Protein AF-0000000074759289 (afdb_homodimer)

Nearest PDB structures (foldseek):
  1ws2-assembly1_D  TM=9.212E-01  e=1.488E-27  Aspergillus flavus
  4cw0-assembly1_A  TM=8.746E-01  e=2.926E-28  Aspergillus flavus
  6rgt-assembly1_A  TM=8.714E-01  e=8.820E-28  Aspergillus flavus
  4r99-assembly1_C  TM=8.009E-01  e=1.025E-14  Metabacillus fastidiosus
  4r8x-assembly1_A  TM=8.033E-01  e=7.386E-14  Metabacillus fastidiosus

Foldseek 3Di:
DPDKDKDWDFDPDPDDDDDDDPVNLVVLLVVCCVVPPCVVQPQLSQVVSFLCVCVVDVRTFKMKMKDKAFDWDFDQDPNRGDDPDTDRPFDKIKMKIKMWGDDPPQKIDIKMKIKIWFAKDKDAWLEWADDDDDDPPDPDDTAQIGIWIWTKIKMFIFDDDIGHSVCRSVRVVVAPRVVLVVVLVVLLVVLVHPPNDNDPLVSQVSSFVVSCVVGVGTFKMKMKIQIKHKDFDDPCVPVHDDQDHPNNDDIDIDDGRDDIDMDMDGDDDPVVVVVD/DPDKDKDWDFDPDPDDDDDDDPVNLVVLLVVCCVVPPCVVQVQLSQVVSFLCVCVVDVRTFKMKMKDKAFDWDFDQDPNRGDDPDTDRPFDKIKMKIKMWGDDPPQKIDIKIKIKIWFAKDKDAWLEWADDDDDDPPDPDDTAQIGIWIWTKIKMFIFDDDIGHSVCRSVRVVVAPRVVLVVVLVVLLVVLVHPPNDNDPLVSQVSSFVVSCVVGVGTFKMKMKIQIKHKDFDDPCVPVHDDQDHPNNDDIDIDPGRDDIHMDMDGDDDPVPVVVD

Solvent-accessible surface area (backbone atoms only — not comparable to full-atom values): 30077 Å² total; per-residue (Å²): 118,75,52,73,52,77,48,76,40,68,55,88,57,90,59,89,68,86,75,83,48,69,67,58,53,54,50,48,53,52,57,46,56,70,69,46,92,41,61,89,38,65,63,56,34,33,46,53,54,20,48,48,52,39,69,71,33,86,60,32,36,30,19,39,23,37,44,36,31,71,48,70,36,61,37,68,52,95,89,34,72,42,92,50,23,32,31,42,48,28,73,31,29,46,35,33,42,28,38,31,32,66,41,81,90,59,26,30,39,52,46,47,35,40,34,43,39,51,40,44,38,38,27,68,50,59,29,29,46,49,92,66,91,73,56,99,80,58,79,77,73,72,36,81,58,35,57,47,30,34,36,38,32,37,37,37,30,51,65,55,77,71,35,50,50,90,44,46,68,63,61,55,69,71,54,63,61,69,58,50,52,53,47,45,53,47,46,45,52,43,46,64,60,68,46,69,37,58,33,71,66,58,48,53,48,50,37,30,51,52,46,44,70,76,31,89,50,44,37,32,26,34,42,37,36,43,24,40,48,59,40,59,45,82,38,50,87,57,89,59,38,76,18,54,79,95,49,46,84,48,66,44,73,49,88,61,62,60,59,77,49,70,50,73,45,63,63,76,72,78,62,75,66,71,73,101,118,76,52,74,50,78,49,76,41,68,54,88,56,91,58,89,67,86,76,82,48,69,66,58,52,53,50,49,53,53,57,46,56,70,69,46,92,42,59,89,38,64,65,57,33,33,45,52,54,20,47,48,51,37,69,73,33,86,60,32,35,30,20,37,23,36,44,36,31,70,48,71,35,62,36,67,52,94,87,35,73,42,92,51,23,31,31,44,48,30,75,31,28,46,36,33,43,28,39,30,32,66,41,80,92,59,27,30,40,51,47,46,35,40,31,42,39,50,40,44,37,37,26,67,50,60,30,29,46,50,93,66,92,73,56,98,80,59,78,78,71,72,35,80,58,35,57,48,30,34,36,39,33,36,36,36,30,51,66,56,76,71,34,51,50,90,43,47,67,62,59,54,69,71,55,62,62,69,60,50,54,54,47,44,52,48,46,43,54,45,45,65,60,66,45,70,36,59,34,71,66,58,48,51,48,52,37,30,50,52,47,45,69,76,32,89,50,42,37,34,25,36,41,37,36,42,25,40,48,59,41,59,45,81,38,50,88,56,89,58,39,74,19,55,80,95,49,45,84,49,64,45,72,48,89,60,62,61,57,75,49,69,51,73,45,64,62,76,74,78,60,74,69,71,75,101

Structure (mmCIF, N/CA/C/O backbone):
data_AF-0000000074759289-model_v1
#
loop_
_entity.id
_entity.type
_entity.pdbx_description
1 polymer Uricase
#
loop_
_atom_site.group_PDB
_atom_site.id
_atom_site.type_symbol
_atom_site.label_atom_id
_atom_site.label_alt_id
_atom_site.label_comp_id
_atom_site.label_asym_id
_atom_site.label_entity_id
_atom_site.label_seq_id
_atom_site.pdbx_PDB_ins_code
_atom_site.Cartn_x
_atom_site.Cartn_y
_atom_site.Cartn_z
_atom_site.occupancy
_atom_site.B_iso_or_equiv
_atom_site.auth_seq_id
_atom_site.auth_comp_id
_atom_site.auth_asym_id
_atom_site.auth_atom_id
_atom_site.pdbx_PDB_model_num
ATOM 1 N N . MET A 1 1 ? -9.024 11.996 5.293 1 42.15 1 MET A N 1
ATOM 2 C CA . MET A 1 1 ? -8.318 12.204 6.554 1 42.15 1 MET A CA 1
ATOM 3 C C . MET A 1 1 ? -8.58 11.054 7.52 1 42.15 1 MET A C 1
ATOM 5 O O . MET A 1 1 ? -9.73 10.666 7.734 1 42.15 1 MET A O 1
ATOM 9 N N . ALA A 1 2 ? -7.645 10.01 7.696 1 52.21 2 ALA A N 1
ATOM 10 C CA . ALA A 1 2 ? -7.992 8.783 8.407 1 52.21 2 ALA A CA 1
ATOM 11 C C . ALA A 1 2 ? -7.941 8.991 9.918 1 52.21 2 ALA A C 1
ATOM 13 O O . ALA A 1 2 ? -8.916 8.717 10.622 1 52.21 2 ALA A O 1
ATOM 14 N N . ASN A 1 3 ? -6.639 9.449 10.361 1 60.31 3 ASN A N 1
ATOM 15 C CA . ASN A 1 3 ? -6.474 9.475 11.81 1 60.31 3 ASN A CA 1
ATOM 16 C C . ASN A 1 3 ? -6 10.842 12.296 1 60.31 3 ASN A C 1
ATOM 18 O O . ASN A 1 3 ? -5.112 11.446 11.692 1 60.31 3 ASN A O 1
ATOM 22 N N . SER A 1 4 ? -6.817 11.516 13.093 1 64.58 4 SER A N 1
ATOM 23 C CA . SER A 1 4 ? -6.412 12.762 13.736 1 64.58 4 SER A CA 1
ATOM 24 C C . SER A 1 4 ? -6.328 12.6 15.25 1 64.58 4 SER A C 1
ATOM 26 O O . SER A 1 4 ? -7.058 11.797 15.836 1 64.58 4 SER A O 1
ATOM 28 N N . SER A 1 5 ? -5.194 13.121 15.819 1 63.81 5 SER A N 1
ATOM 29 C CA . SER A 1 5 ? -5.104 13.221 17.272 1 63.81 5 SER A CA 1
ATOM 30 C C . SER A 1 5 ? -4.885 14.663 17.715 1 63.81 5 SER A C 1
ATOM 32 O O . SER A 1 5 ? -4.216 15.435 17.025 1 63.81 5 SER A O 1
ATOM 34 N N . VAL A 1 6 ? -5.565 15.149 18.743 1 63.42 6 VAL A N 1
ATOM 35 C CA . VAL A 1 6 ? -5.407 16.46 19.364 1 63.42 6 VAL A CA 1
ATOM 36 C C . VAL A 1 6 ? -5.04 16.292 20.837 1 63.42 6 VAL A C 1
ATOM 38 O O . VAL A 1 6 ? -5.691 15.538 21.563 1 63.42 6 VAL A O 1
ATOM 41 N N . LYS A 1 7 ? -3.913 16.875 21.314 1 69.04 7 LYS A N 1
ATOM 42 C CA . LYS A 1 7 ? -3.531 16.983 22.719 1 69.04 7 LYS A CA 1
ATOM 43 C C . LYS A 1 7 ? -3.512 18.44 23.172 1 69.04 7 LYS A C 1
ATOM 45 O O . LYS A 1 7 ? -2.98 19.306 22.474 1 69.04 7 LYS A O 1
ATOM 50 N N . VAL A 1 8 ? -4.082 18.698 24.257 1 67.33 8 VAL A N 1
ATOM 51 C CA . VAL A 1 8 ? -4.148 20.04 24.826 1 67.33 8 VAL A CA 1
ATOM 52 C C . VAL A 1 8 ? -3.301 20.106 26.095 1 67.33 8 VAL A C 1
ATOM 54 O O . VAL A 1 8 ? -3.328 19.185 26.915 1 67.33 8 VAL A O 1
ATOM 57 N N . TYR A 1 9 ? -2.453 21.04 26.176 1 69.92 9 TYR A N 1
ATOM 58 C CA . TYR A 1 9 ? -1.58 21.232 27.329 1 69.92 9 TYR A CA 1
ATOM 59 C C . TYR A 1 9 ? -2.022 22.434 28.154 1 69.92 9 TYR A C 1
ATOM 61 O O . TYR A 1 9 ? -2.44 23.455 27.601 1 69.92 9 TYR A O 1
ATOM 69 N N . LEU A 1 10 ? -2.054 22.109 29.533 1 66.87 10 LEU A N 1
ATOM 70 C CA . LEU A 1 10 ? -2.535 23.099 30.492 1 66.87 10 LEU A CA 1
ATOM 71 C C . LEU A 1 10 ? -1.385 23.954 31.012 1 66.87 10 LEU A C 1
ATOM 73 O O . LEU A 1 10 ? -0.235 23.51 31.032 1 66.87 10 LEU A O 1
ATOM 77 N N . ASP A 1 11 ? -1.709 25.193 31.258 1 60.76 11 ASP A N 1
ATOM 78 C CA . ASP A 1 11 ? -0.779 26.057 31.979 1 60.76 11 ASP A CA 1
ATOM 79 C C . ASP A 1 11 ? -0.435 25.473 33.347 1 60.76 11 ASP A C 1
ATOM 81 O O . ASP A 1 11 ? -1.242 24.757 33.944 1 60.76 11 ASP A O 1
ATOM 85 N N . ASN A 1 12 ? 0.87 25.266 33.633 1 49.57 12 ASN A N 1
ATOM 86 C CA . ASN A 1 12 ? 1.397 24.792 34.908 1 49.57 12 ASN A CA 1
ATOM 87 C C . ASN A 1 12 ? 0.679 25.442 36.087 1 49.57 12 ASN A C 1
ATOM 89 O O . ASN A 1 12 ? 1.284 25.676 37.136 1 49.57 12 ASN A O 1
ATOM 93 N N . GLN A 1 13 ? -0.448 25.915 35.797 1 52.35 13 GLN A N 1
ATOM 94 C CA . GLN A 1 13 ? -0.917 26.587 37.004 1 52.35 13 GLN A CA 1
ATOM 95 C C . GLN A 1 13 ? -1.461 25.583 38.016 1 52.35 13 GLN A C 1
ATOM 97 O O . GLN A 1 13 ? -1.902 24.493 37.643 1 52.35 13 GLN A O 1
ATOM 102 N N . GLU A 1 14 ? -1.111 25.782 39.338 1 52.41 14 GLU A N 1
ATOM 103 C CA . GLU A 1 14 ? -1.437 25.13 40.603 1 52.41 14 GLU A CA 1
ATOM 104 C C . GLU A 1 14 ? -2.919 24.772 40.674 1 52.41 14 GLU A C 1
ATOM 106 O O . GLU A 1 14 ? -3.342 24.031 41.564 1 52.41 14 GLU A O 1
ATOM 111 N N . THR A 1 15 ? -3.742 25.458 39.926 1 54.18 15 THR A N 1
ATOM 112 C CA . THR A 1 15 ? -5.161 25.182 40.12 1 54.18 15 THR A CA 1
ATOM 113 C C . THR A 1 15 ? -5.62 24.045 39.211 1 54.18 15 THR A C 1
ATOM 115 O O . THR A 1 15 ? -5.247 23.993 38.037 1 54.18 15 THR A O 1
ATOM 118 N N . PRO A 1 16 ? -6.14 23.064 39.827 1 58.38 16 PRO A N 1
ATOM 119 C CA . PRO A 1 16 ? -6.725 21.982 39.03 1 58.38 16 PRO A CA 1
ATOM 120 C C . PRO A 1 16 ? -7.571 22.497 37.868 1 58.38 16 PRO A C 1
ATOM 122 O O . PRO A 1 16 ? -8.413 23.378 38.056 1 58.38 16 PRO A O 1
ATOM 125 N N . ARG A 1 17 ? -7.022 22.479 36.656 1 63.03 17 ARG A N 1
ATOM 126 C CA . ARG A 1 17 ? -7.851 22.89 35.528 1 63.03 17 ARG A CA 1
ATOM 127 C C . ARG A 1 17 ? -8.606 21.701 34.941 1 63.03 17 ARG A C 1
ATOM 129 O O . ARG A 1 17 ? -8.161 20.557 35.06 1 63.03 17 ARG A O 1
ATOM 136 N N . PRO A 1 18 ? -9.868 22.036 34.438 1 67.47 18 PRO A N 1
ATOM 137 C CA . PRO A 1 18 ? -10.655 20.97 33.813 1 67.47 18 PRO A CA 1
ATOM 138 C C . PRO A 1 18 ? -10.002 20.42 32.547 1 67.47 18 PRO A C 1
ATOM 140 O O . PRO A 1 18 ? -9.286 21.145 31.852 1 67.47 18 PRO A O 1
ATOM 143 N N . THR A 1 19 ? -10.005 19.098 32.423 1 74.46 19 THR A N 1
ATOM 144 C CA . THR A 1 19 ? -9.564 18.419 31.209 1 74.46 19 THR A CA 1
ATOM 145 C C . THR A 1 19 ? -10.646 18.478 30.134 1 74.46 19 THR A C 1
ATOM 147 O O . THR A 1 19 ? -11.835 18.353 30.435 1 74.46 19 THR A O 1
ATOM 150 N N . VAL A 1 20 ? -10.255 18.995 28.972 1 79.03 20 VAL A N 1
ATOM 151 C CA . VAL A 1 20 ? -11.174 18.842 27.848 1 79.03 20 VAL A CA 1
ATOM 152 C C . VAL A 1 20 ? -11.417 17.359 27.579 1 79.03 20 VAL A C 1
ATOM 154 O O . VAL A 1 20 ? -10.47 16.591 27.393 1 79.03 20 VAL A O 1
ATOM 157 N N . SER A 1 21 ? -12.59 16.893 27.616 1 81.31 21 SER A N 1
ATOM 158 C CA . SER A 1 21 ? -12.877 15.474 27.435 1 81.31 21 SER A CA 1
ATOM 159 C C . SER A 1 21 ? -12.547 15.019 26.018 1 81.31 21 SER A C 1
ATOM 161 O O . SER A 1 21 ? -12.657 15.797 25.068 1 81.31 21 SER A O 1
ATOM 163 N N . THR A 1 22 ? -12.193 13.768 25.881 1 82.49 22 THR A N 1
ATOM 164 C CA . THR A 1 22 ? -11.906 13.187 24.574 1 82.49 22 THR A CA 1
ATOM 165 C C . THR A 1 22 ? -13.139 13.237 23.677 1 82.49 22 THR A C 1
ATOM 167 O O . THR A 1 22 ? -13.022 13.38 22.458 1 82.49 22 THR A O 1
ATOM 170 N N . ASP A 1 23 ? -14.273 13.225 24.331 1 87.59 23 ASP A N 1
ATOM 171 C CA . ASP A 1 23 ? -15.52 13.317 23.578 1 87.59 23 ASP A CA 1
ATOM 172 C C . ASP A 1 23 ? -15.678 14.697 22.943 1 87.59 23 ASP A C 1
ATOM 174 O O . ASP A 1 23 ? -16.046 14.808 21.772 1 87.59 23 ASP A O 1
ATOM 178 N N . SER A 1 24 ? -15.361 15.718 23.705 1 87.92 24 SER A N 1
ATOM 179 C CA . SER A 1 24 ? -15.412 17.08 23.183 1 87.92 24 SER A CA 1
ATOM 180 C C . SER A 1 24 ? -14.381 17.287 22.078 1 87.92 24 SER A C 1
ATOM 182 O O . SER A 1 24 ? -14.656 17.964 21.085 1 87.92 24 SER A O 1
ATOM 184 N N . ILE A 1 25 ? -13.238 16.68 22.265 1 89.96 25 ILE A N 1
ATOM 185 C CA . ILE A 1 25 ? -12.18 16.801 21.268 1 89.96 25 ILE A CA 1
ATOM 186 C C . ILE A 1 25 ? -12.626 16.148 19.961 1 89.96 25 ILE A C 1
ATOM 188 O O . ILE A 1 25 ? -12.543 16.761 18.894 1 89.96 25 ILE A O 1
ATOM 192 N N . LYS A 1 26 ? -13.125 14.984 20.085 1 90.81 26 LYS A N 1
ATOM 193 C CA . LYS A 1 26 ? -13.615 14.243 18.927 1 90.81 26 LYS A CA 1
ATOM 194 C C . LYS A 1 26 ? -14.706 15.021 18.197 1 90.81 26 LYS A C 1
ATOM 196 O O . LYS A 1 26 ? -14.638 15.202 16.979 1 90.81 26 LYS A O 1
ATOM 201 N N . ASN A 1 27 ? -15.675 15.527 18.903 1 92.25 27 ASN A N 1
ATOM 202 C CA . ASN A 1 27 ? -16.793 16.242 18.295 1 92.25 27 ASN A CA 1
ATOM 203 C C . ASN A 1 27 ? -16.341 17.555 17.663 1 92.25 27 ASN A C 1
ATOM 205 O O . ASN A 1 27 ? -16.856 17.955 16.617 1 92.25 27 ASN A O 1
ATOM 209 N N . THR A 1 28 ? -15.406 18.185 18.278 1 93.6 28 THR A N 1
ATOM 210 C CA . THR A 1 28 ? -14.838 19.402 17.71 1 93.6 28 THR A CA 1
ATOM 211 C C . THR A 1 28 ? -14.224 19.124 16.341 1 93.6 28 THR A C 1
ATOM 213 O O . THR A 1 28 ? -14.468 19.863 15.384 1 93.6 28 THR A O 1
ATOM 216 N N . CYS A 1 29 ? -13.511 18.04 16.248 1 95.14 29 CYS A N 1
ATOM 217 C CA . CYS A 1 29 ? -12.891 17.674 14.979 1 95.14 29 CYS A CA 1
ATOM 218 C C . CYS A 1 29 ? -13.944 17.468 13.897 1 95.14 29 CYS A C 1
ATOM 220 O O . CYS A 1 29 ? -13.799 17.969 12.78 1 95.14 29 CYS A O 1
ATOM 222 N N . TYR A 1 30 ? -15.05 16.847 14.242 1 95.67 30 TYR A N 1
ATOM 223 C CA . TYR A 1 30 ? -16.104 16.574 13.27 1 95.67 30 TYR A CA 1
ATOM 224 C C . TYR A 1 30 ? -16.812 17.859 12.859 1 95.67 30 TYR A C 1
ATOM 226 O O . TYR A 1 30 ? -17.046 18.093 11.671 1 95.67 30 TYR A O 1
ATOM 234 N N . VAL A 1 31 ? -17.171 18.688 13.795 1 96.17 31 VAL A N 1
ATOM 235 C CA . VAL A 1 31 ? -17.932 19.905 13.529 1 96.17 31 VAL A CA 1
ATOM 236 C C . VAL A 1 31 ? -17.102 20.855 12.668 1 96.17 31 VAL A C 1
ATOM 238 O O . VAL A 1 31 ? -17.6 21.404 11.682 1 96.17 31 VAL A O 1
ATOM 241 N N . ILE A 1 32 ? -15.821 20.969 12.983 1 96.17 32 ILE A N 1
ATOM 242 C CA . ILE A 1 32 ? -14.974 21.886 12.228 1 96.17 32 ILE A CA 1
ATOM 243 C C . ILE A 1 32 ? -14.691 21.306 10.844 1 96.17 32 ILE A C 1
ATOM 245 O O . ILE A 1 32 ? -14.645 22.039 9.854 1 96.17 32 ILE A O 1
ATOM 249 N N . ALA A 1 33 ? -14.53 19.981 10.76 1 96.74 33 ALA A N 1
ATOM 250 C CA . ALA A 1 33 ? -14.343 19.364 9.45 1 96.74 33 ALA A CA 1
ATOM 251 C C . ALA A 1 33 ? -15.522 19.664 8.528 1 96.74 33 ALA A C 1
ATOM 253 O O . ALA A 1 33 ? -15.336 19.926 7.337 1 96.74 33 ALA A O 1
ATOM 254 N N . LYS A 1 34 ? -16.702 19.661 9.029 1 96.85 34 LYS A N 1
ATOM 255 C CA . LYS A 1 34 ? -17.929 19.887 8.271 1 96.85 34 LYS A CA 1
ATOM 256 C C . LYS A 1 34 ? -17.985 21.311 7.726 1 96.85 34 LYS A C 1
ATOM 258 O O . LYS A 1 34 ? -18.432 21.533 6.599 1 96.85 34 LYS A O 1
ATOM 263 N N . SER A 1 35 ? -17.448 22.262 8.435 1 96.05 35 SER A N 1
ATOM 264 C CA . SER A 1 35 ? -17.664 23.663 8.091 1 96.05 35 SER A CA 1
ATOM 265 C C . SER A 1 35 ? -16.387 24.304 7.557 1 96.05 35 SER A C 1
ATOM 267 O O . SER A 1 35 ? -16.423 25.408 7.009 1 96.05 35 SER A O 1
ATOM 269 N N . SER A 1 36 ? -15.315 23.593 7.622 1 96.3 36 SER A N 1
ATOM 270 C CA . SER A 1 36 ? -14.022 24.181 7.288 1 96.3 36 SER A CA 1
ATOM 271 C C . SER A 1 36 ? -13.91 24.457 5.792 1 96.3 36 SER A C 1
ATOM 273 O O . SER A 1 36 ? -14.303 23.625 4.971 1 96.3 36 SER A O 1
ATOM 275 N N . LYS A 1 37 ? -13.273 25.6 5.421 1 96.61 37 LYS A N 1
ATOM 276 C CA . LYS A 1 37 ? -13.013 25.944 4.026 1 96.61 37 LYS A CA 1
ATOM 277 C C . LYS A 1 37 ? -11.614 25.505 3.603 1 96.61 37 LYS A C 1
ATOM 279 O O . LYS A 1 37 ? -11.232 25.667 2.442 1 96.61 37 LYS A O 1
ATOM 284 N N . VAL A 1 38 ? -10.87 24.897 4.553 1 96.35 38 VAL A N 1
ATOM 285 C CA . VAL A 1 38 ? -9.473 24.597 4.255 1 96.35 38 VAL A CA 1
ATOM 286 C C . VAL A 1 38 ? -9.176 23.137 4.59 1 96.35 38 VAL A C 1
ATOM 288 O O . VAL A 1 38 ? -8.013 22.752 4.74 1 96.35 38 VAL A O 1
ATOM 291 N N . VAL A 1 39 ? -10.261 22.314 4.694 1 96.11 39 VAL A N 1
ATOM 292 C CA . VAL A 1 39 ? -10.144 20.934 5.154 1 96.11 39 VAL A CA 1
ATOM 293 C C . VAL A 1 39 ? -9.25 20.146 4.2 1 96.11 39 VAL A C 1
ATOM 295 O O . VAL A 1 39 ? -8.607 19.174 4.603 1 96.11 39 VAL A O 1
ATOM 298 N N . ASP A 1 40 ? -9.077 20.623 2.972 1 95.3 40 ASP A N 1
ATOM 299 C CA . ASP A 1 40 ? -8.321 19.881 1.967 1 95.3 40 ASP A CA 1
ATOM 300 C C . ASP A 1 40 ? -6.829 20.191 2.064 1 95.3 40 ASP A C 1
ATOM 302 O O . ASP A 1 40 ? -6.014 19.566 1.382 1 95.3 40 ASP A O 1
ATOM 306 N N . THR A 1 41 ? -6.442 21.134 2.886 1 97.96 41 THR A N 1
ATOM 307 C CA . THR A 1 41 ? -5.05 21.425 3.211 1 97.96 41 THR A CA 1
ATOM 308 C C . THR A 1 41 ? -4.73 21.008 4.643 1 97.96 41 THR A C 1
ATOM 310 O O . THR A 1 41 ? -5.074 21.715 5.593 1 97.96 41 THR A O 1
ATOM 313 N N . LEU A 1 42 ? -4.003 19.918 4.797 1 97.94 42 LEU A N 1
ATOM 314 C CA . LEU A 1 42 ? -3.818 19.269 6.09 1 97.94 42 LEU A CA 1
ATOM 315 C C . LEU A 1 42 ? -3.3 20.261 7.127 1 97.94 42 LEU A C 1
ATOM 317 O O . LEU A 1 42 ? -3.839 20.348 8.232 1 97.94 42 LEU A O 1
ATOM 321 N N . GLU A 1 43 ? -2.314 21.014 6.761 1 98.59 43 GLU A N 1
ATOM 322 C CA . GLU A 1 43 ? -1.643 21.933 7.675 1 98.59 43 GLU A CA 1
ATOM 323 C C . GLU A 1 43 ? -2.588 23.038 8.14 1 98.59 43 GLU A C 1
ATOM 325 O O . GLU A 1 43 ? -2.632 23.365 9.328 1 98.59 43 GLU A O 1
ATOM 330 N N . LEU A 1 44 ? -3.341 23.598 7.183 1 98.37 44 LEU A N 1
ATOM 331 C CA . LEU A 1 44 ? -4.279 24.663 7.521 1 98.37 44 LEU A CA 1
ATOM 332 C C . LEU A 1 44 ? -5.414 24.132 8.391 1 98.37 44 LEU A C 1
ATOM 334 O O . LEU A 1 44 ? -5.828 24.79 9.348 1 98.37 44 LEU A O 1
ATOM 338 N N . PHE A 1 45 ? -5.891 23.002 8.048 1 98.25 45 PHE A N 1
ATOM 339 C CA . PHE A 1 45 ? -6.961 22.409 8.842 1 98.25 45 PHE A CA 1
ATOM 340 C C . PHE A 1 45 ? -6.483 22.111 10.258 1 98.25 45 PHE A C 1
ATOM 342 O O . PHE A 1 45 ? -7.185 22.399 11.23 1 98.25 45 PHE A O 1
ATOM 349 N N . ALA A 1 46 ? -5.284 21.54 10.392 1 98.08 46 ALA A N 1
ATOM 350 C CA . ALA A 1 46 ? -4.713 21.269 11.709 1 98.08 46 ALA A CA 1
ATOM 351 C C . ALA A 1 46 ? -4.564 22.554 12.518 1 98.08 46 ALA A C 1
ATOM 353 O O . ALA A 1 46 ? -4.87 22.583 13.712 1 98.08 46 ALA A O 1
ATOM 354 N N . ALA A 1 47 ? -4.064 23.606 11.896 1 97.95 47 ALA A N 1
ATOM 355 C CA . ALA A 1 47 ? -3.918 24.892 12.572 1 97.95 47 ALA A CA 1
ATOM 356 C C . ALA A 1 47 ? -5.274 25.44 13.007 1 97.95 47 ALA A C 1
ATOM 358 O O . ALA A 1 47 ? -5.4 26.014 14.091 1 97.95 47 ALA A O 1
ATOM 359 N N . GLU A 1 48 ? -6.264 25.289 12.12 1 97.51 48 GLU A N 1
ATOM 360 C CA . GLU A 1 48 ? -7.616 25.716 12.47 1 97.51 48 GLU A CA 1
ATOM 361 C C . GLU A 1 48 ? -8.113 25.003 13.724 1 97.51 48 GLU A C 1
ATOM 363 O O . GLU A 1 48 ? -8.658 25.637 14.63 1 97.51 48 GLU A O 1
ATOM 368 N N . LEU A 1 49 ? -7.888 23.713 13.795 1 96.83 49 LEU A N 1
ATOM 369 C CA . LEU A 1 49 ? -8.263 22.928 14.966 1 96.83 49 LEU A CA 1
ATOM 370 C C . LEU A 1 49 ? -7.505 23.399 16.202 1 96.83 49 LEU A C 1
ATOM 372 O O . LEU A 1 49 ? -8.109 23.649 17.248 1 96.83 49 LEU A O 1
ATOM 376 N N . GLY A 1 50 ? -6.196 23.544 16.107 1 95.79 50 GLY A N 1
ATOM 377 C CA . GLY A 1 50 ? -5.395 24.004 17.23 1 95.79 50 GLY A CA 1
ATOM 378 C C . GLY A 1 50 ? -5.826 25.361 17.754 1 95.79 50 GLY A C 1
ATOM 379 O O . GLY A 1 50 ? -5.971 25.547 18.964 1 95.79 50 GLY A O 1
ATOM 380 N N . ASN A 1 51 ? -6.025 26.28 16.858 1 96.36 51 ASN A N 1
ATOM 381 C CA . ASN A 1 51 ? -6.483 27.613 17.237 1 96.36 51 ASN A CA 1
ATOM 382 C C . ASN A 1 51 ? -7.828 27.56 17.955 1 96.36 51 ASN A C 1
ATOM 384 O O . ASN A 1 51 ? -8.059 28.31 18.906 1 96.36 51 ASN A O 1
ATOM 388 N N . HIS A 1 52 ? -8.717 26.734 17.515 1 95.25 52 HIS A N 1
ATOM 389 C CA . HIS A 1 52 ? -10.015 26.605 18.168 1 95.25 52 HIS A CA 1
ATOM 390 C C . HIS A 1 52 ? -9.856 26.292 19.652 1 95.25 52 HIS A C 1
ATOM 392 O O . HIS A 1 52 ? -10.479 26.937 20.498 1 95.25 52 HIS A O 1
ATOM 398 N N . PHE A 1 53 ? -9.008 25.338 19.99 1 92.48 53 PHE A N 1
ATOM 399 C CA . PHE A 1 53 ? -8.872 24.901 21.375 1 92.48 53 PHE A CA 1
ATOM 400 C C . PHE A 1 53 ? -8.221 25.987 22.223 1 92.48 53 PHE A C 1
ATOM 402 O O . PHE A 1 53 ? -8.661 26.255 23.343 1 92.48 53 PHE A O 1
ATOM 409 N N . VAL A 1 54 ? -7.232 26.644 21.704 1 92.57 54 VAL A N 1
ATOM 410 C CA . VAL A 1 54 ? -6.529 27.694 22.434 1 92.57 54 VAL A CA 1
ATOM 411 C C . VAL A 1 54 ? -7.452 28.895 22.629 1 92.57 54 VAL A C 1
ATOM 413 O O . VAL A 1 54 ? -7.423 29.545 23.677 1 92.57 54 VAL A O 1
ATOM 416 N N . ASN A 1 55 ? -8.318 29.148 21.662 1 94.1 55 ASN A N 1
ATOM 417 C CA . ASN A 1 55 ? -9.217 30.295 21.739 1 94.1 55 ASN A CA 1
ATOM 418 C C . ASN A 1 55 ? -10.424 30.002 22.626 1 94.1 55 ASN A C 1
ATOM 420 O O . ASN A 1 55 ? -10.958 30.905 23.271 1 94.1 55 ASN A O 1
ATOM 424 N N . THR A 1 56 ? -10.853 28.775 22.655 1 92.6 56 THR A N 1
ATOM 425 C CA . THR A 1 56 ? -12.08 28.399 23.348 1 92.6 56 THR A CA 1
ATOM 426 C C . THR A 1 56 ? -11.845 28.312 24.854 1 92.6 56 THR A C 1
ATOM 428 O O . THR A 1 56 ? -12.68 28.757 25.644 1 92.6 56 THR A O 1
ATOM 431 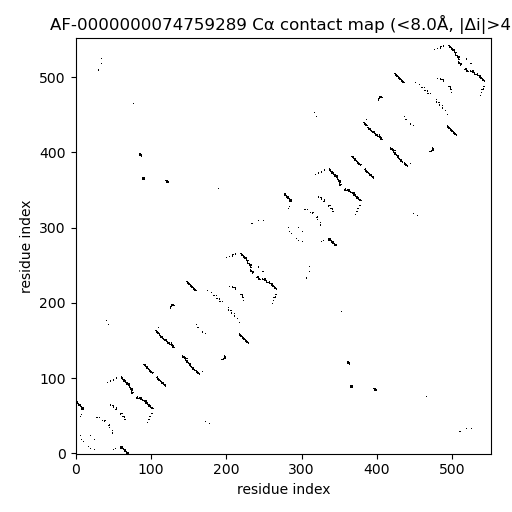N N . TYR A 1 57 ? -10.672 27.753 25.229 1 88.15 57 TYR A N 1
ATOM 432 C CA . TYR A 1 57 ? -10.373 27.537 26.64 1 88.15 57 TYR A CA 1
ATOM 433 C C . TYR A 1 57 ? -9.233 28.438 27.1 1 88.15 57 TYR A C 1
ATOM 435 O O . TYR A 1 57 ? -8.084 28.254 26.691 1 88.15 57 TYR A O 1
ATOM 443 N N . ASP A 1 58 ? -9.48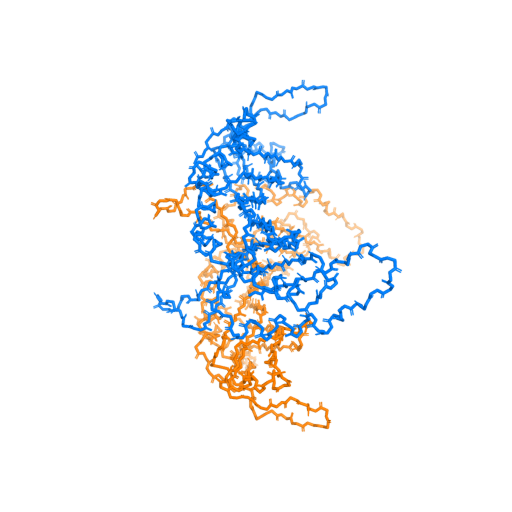5 29.28 28.001 1 87.29 58 ASP A N 1
ATOM 444 C CA . ASP A 1 58 ? -8.531 30.306 28.412 1 87.29 58 ASP A CA 1
ATOM 445 C C . ASP A 1 58 ? -7.329 29.686 29.121 1 87.29 58 ASP A C 1
ATOM 447 O O . ASP A 1 58 ? -6.231 30.245 29.096 1 87.29 58 ASP A O 1
ATOM 451 N N . TRP A 1 59 ? -7.55 28.482 29.62 1 84.32 59 TRP A N 1
ATOM 452 C CA . TRP A 1 59 ? -6.476 27.868 30.394 1 84.32 59 TRP A CA 1
ATOM 453 C C . TRP A 1 59 ? -5.594 26.997 29.506 1 84.32 59 TRP A C 1
ATOM 455 O O . TRP A 1 59 ? -4.563 26.489 29.952 1 84.32 59 TRP A O 1
ATOM 465 N N . VAL A 1 60 ? -6.042 26.84 28.267 1 85.5 60 VAL A N 1
ATOM 466 C CA . VAL A 1 60 ? -5.224 26.077 27.331 1 85.5 60 VAL A CA 1
ATOM 467 C C . VAL A 1 60 ? -4.122 26.968 26.761 1 85.5 60 VAL A C 1
ATOM 469 O O . VAL A 1 60 ? -4.404 28.002 26.152 1 85.5 60 VAL A O 1
ATOM 472 N N . GLU A 1 61 ? -2.946 26.561 26.934 1 88.91 61 GLU A N 1
ATOM 473 C CA . GLU A 1 61 ? -1.798 27.326 26.455 1 88.91 61 GLU A CA 1
ATOM 474 C C . GLU A 1 61 ? -1.349 26.843 25.079 1 88.91 61 GLU A C 1
ATOM 476 O O . GLU A 1 61 ? -0.87 27.634 24.264 1 88.91 61 GLU A O 1
ATOM 481 N N . LYS A 1 62 ? -1.441 25.561 24.934 1 92.01 62 LYS A N 1
ATOM 482 C CA . LYS A 1 62 ? -0.951 24.985 23.685 1 92.01 62 LYS A CA 1
ATOM 483 C C . LYS A 1 62 ? -1.834 23.826 23.23 1 92.01 62 LYS A C 1
ATOM 485 O O . LYS A 1 62 ? -2.447 23.145 24.055 1 92.01 62 LYS A O 1
ATOM 490 N N . ALA A 1 63 ? -1.909 23.638 21.935 1 93.32 63 ALA A N 1
ATOM 491 C CA . ALA A 1 63 ? -2.587 22.51 21.303 1 93.32 63 ALA A CA 1
ATOM 492 C C . ALA A 1 63 ? -1.694 21.85 20.256 1 93.32 63 ALA A C 1
ATOM 494 O O . ALA A 1 63 ? -1 22.536 19.502 1 93.32 63 ALA A O 1
ATOM 495 N N . HIS A 1 64 ? -1.648 20.549 20.299 1 95.35 64 HIS A N 1
ATOM 496 C CA . HIS A 1 64 ? -0.932 19.743 19.316 1 95.35 64 HIS A CA 1
ATOM 497 C C . HIS A 1 64 ? -1.896 18.903 18.485 1 95.35 64 HIS A C 1
ATOM 499 O O . HIS A 1 64 ? -2.652 18.097 19.031 1 95.35 64 HIS A O 1
ATOM 505 N N . VAL A 1 65 ? -1.876 19.083 17.154 1 96.4 65 VAL A N 1
ATOM 506 C CA . VAL A 1 65 ? -2.772 18.376 16.245 1 96.4 65 VAL A CA 1
ATOM 507 C C . VAL A 1 65 ? -1.957 17.553 15.251 1 96.4 65 VAL A C 1
ATOM 509 O O . VAL A 1 65 ? -1.046 18.075 14.603 1 96.4 65 VAL A O 1
ATOM 512 N N . THR A 1 66 ? -2.252 16.241 15.119 1 97.27 66 THR A N 1
ATOM 513 C CA . THR A 1 66 ? -1.669 15.353 14.119 1 97.27 66 THR A CA 1
ATOM 514 C C . THR A 1 66 ? -2.742 14.838 13.163 1 97.27 66 THR A C 1
ATOM 516 O O . THR A 1 66 ? -3.803 14.386 13.598 1 97.27 66 THR A O 1
ATOM 519 N N . ILE A 1 67 ? -2.473 14.995 11.863 1 97.2 67 ILE A N 1
ATOM 520 C CA . ILE A 1 67 ? -3.386 14.475 10.851 1 97.2 67 ILE A CA 1
ATOM 521 C C . ILE A 1 67 ? -2.63 13.551 9.9 1 97.2 67 ILE A C 1
ATOM 523 O O . ILE A 1 67 ? -1.522 13.871 9.463 1 97.2 67 ILE A O 1
ATOM 527 N N . ILE A 1 68 ? -3.162 12.386 9.628 1 97.01 68 ILE A N 1
ATOM 528 C CA . ILE A 1 68 ? -2.644 11.416 8.67 1 97.01 68 ILE A CA 1
ATOM 529 C C . ILE A 1 68 ? -3.639 11.241 7.524 1 97.01 68 ILE A C 1
ATOM 531 O O . ILE A 1 68 ? -4.815 10.953 7.755 1 97.01 68 ILE A O 1
ATOM 535 N N . ARG A 1 69 ? -3.171 11.501 6.333 1 96.5 69 ARG A N 1
ATOM 536 C CA . ARG A 1 69 ? -3.974 11.292 5.132 1 96.5 69 ARG A CA 1
ATOM 537 C C . ARG A 1 69 ? -3.46 10.1 4.331 1 96.5 69 ARG A C 1
ATOM 539 O O . ARG A 1 69 ? -2.279 10.042 3.983 1 96.5 69 ARG A O 1
ATOM 546 N N . HIS A 1 70 ? -4.373 9.166 4.055 1 94.39 70 HIS A N 1
ATOM 547 C CA . HIS A 1 70 ? -4.05 8.022 3.209 1 94.39 70 HIS A CA 1
ATOM 548 C C . HIS A 1 70 ? -4.203 8.368 1.732 1 94.39 70 HIS A C 1
ATOM 550 O O . HIS A 1 70 ? -4.976 9.261 1.376 1 94.39 70 HIS A O 1
ATOM 556 N N . ARG A 1 71 ? -3.526 7.588 0.914 1 92.72 71 ARG A N 1
ATOM 557 C CA . ARG A 1 71 ? -3.574 7.806 -0.528 1 92.72 71 ARG A CA 1
ATOM 558 C C . ARG A 1 71 ? -4.677 6.972 -1.171 1 92.72 71 ARG A C 1
ATOM 560 O O . ARG A 1 71 ? -4.764 5.764 -0.942 1 92.72 71 ARG A O 1
ATOM 567 N N . TRP A 1 72 ? -5.531 7.638 -1.901 1 94.65 72 TRP A N 1
ATOM 568 C CA . TRP A 1 72 ? -6.552 7.021 -2.741 1 94.65 72 TRP A CA 1
ATOM 569 C C . TRP A 1 72 ? -6.479 7.554 -4.168 1 94.65 72 TRP A C 1
ATOM 571 O O . TRP A 1 72 ? -6.293 8.754 -4.38 1 94.65 72 TRP A O 1
ATOM 581 N N . ALA A 1 73 ? -6.56 6.647 -5.077 1 94.92 73 ALA A N 1
ATOM 582 C CA . ALA A 1 73 ? -6.594 7.036 -6.484 1 94.92 73 ALA A CA 1
ATOM 583 C C . ALA A 1 73 ? -7.947 6.712 -7.111 1 94.92 73 ALA A C 1
ATOM 585 O O . ALA A 1 73 ? -8.558 5.69 -6.789 1 94.92 73 ALA A O 1
ATOM 586 N N . ARG A 1 74 ? -8.418 7.568 -7.989 1 96.8 74 ARG A N 1
ATOM 587 C CA . ARG A 1 74 ? -9.618 7.256 -8.76 1 96.8 74 ARG A CA 1
ATOM 588 C C . ARG A 1 74 ? -9.396 6.036 -9.648 1 96.8 74 ARG A C 1
ATOM 590 O O . ARG A 1 74 ? -8.335 5.892 -10.259 1 96.8 74 ARG A O 1
ATOM 597 N N . MET A 1 75 ? -10.342 5.165 -9.626 1 96.85 75 MET A N 1
ATOM 598 C CA . MET A 1 75 ? -10.287 4.063 -10.582 1 96.85 75 MET A CA 1
ATOM 599 C C . MET A 1 75 ? -10.433 4.575 -12.011 1 96.85 75 MET A C 1
ATOM 601 O O . MET A 1 75 ? -11.217 5.489 -12.27 1 96.85 75 MET A O 1
ATOM 605 N N . VAL A 1 76 ? -9.617 4.022 -12.886 1 96.38 76 VAL A N 1
ATOM 606 C CA . VAL A 1 76 ? -9.802 4.278 -14.311 1 96.38 76 VAL A CA 1
ATOM 607 C C . VAL A 1 76 ? -10.625 3.153 -14.935 1 96.38 76 VAL A C 1
ATOM 609 O O . VAL A 1 76 ? -10.169 2.01 -15.012 1 96.38 76 VAL A O 1
ATOM 612 N N . ILE A 1 77 ? -11.844 3.449 -15.292 1 96.74 77 ILE A N 1
ATOM 613 C CA . ILE A 1 77 ? -12.769 2.507 -15.911 1 96.74 77 ILE A CA 1
ATOM 614 C C . ILE A 1 77 ? -13.015 2.905 -17.365 1 96.74 77 ILE A C 1
ATOM 616 O O . ILE A 1 77 ? -13.433 4.031 -17.645 1 96.74 77 ILE A O 1
ATOM 620 N N . ASN A 1 78 ? -12.677 1.998 -18.296 1 94.67 78 ASN A N 1
ATOM 621 C CA . ASN A 1 78 ? -12.802 2.272 -19.723 1 94.67 78 ASN A CA 1
ATOM 622 C C . ASN A 1 78 ? -12.04 3.533 -20.121 1 94.67 78 ASN A C 1
ATOM 624 O O . ASN A 1 78 ? -12.575 4.39 -20.827 1 94.67 78 ASN A O 1
ATOM 628 N N . GLY A 1 79 ? -10.937 3.74 -19.52 1 94.29 79 GLY A N 1
ATOM 629 C CA . GLY A 1 79 ? -10.02 4.798 -19.913 1 94.29 79 GLY A CA 1
ATOM 630 C C . GLY A 1 79 ? -10.328 6.13 -19.254 1 94.29 79 GLY A C 1
ATOM 631 O O . GLY A 1 79 ? -9.656 7.129 -19.517 1 94.29 79 GLY A O 1
ATOM 632 N N . LYS A 1 80 ? -11.33 6.152 -18.364 1 96.93 80 LYS A N 1
ATOM 633 C CA . LYS A 1 80 ? -11.73 7.412 -17.742 1 96.93 80 LYS A CA 1
ATOM 634 C C . LYS A 1 80 ? -11.721 7.3 -16.22 1 96.93 80 LYS A C 1
ATOM 636 O O . LYS A 1 80 ? -12.156 6.289 -15.664 1 96.93 80 LYS A O 1
ATOM 641 N N . PRO A 1 81 ? -11.19 8.322 -15.61 1 96.5 81 PRO A N 1
ATOM 642 C CA . PRO A 1 81 ? -11.286 8.323 -14.149 1 96.5 81 PRO A CA 1
ATOM 643 C C . PRO A 1 81 ? -12.729 8.263 -13.652 1 96.5 81 PRO A C 1
ATOM 645 O O . PRO A 1 81 ? -13.571 9.05 -14.094 1 96.5 81 PRO A O 1
ATOM 648 N N . HIS A 1 82 ? -13.04 7.408 -12.802 1 96.92 82 HIS A N 1
ATOM 649 C CA . HIS A 1 82 ? -14.387 7.262 -12.261 1 96.92 82 HIS A CA 1
ATOM 650 C C . HIS A 1 82 ? -14.701 8.368 -11.259 1 96.92 82 HIS A C 1
ATOM 652 O O . HIS A 1 82 ? -13.819 8.811 -10.52 1 96.92 82 HIS A O 1
ATOM 658 N N . THR A 1 83 ? -15.881 8.742 -11.116 1 95.44 83 THR A N 1
ATOM 659 C CA . THR A 1 83 ? -16.242 9.95 -10.382 1 95.44 83 THR A CA 1
ATOM 660 C C . THR A 1 83 ? -16.271 9.681 -8.88 1 95.44 83 THR A C 1
ATOM 662 O O . THR A 1 83 ? -16.022 10.583 -8.077 1 95.44 83 THR A O 1
ATOM 665 N N . HIS A 1 84 ? -16.553 8.42 -8.476 1 95.88 84 HIS A N 1
ATOM 666 C CA . HIS A 1 84 ? -16.762 8.257 -7.042 1 95.88 84 HIS A CA 1
ATOM 667 C C . HIS A 1 84 ? -16.196 6.929 -6.55 1 95.88 84 HIS A C 1
ATOM 669 O O . HIS A 1 84 ? -16.571 6.448 -5.479 1 95.88 84 HIS A O 1
ATOM 675 N N . SER A 1 85 ? -15.386 6.244 -7.387 1 97.09 85 SER A N 1
ATOM 676 C CA . SER A 1 85 ? -14.763 4.992 -6.97 1 97.09 85 SER A CA 1
ATOM 677 C C . SER A 1 85 ? -13.243 5.11 -6.952 1 97.09 85 SER A C 1
ATOM 679 O O . SER A 1 85 ? -12.653 5.732 -7.838 1 97.09 85 SER A O 1
ATOM 681 N N . PHE A 1 86 ? -12.67 4.532 -5.931 1 97.39 86 PHE A N 1
ATOM 682 C CA . PHE A 1 86 ? -11.249 4.711 -5.655 1 97.39 86 PHE A CA 1
ATOM 683 C C . PHE A 1 86 ? -10.609 3.392 -5.239 1 97.39 86 PHE A C 1
ATOM 685 O O . PHE A 1 86 ? -11.301 2.472 -4.797 1 97.39 86 PHE A O 1
ATOM 692 N N . TRP A 1 87 ? -9.326 3.303 -5.425 1 96.49 87 TRP A N 1
ATOM 693 C CA . TRP A 1 87 ? -8.517 2.235 -4.845 1 96.49 87 TRP A CA 1
ATOM 694 C C . TRP A 1 87 ? -7.253 2.797 -4.205 1 96.49 87 TRP A C 1
ATOM 696 O O . TRP A 1 87 ? -6.819 3.903 -4.538 1 96.49 87 TRP A O 1
ATOM 706 N N . ARG A 1 88 ? -6.69 2.085 -3.184 1 95.2 88 ARG A N 1
ATOM 707 C CA . ARG A 1 88 ? -5.452 2.493 -2.527 1 95.2 88 ARG A CA 1
ATOM 708 C C . ARG A 1 88 ? -4.245 2.227 -3.42 1 95.2 88 ARG A C 1
ATOM 710 O O . ARG A 1 88 ? -3.957 1.077 -3.758 1 95.2 88 ARG A O 1
ATOM 717 N N . ASP A 1 89 ? -3.531 3.281 -3.792 1 93.35 89 ASP A N 1
ATOM 718 C CA . ASP A 1 89 ? -2.458 3.101 -4.764 1 93.35 89 ASP A CA 1
ATOM 719 C C . ASP A 1 89 ? -1.089 3.172 -4.091 1 93.35 89 ASP A C 1
ATOM 721 O O . ASP A 1 89 ? -0.106 3.582 -4.713 1 93.35 89 ASP A O 1
ATOM 725 N N . GLY A 1 90 ? -1 2.894 -2.843 1 92.9 90 GLY A N 1
ATOM 726 C CA . GLY A 1 90 ? 0.251 2.861 -2.103 1 92.9 90 GLY A CA 1
ATOM 727 C C . GLY A 1 90 ? 0.055 2.841 -0.599 1 92.9 90 GLY A C 1
ATOM 728 O O . GLY A 1 90 ? -1.057 3.053 -0.11 1 92.9 90 GLY A O 1
ATOM 729 N N . GLU A 1 91 ? 1.178 2.693 0.061 1 92.34 91 GLU A N 1
ATOM 730 C CA . GLU A 1 91 ? 1.12 2.631 1.518 1 92.34 91 GLU A CA 1
ATOM 731 C C . GLU A 1 91 ? 1.546 3.957 2.143 1 92.34 91 GLU A C 1
ATOM 733 O O . GLU A 1 91 ? 1.321 4.188 3.333 1 92.34 91 GLU A O 1
ATOM 738 N N . GLU A 1 92 ? 2.174 4.744 1.338 1 95.67 92 GLU A N 1
ATOM 739 C CA . GLU A 1 92 ? 2.667 5.986 1.926 1 95.67 92 GLU A CA 1
ATOM 740 C C . GLU A 1 92 ? 1.515 6.88 2.375 1 95.67 92 GLU A C 1
ATOM 742 O O . GLU A 1 92 ? 0.425 6.833 1.8 1 95.67 92 GLU A O 1
ATOM 747 N N . THR A 1 93 ? 1.792 7.664 3.423 1 97.36 93 THR A N 1
ATOM 748 C CA . THR A 1 93 ? 0.823 8.621 3.945 1 97.36 93 THR A CA 1
ATOM 749 C C . THR A 1 93 ? 1.403 10.033 3.945 1 97.36 93 THR A C 1
ATOM 751 O O . THR A 1 93 ? 2.619 10.21 4.04 1 97.36 93 THR A O 1
ATOM 754 N N . ARG A 1 94 ? 0.505 10.972 3.724 1 98.06 94 ARG A N 1
ATOM 755 C CA . ARG A 1 94 ? 0.813 12.37 4.01 1 98.06 94 ARG A CA 1
ATOM 756 C C . ARG A 1 94 ? 0.441 12.73 5.444 1 98.06 94 ARG A C 1
ATOM 758 O O . ARG A 1 94 ? -0.685 12.481 5.881 1 98.06 94 ARG A O 1
ATOM 765 N N . GLN A 1 95 ? 1.444 13.282 6.235 1 98.43 95 GLN A N 1
ATOM 766 C CA . GLN A 1 95 ? 1.2 13.577 7.643 1 98.43 95 GLN A CA 1
ATOM 767 C C . GLN A 1 95 ? 1.556 15.024 7.972 1 98.43 95 GLN A C 1
ATOM 769 O O . GLN A 1 95 ? 2.389 15.632 7.297 1 98.43 95 GLN A O 1
ATOM 774 N N . THR A 1 96 ? 0.903 15.55 8.987 1 98.5 96 THR A N 1
ATOM 775 C CA . THR A 1 96 ? 1.303 16.838 9.543 1 98.5 96 THR A CA 1
ATOM 776 C C . THR A 1 96 ? 1.173 16.834 11.063 1 98.5 96 THR A C 1
ATOM 778 O O . THR A 1 96 ? 0.282 16.184 11.614 1 98.5 96 THR A O 1
ATOM 781 N N . ASP A 1 97 ? 2.077 17.517 11.73 1 97.88 97 ASP A N 1
ATOM 782 C CA . ASP A 1 97 ? 2.069 17.849 13.151 1 97.88 97 ASP A CA 1
ATOM 783 C C . ASP A 1 97 ? 2.095 19.361 13.363 1 97.88 97 ASP A C 1
ATOM 785 O O . ASP A 1 97 ? 3.028 20.038 12.926 1 97.88 97 ASP A O 1
ATOM 789 N N . VAL A 1 98 ? 1.083 19.851 14.006 1 97.86 98 VAL A N 1
ATOM 790 C CA . VAL A 1 98 ? 0.966 21.294 14.193 1 97.86 98 VAL A CA 1
ATOM 791 C C . VAL A 1 98 ? 0.851 21.614 15.681 1 97.86 98 VAL A C 1
ATOM 793 O O . VAL A 1 98 ? 0.032 21.022 16.389 1 97.86 98 VAL A O 1
ATOM 796 N N . PHE A 1 99 ? 1.695 22.523 16.167 1 96.76 99 PHE A N 1
ATOM 797 C CA . PHE A 1 99 ? 1.62 23.097 17.505 1 96.76 99 PHE A CA 1
ATOM 798 C C . PHE A 1 99 ? 1.184 24.556 17.445 1 96.76 99 PHE A C 1
ATOM 800 O O . PHE A 1 99 ? 1.774 25.356 16.716 1 96.76 99 PHE A O 1
ATOM 807 N N . VAL A 1 100 ? 0.174 24.848 18.144 1 96.21 100 VAL A N 1
ATOM 808 C CA . VAL A 1 100 ? -0.291 26.219 18.327 1 96.21 100 VAL A CA 1
ATOM 809 C C . VAL A 1 100 ? -0.145 26.624 19.792 1 96.21 100 VAL A C 1
ATOM 811 O O . VAL A 1 100 ? -0.619 25.92 20.687 1 96.21 100 VAL A O 1
ATOM 814 N N . LYS A 1 101 ? 0.492 27.744 20.012 1 95.22 101 LYS A N 1
ATOM 815 C CA . LYS A 1 101 ? 0.771 28.174 21.379 1 95.22 101 LYS A CA 1
ATOM 816 C C . LYS A 1 101 ? 0.367 29.63 21.59 1 95.22 101 LYS A C 1
ATOM 818 O O . LYS A 1 101 ? 0.676 30.492 20.764 1 95.22 101 LYS A O 1
ATOM 823 N N . ARG A 1 102 ? -0.318 29.814 22.651 1 93.35 102 ARG A N 1
ATOM 824 C CA . ARG A 1 102 ? -0.613 31.168 23.109 1 93.35 102 ARG A CA 1
ATOM 825 C C . ARG A 1 102 ? 0.637 31.842 23.666 1 93.35 102 ARG A C 1
ATOM 827 O O . ARG A 1 102 ? 1.375 31.242 24.45 1 93.35 102 ARG A O 1
ATOM 834 N N . GLN A 1 103 ? 0.85 32.979 23.06 1 90.42 103 GLN A N 1
ATOM 835 C CA . GLN A 1 103 ? 1.921 33.786 23.637 1 90.42 103 GLN A CA 1
ATOM 836 C C . GLN A 1 103 ? 1.358 34.96 24.433 1 90.42 103 GLN A C 1
ATOM 838 O O . GLN A 1 103 ? 0.176 35.287 24.313 1 90.42 103 GLN A O 1
ATOM 843 N N . THR A 1 104 ? 2.321 35.461 25.143 1 84.01 104 THR A N 1
ATOM 844 C CA . THR A 1 104 ? 1.942 36.668 25.869 1 84.01 104 THR A CA 1
ATOM 845 C C . THR A 1 104 ? 1.692 37.824 24.905 1 84.01 104 THR A C 1
ATOM 847 O O . THR A 1 104 ? 2.16 37.801 23.765 1 84.01 104 THR A O 1
ATOM 850 N N . ASN A 1 105 ? 0.737 38.716 25.2 1 87.04 105 ASN A N 1
ATOM 851 C CA . ASN A 1 105 ? 0.539 39.968 24.477 1 87.04 105 ASN A CA 1
ATOM 852 C C . ASN A 1 105 ? -0.344 39.771 23.248 1 87.04 105 ASN A C 1
ATOM 854 O O . ASN A 1 105 ? -0.187 40.474 22.247 1 87.04 105 ASN A O 1
ATOM 858 N N . GLY A 1 106 ? -1.017 38.69 23.216 1 90.86 106 GLY A N 1
ATOM 859 C CA . GLY A 1 106 ? -1.988 38.517 22.147 1 90.86 106 GLY A CA 1
ATOM 860 C C . GLY A 1 106 ? -1.387 37.933 20.883 1 90.86 106 GLY A C 1
ATOM 861 O O . GLY A 1 106 ? -1.907 38.146 19.786 1 90.86 106 GLY A O 1
ATOM 862 N N . ARG A 1 107 ? -0.28 37.196 21.054 1 94.49 107 ARG A N 1
ATOM 863 C CA . ARG A 1 107 ? 0.398 36.624 19.895 1 94.49 107 ARG A CA 1
ATOM 864 C C . ARG A 1 107 ? 0.226 35.11 19.852 1 94.49 107 ARG A C 1
ATOM 866 O O . ARG A 1 107 ? -0.147 34.493 20.852 1 94.49 107 ARG A O 1
ATOM 873 N N . ARG A 1 108 ? 0.38 34.622 18.585 1 96.28 108 ARG A N 1
ATOM 874 C CA . ARG A 1 108 ? 0.237 33.196 18.314 1 96.28 108 ARG A CA 1
ATOM 875 C C . ARG A 1 108 ? 1.505 32.628 17.685 1 96.28 108 ARG A C 1
ATOM 877 O O . ARG A 1 108 ? 2.012 33.17 16.701 1 96.28 108 ARG A O 1
ATOM 884 N N . MET A 1 109 ? 2.073 31.651 18.341 1 97.19 109 MET A N 1
ATOM 885 C CA . MET A 1 109 ? 3.156 30.875 17.744 1 97.19 109 MET A CA 1
ATOM 886 C C . MET A 1 109 ? 2.626 29.579 17.137 1 97.19 109 MET A C 1
ATOM 888 O O . MET A 1 109 ? 1.852 28.862 17.773 1 97.19 109 MET A O 1
ATOM 892 N N . THR A 1 110 ? 3.003 29.329 15.9 1 97.93 110 THR A N 1
ATOM 893 C CA . THR A 1 110 ? 2.616 28.096 15.224 1 97.93 110 THR A CA 1
ATOM 894 C C . THR A 1 110 ? 3.842 27.374 14.672 1 97.93 110 THR A C 1
ATOM 896 O O . THR A 1 110 ? 4.7 27.992 14.037 1 97.93 110 THR A O 1
ATOM 899 N N . GLU A 1 111 ? 3.99 26.088 15.024 1 98.18 111 GLU A N 1
ATOM 900 C CA . GLU A 1 111 ? 4.999 25.205 14.448 1 98.18 111 GLU A CA 1
ATOM 901 C C . GLU A 1 111 ? 4.356 24.118 13.59 1 98.18 111 GLU A C 1
ATOM 903 O O . GLU A 1 111 ? 3.395 23.473 14.013 1 98.18 111 GLU A O 1
ATOM 908 N N . ILE A 1 112 ? 4.868 23.986 12.384 1 98.69 112 ILE A N 1
ATOM 909 C CA . ILE A 1 112 ? 4.292 23.01 11.465 1 98.69 112 ILE A CA 1
ATOM 910 C C . ILE A 1 112 ? 5.387 22.082 10.944 1 98.69 112 ILE A C 1
ATOM 912 O O . ILE A 1 112 ? 6.419 22.545 10.451 1 98.69 112 ILE A O 1
ATOM 916 N N . LYS A 1 113 ? 5.179 20.785 11.088 1 98.76 113 LYS A N 1
ATOM 917 C CA . LYS A 1 113 ? 5.965 19.725 10.464 1 98.76 113 LYS A CA 1
ATOM 918 C C . LYS A 1 113 ? 5.099 18.864 9.55 1 98.76 113 LYS A C 1
ATOM 920 O O . LYS A 1 113 ? 4.037 18.39 9.957 1 98.76 113 LYS A O 1
ATOM 925 N N . SER A 1 114 ? 5.446 18.743 8.308 1 98.81 114 SER A N 1
ATOM 926 C CA . SER A 1 114 ? 4.786 17.844 7.366 1 98.81 114 SER A CA 1
ATOM 927 C C . SER A 1 114 ? 5.699 16.687 6.973 1 98.81 114 SER A C 1
ATOM 929 O O . SER A 1 114 ? 6.907 16.734 7.213 1 98.81 114 SER A O 1
ATOM 931 N N . ALA A 1 115 ? 5.047 15.624 6.403 1 98.77 115 ALA A N 1
ATOM 932 C CA . ALA A 1 115 ? 5.882 14.452 6.154 1 98.77 115 ALA A CA 1
ATOM 933 C C . ALA A 1 115 ? 5.252 13.543 5.102 1 98.77 115 ALA A C 1
ATOM 935 O O . ALA A 1 115 ? 4.031 13.537 4.93 1 98.77 115 ALA A O 1
ATOM 936 N N . ILE A 1 116 ? 6.088 12.867 4.394 1 98.38 116 ILE A N 1
ATOM 937 C CA . ILE A 1 116 ? 5.79 11.621 3.696 1 98.38 116 ILE A CA 1
ATOM 938 C C . ILE A 1 116 ? 6.27 10.435 4.53 1 98.38 116 ILE A C 1
ATOM 940 O O . ILE A 1 116 ? 7.426 10.397 4.959 1 98.38 116 ILE A O 1
ATOM 944 N N . ALA A 1 117 ? 5.372 9.522 4.772 1 97.88 117 ALA A N 1
ATOM 945 C CA . ALA A 1 117 ? 5.764 8.343 5.539 1 97.88 117 ALA A CA 1
ATOM 946 C C . ALA A 1 117 ? 5.446 7.061 4.776 1 97.88 117 ALA A C 1
ATOM 948 O O . ALA A 1 117 ? 4.331 6.889 4.276 1 97.88 117 ALA A O 1
ATOM 949 N N . GLY A 1 118 ? 6.476 6.2 4.655 1 96.56 118 GLY A N 1
ATOM 950 C CA . GLY A 1 118 ? 6.227 4.852 4.17 1 96.56 118 GLY A CA 1
ATOM 951 C C . GLY A 1 118 ? 6.263 4.746 2.657 1 96.56 118 GLY A C 1
ATOM 952 O O . GLY A 1 118 ? 5.57 3.912 2.071 1 96.56 118 GLY A O 1
ATOM 953 N N . LEU A 1 119 ? 6.964 5.588 1.959 1 97.27 119 LEU A N 1
ATOM 954 C CA . LEU A 1 119 ? 7.124 5.487 0.512 1 97.27 119 LEU A CA 1
ATOM 955 C C . LEU A 1 119 ? 8.131 4.4 0.151 1 97.27 119 LEU A C 1
ATOM 957 O O . LEU A 1 119 ? 9.336 4.573 0.348 1 97.27 119 LEU A O 1
ATOM 961 N N . ASN A 1 120 ? 7.635 3.275 -0.377 1 96.24 120 ASN A N 1
ATOM 962 C CA . ASN A 1 120 ? 8.478 2.153 -0.777 1 96.24 120 ASN A CA 1
ATOM 963 C C . ASN A 1 120 ? 9.045 2.349 -2.18 1 96.24 120 ASN A C 1
ATOM 965 O O . ASN A 1 120 ? 8.291 2.485 -3.145 1 96.24 120 ASN A O 1
ATOM 969 N N . VAL A 1 121 ? 10.387 2.327 -2.279 1 96.11 121 VAL A N 1
ATOM 970 C CA . VAL A 1 121 ? 11.02 2.543 -3.576 1 96.11 121 VAL A CA 1
ATOM 971 C C . VAL A 1 121 ? 12.13 1.516 -3.787 1 96.11 121 VAL A C 1
ATOM 973 O O . VAL A 1 121 ? 12.66 0.958 -2.823 1 96.11 121 VAL A O 1
ATOM 976 N N . LEU A 1 122 ? 12.419 1.299 -5.088 1 95.08 122 LEU A N 1
ATOM 977 C CA . LEU A 1 122 ? 13.417 0.313 -5.489 1 95.08 122 LEU A CA 1
ATOM 978 C C . LEU A 1 122 ? 14.082 0.715 -6.801 1 95.08 122 LEU A C 1
ATOM 980 O O . LEU A 1 122 ? 13.413 1.194 -7.72 1 95.08 122 LEU A O 1
ATOM 984 N N . LYS A 1 123 ? 15.332 0.659 -6.856 1 93.75 123 LYS A N 1
ATOM 985 C CA . LYS A 1 123 ? 16.039 0.706 -8.133 1 93.75 123 LYS A CA 1
ATOM 986 C C . LYS A 1 123 ? 16.902 -0.537 -8.33 1 93.75 123 LYS A C 1
ATOM 988 O O . LYS A 1 123 ? 17.626 -0.947 -7.421 1 93.75 123 LYS A O 1
ATOM 993 N N . THR A 1 124 ? 16.854 -1.144 -9.465 1 93.04 124 THR A N 1
ATOM 994 C CA . THR A 1 124 ? 17.489 -2.431 -9.725 1 93.04 124 THR A CA 1
ATOM 995 C C . THR A 1 124 ? 18.916 -2.238 -10.23 1 93.04 124 THR A C 1
ATOM 997 O O . THR A 1 124 ? 19.684 -3.198 -10.317 1 93.04 124 THR A O 1
ATOM 1000 N N . THR A 1 125 ? 19.295 -1.06 -10.625 1 90.56 125 THR A N 1
ATOM 1001 C CA . THR A 1 125 ? 20.645 -0.707 -11.049 1 90.56 125 THR A CA 1
ATOM 1002 C C . THR A 1 125 ? 20.901 0.785 -10.852 1 90.56 125 THR A C 1
ATOM 1004 O O . THR A 1 125 ? 20.013 1.52 -10.415 1 90.56 125 THR A O 1
ATOM 1007 N N . GLY A 1 126 ? 22.162 1.225 -11.066 1 87.05 126 GLY A N 1
ATOM 1008 C CA . GLY A 1 126 ? 22.501 2.633 -10.945 1 87.05 126 GLY A CA 1
ATOM 1009 C C . GLY A 1 126 ? 22.809 3.052 -9.52 1 87.05 126 GLY A C 1
ATOM 1010 O O . GLY A 1 126 ? 22.591 4.206 -9.145 1 87.05 126 GLY A O 1
ATOM 1011 N N . SER A 1 127 ? 23.153 2.121 -8.731 1 86.07 127 SER A N 1
ATOM 1012 C CA . SER A 1 127 ? 23.543 2.397 -7.352 1 86.07 127 SER A CA 1
ATOM 1013 C C . SER A 1 127 ? 24.827 1.663 -6.984 1 86.07 127 SER A C 1
ATOM 1015 O O . SER A 1 127 ? 24.947 0.457 -7.213 1 86.07 127 SER A O 1
ATOM 1017 N N . SER A 1 128 ? 25.754 2.404 -6.534 1 81.5 128 SER A N 1
ATOM 1018 C CA . SER A 1 128 ? 27.036 1.84 -6.126 1 81.5 128 SER A CA 1
ATOM 1019 C C . SER A 1 128 ? 27.241 1.962 -4.62 1 81.5 128 SER A C 1
ATOM 1021 O O . SER A 1 128 ? 26.507 2.688 -3.946 1 81.5 128 SER A O 1
ATOM 1023 N N . PHE A 1 129 ? 27.985 1.139 -4.122 1 77.79 129 PHE A N 1
ATOM 1024 C CA . PHE A 1 129 ? 28.491 1.248 -2.758 1 77.79 129 PHE A CA 1
ATOM 1025 C C . PHE A 1 129 ? 29.99 0.975 -2.714 1 77.79 129 PHE A C 1
ATOM 1027 O O . PHE A 1 129 ? 30.413 -0.177 -2.593 1 77.79 129 PHE A O 1
ATOM 1034 N N . GLU A 1 130 ? 30.618 2.06 -2.853 1 77.95 130 GLU A N 1
ATOM 1035 C CA . GLU A 1 130 ? 32.072 1.991 -2.966 1 77.95 130 GLU A CA 1
ATOM 1036 C C . GLU A 1 130 ? 32.745 3.015 -2.056 1 77.95 130 GLU A C 1
ATOM 1038 O O . GLU A 1 130 ? 32.089 3.924 -1.544 1 77.95 130 GLU A O 1
ATOM 1043 N N . ASP A 1 131 ? 33.938 2.725 -1.76 1 77.84 131 ASP A N 1
ATOM 1044 C CA . ASP A 1 131 ? 34.804 3.666 -1.056 1 77.84 131 ASP A CA 1
ATOM 1045 C C . ASP A 1 131 ? 34.285 3.94 0.354 1 77.84 131 ASP A C 1
ATOM 1047 O O . ASP A 1 131 ? 34.204 5.095 0.778 1 77.84 131 ASP A O 1
ATOM 1051 N N . PHE A 1 132 ? 33.78 2.92 0.989 1 77.46 132 PHE A N 1
ATOM 1052 C CA . PHE A 1 132 ? 33.351 3.037 2.377 1 77.46 132 PHE A CA 1
ATOM 1053 C C . PHE A 1 132 ? 34.455 2.586 3.326 1 77.46 132 PHE A C 1
ATOM 1055 O O . PHE A 1 132 ? 35.396 1.905 2.912 1 77.46 132 PHE A O 1
ATOM 1062 N N . VAL A 1 133 ? 34.36 3.061 4.551 1 78.16 133 VAL A N 1
ATOM 1063 C CA . VAL A 1 133 ? 35.355 2.717 5.562 1 78.16 133 VAL A CA 1
ATOM 1064 C C . VAL A 1 133 ? 35.276 1.225 5.878 1 78.16 133 VAL A C 1
ATOM 1066 O O . VAL A 1 133 ? 34.189 0.69 6.108 1 78.16 133 VAL A O 1
ATOM 1069 N N . ARG A 1 134 ? 36.382 0.575 5.772 1 83.75 134 ARG A N 1
ATOM 1070 C CA . ARG A 1 134 ? 36.465 -0.836 6.135 1 83.75 134 ARG A CA 1
ATOM 1071 C C . ARG A 1 134 ? 37.186 -1.017 7.466 1 83.75 134 ARG A C 1
ATOM 1073 O O . ARG A 1 134 ? 38.191 -0.355 7.729 1 83.75 134 ARG A O 1
ATOM 1080 N N . ASP A 1 135 ? 36.535 -1.614 8.319 1 88.43 135 ASP A N 1
ATOM 1081 C CA . ASP A 1 135 ? 37.172 -2.025 9.566 1 88.43 135 ASP A CA 1
ATOM 1082 C C . ASP A 1 135 ? 37.234 -3.547 9.675 1 88.43 135 ASP A C 1
ATOM 1084 O O . ASP A 1 135 ? 37.019 -4.255 8.689 1 88.43 135 ASP A O 1
ATOM 1088 N N . GLU A 1 136 ? 37.585 -4.035 10.855 1 88.21 136 GLU A N 1
ATOM 1089 C CA . GLU A 1 136 ? 37.807 -5.468 11.025 1 88.21 136 GLU A CA 1
ATOM 1090 C C . GLU A 1 136 ? 36.494 -6.242 10.951 1 88.21 136 GLU A C 1
ATOM 1092 O O . GLU A 1 136 ? 36.497 -7.467 10.816 1 88.21 136 GLU A O 1
ATOM 1097 N N . TYR A 1 137 ? 35.438 -5.491 10.943 1 86.89 137 TYR A N 1
ATOM 1098 C CA . TYR A 1 137 ? 34.141 -6.156 10.958 1 86.89 137 TYR A CA 1
ATOM 1099 C C . TYR A 1 137 ? 33.443 -6.02 9.61 1 86.89 137 TYR A C 1
ATOM 1101 O O . TYR A 1 137 ? 32.334 -6.528 9.424 1 86.89 137 TYR A O 1
ATOM 1109 N N . THR A 1 138 ? 34.082 -5.303 8.655 1 80.36 138 THR A N 1
ATOM 1110 C CA . THR A 1 138 ? 33.462 -5.091 7.352 1 80.36 138 THR A CA 1
ATOM 1111 C C . THR A 1 138 ? 33.633 -6.322 6.466 1 80.36 138 THR A C 1
ATOM 1113 O O . THR A 1 138 ? 34.758 -6.707 6.14 1 80.36 138 THR A O 1
ATOM 1116 N N . THR A 1 139 ? 32.541 -6.963 6.151 1 78.15 139 THR A N 1
ATOM 1117 C CA . THR A 1 139 ? 32.579 -8.108 5.248 1 78.15 139 THR A CA 1
ATOM 1118 C C . THR A 1 139 ? 31.965 -7.753 3.897 1 78.15 139 THR A C 1
ATOM 1120 O O . THR A 1 139 ? 32.064 -8.525 2.941 1 78.15 139 THR A O 1
ATOM 1123 N N . LEU A 1 140 ? 31.431 -6.59 3.874 1 75.06 140 LEU A N 1
ATOM 1124 C CA . LEU A 1 140 ? 30.722 -6.168 2.671 1 75.06 140 LEU A CA 1
ATOM 1125 C C . LEU A 1 140 ? 31.703 -5.821 1.556 1 75.06 140 LEU A C 1
ATOM 1127 O O . LEU A 1 140 ? 32.688 -5.117 1.787 1 75.06 140 LEU A O 1
ATOM 1131 N N . ALA A 1 141 ? 31.499 -6.46 0.421 1 77.46 141 ALA A N 1
ATOM 1132 C CA . ALA A 1 141 ? 32.316 -6.13 -0.744 1 77.46 141 ALA A CA 1
ATOM 1133 C C . ALA A 1 141 ? 31.809 -4.863 -1.428 1 77.46 141 ALA A C 1
ATOM 1135 O O . ALA A 1 141 ? 30.63 -4.519 -1.316 1 77.46 141 ALA A O 1
ATOM 1136 N N . GLU A 1 142 ? 32.706 -4.147 -2.062 1 80.76 142 GLU A N 1
ATOM 1137 C CA . GLU A 1 142 ? 32.296 -3.027 -2.904 1 80.76 142 GLU A CA 1
ATOM 1138 C C . GLU A 1 142 ? 31.53 -3.512 -4.132 1 80.76 142 GLU A C 1
ATOM 1140 O O . GLU A 1 142 ? 31.76 -4.6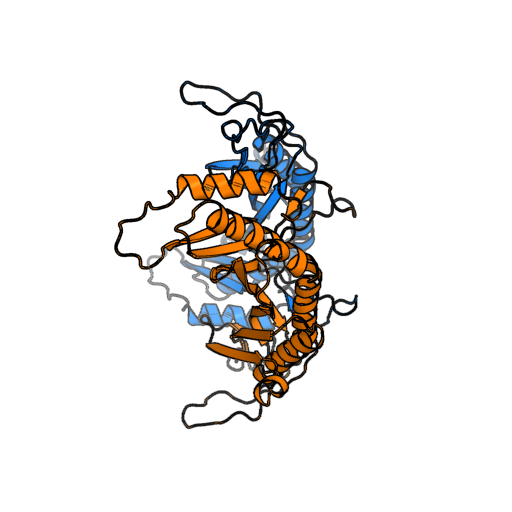23 -4.615 1 80.76 142 GLU A O 1
ATOM 1145 N N . THR A 1 143 ? 30.613 -2.736 -4.452 1 82.01 143 THR A N 1
ATOM 1146 C CA . THR A 1 143 ? 29.878 -3.036 -5.676 1 82.01 143 THR A CA 1
ATOM 1147 C C . THR A 1 143 ? 29.632 -1.766 -6.485 1 82.01 143 THR A C 1
ATOM 1149 O O . THR A 1 143 ? 29.363 -0.705 -5.918 1 82.01 143 THR A O 1
ATOM 1152 N N . LYS A 1 144 ? 29.809 -1.945 -7.791 1 81.4 144 LYS A N 1
ATOM 1153 C CA . LYS A 1 144 ? 29.554 -0.84 -8.711 1 81.4 144 LYS A CA 1
ATOM 1154 C C . LYS A 1 144 ? 28.075 -0.76 -9.078 1 81.4 144 LYS A C 1
ATOM 1156 O O . LYS A 1 144 ? 27.625 0.234 -9.652 1 81.4 144 LYS A O 1
ATOM 1161 N N . ASP A 1 145 ? 27.387 -1.806 -8.773 1 86.11 145 ASP A N 1
ATOM 1162 C CA . ASP A 1 145 ? 25.976 -1.87 -9.14 1 86.11 145 ASP A CA 1
ATOM 1163 C C . ASP A 1 145 ? 25.207 -2.799 -8.203 1 86.11 145 ASP A C 1
ATOM 1165 O O . ASP A 1 145 ? 25.616 -3.94 -7.979 1 86.11 145 ASP A O 1
ATOM 1169 N N . ARG A 1 146 ? 24.241 -2.229 -7.606 1 86.1 146 ARG A N 1
ATOM 1170 C CA . ARG A 1 146 ? 23.442 -3.011 -6.668 1 86.1 146 ARG A CA 1
ATOM 1171 C C . ARG A 1 146 ? 21.973 -2.606 -6.729 1 86.1 146 ARG A C 1
ATOM 1173 O O . ARG A 1 146 ? 21.634 -1.566 -7.298 1 86.1 146 ARG A O 1
ATOM 1180 N N . ILE A 1 147 ? 21.175 -3.524 -6.145 1 90.03 147 ILE A N 1
ATOM 1181 C CA . ILE A 1 147 ? 19.782 -3.17 -5.893 1 90.03 147 ILE A CA 1
ATOM 1182 C C . ILE A 1 147 ? 19.695 -2.256 -4.672 1 90.03 147 ILE A C 1
ATOM 1184 O O . ILE A 1 147 ? 20.307 -2.533 -3.638 1 90.03 147 ILE A O 1
ATOM 1188 N N . LEU A 1 148 ? 19.086 -1.176 -4.823 1 90.65 148 LEU A N 1
ATOM 1189 C CA . LEU A 1 148 ? 18.795 -0.289 -3.702 1 90.65 148 LEU A CA 1
ATOM 1190 C C . LEU A 1 148 ? 17.297 -0.243 -3.42 1 90.65 148 LEU A C 1
ATOM 1192 O O . LEU A 1 148 ? 16.507 0.108 -4.299 1 90.65 148 LEU A O 1
ATOM 1196 N N . SER A 1 149 ? 16.917 -0.695 -2.252 1 92.41 149 SER A N 1
ATOM 1197 C CA . SER A 1 149 ? 15.527 -0.681 -1.808 1 92.41 149 SER A CA 1
ATOM 1198 C C . SER A 1 149 ? 15.396 -0.062 -0.421 1 92.41 149 SER A C 1
ATOM 1200 O O . SER A 1 149 ? 16.175 -0.377 0.481 1 92.41 149 SER A O 1
ATOM 1202 N N . THR A 1 150 ? 14.421 0.829 -0.318 1 93 150 THR A N 1
ATOM 1203 C CA . THR A 1 150 ? 14.23 1.491 0.967 1 93 150 THR A CA 1
ATOM 1204 C C . THR A 1 150 ? 12.778 1.932 1.137 1 93 150 THR A C 1
ATOM 1206 O O . THR A 1 150 ? 11.99 1.868 0.192 1 93 150 THR A O 1
ATOM 1209 N N . ILE A 1 151 ? 12.409 2.253 2.361 1 94.59 151 ILE A N 1
ATOM 1210 C CA . ILE A 1 151 ? 11.181 2.95 2.724 1 94.59 151 ILE A CA 1
ATOM 1211 C C . ILE A 1 151 ? 11.501 4.392 3.114 1 94.59 151 ILE A C 1
ATOM 1213 O O . ILE A 1 151 ? 12.182 4.634 4.113 1 94.59 151 ILE A O 1
ATOM 1217 N N . VAL A 1 152 ? 10.992 5.305 2.333 1 96.24 152 VAL A N 1
ATOM 1218 C CA . VAL A 1 152 ? 11.349 6.706 2.537 1 96.24 152 VAL A CA 1
ATOM 1219 C C . VAL A 1 152 ? 10.426 7.327 3.584 1 96.24 152 VAL A C 1
ATOM 1221 O O . VAL A 1 152 ? 9.202 7.295 3.438 1 96.24 152 VAL A O 1
ATOM 1224 N N . ASP A 1 153 ? 11.014 7.886 4.591 1 97.2 153 ASP A N 1
ATOM 1225 C CA . ASP A 1 153 ? 10.38 8.845 5.492 1 97.2 153 ASP A CA 1
ATOM 1226 C C . ASP A 1 153 ? 11.02 10.225 5.363 1 97.2 153 ASP A C 1
ATOM 1228 O O . ASP A 1 153 ? 12.211 10.391 5.633 1 97.2 153 ASP A O 1
ATOM 1232 N N . ALA A 1 154 ? 10.305 11.114 4.882 1 98.46 154 ALA A N 1
ATOM 1233 C CA . ALA A 1 154 ? 10.756 12.496 4.743 1 98.46 154 ALA A CA 1
ATOM 1234 C C . ALA A 1 154 ? 9.878 13.444 5.554 1 98.46 154 ALA A C 1
ATOM 1236 O O . ALA A 1 154 ? 8.654 13.293 5.585 1 98.46 154 ALA A O 1
ATOM 1237 N N . SER A 1 155 ? 10.501 14.379 6.225 1 98.71 155 SER A N 1
ATOM 1238 C CA . SER A 1 155 ? 9.758 15.408 6.946 1 98.71 155 SER A CA 1
ATOM 1239 C C . SER A 1 155 ? 10.391 16.782 6.757 1 98.71 155 SER A C 1
ATOM 1241 O O . SER A 1 155 ? 11.583 16.887 6.459 1 98.71 155 SER A O 1
ATOM 1243 N N . TRP A 1 156 ? 9.589 17.765 6.868 1 98.8 156 TRP A N 1
ATOM 1244 C CA . TRP A 1 156 ? 10.1 19.128 6.771 1 98.8 156 TRP A CA 1
ATOM 1245 C C . TRP A 1 156 ? 9.341 20.061 7.709 1 98.8 156 TRP A C 1
ATOM 1247 O O . TRP A 1 156 ? 8.162 19.841 7.994 1 98.8 156 TRP A O 1
ATOM 1257 N N . GLU A 1 157 ? 10.078 21.04 8.194 1 98.64 157 GLU A N 1
ATOM 1258 C CA . GLU A 1 157 ? 9.545 22.067 9.084 1 98.64 157 GLU A CA 1
ATOM 1259 C C . GLU A 1 157 ? 9.474 23.422 8.384 1 98.64 157 GLU A C 1
ATOM 1261 O O . GLU A 1 157 ? 10.356 23.764 7.593 1 98.64 157 GLU A O 1
ATOM 1266 N N . PHE A 1 158 ? 8.484 24.149 8.747 1 98.43 158 PHE A N 1
ATOM 1267 C CA . PHE A 1 158 ? 8.264 25.441 8.106 1 98.43 158 PHE A CA 1
ATOM 1268 C C . PHE A 1 158 ? 8.775 26.575 8.986 1 98.43 158 PHE A C 1
ATOM 1270 O O . PHE A 1 158 ? 8.705 26.495 10.214 1 98.43 158 PHE A O 1
ATOM 1277 N N . LYS A 1 159 ? 9.234 27.578 8.297 1 95.52 159 LYS A N 1
ATOM 1278 C CA . LYS A 1 159 ? 9.533 28.846 8.955 1 95.52 159 LYS A CA 1
ATOM 1279 C C . LYS A 1 159 ? 8.281 29.708 9.084 1 95.52 159 LYS A C 1
ATOM 1281 O O . LYS A 1 159 ? 7.845 30.328 8.112 1 95.52 159 LYS A O 1
ATOM 1286 N N . ILE A 1 160 ? 7.747 29.733 10.271 1 96.27 160 ILE A N 1
ATOM 1287 C CA . ILE A 1 160 ? 6.512 30.474 10.506 1 96.27 160 ILE A CA 1
ATOM 1288 C C . ILE A 1 160 ? 6.745 31.54 11.573 1 96.27 160 ILE A C 1
ATOM 1290 O O . ILE A 1 160 ? 7.129 31.225 12.702 1 96.27 160 ILE A O 1
ATOM 1294 N N . PRO A 1 161 ? 6.55 32.814 11.272 1 94.64 161 PRO A N 1
ATOM 1295 C CA . PRO A 1 161 ? 6.729 33.854 12.288 1 94.64 161 PRO A CA 1
ATOM 1296 C C . PRO A 1 161 ? 5.614 33.857 13.331 1 94.64 161 PRO A C 1
ATOM 1298 O O . PRO A 1 161 ? 4.488 33.448 13.038 1 94.64 161 PRO A O 1
ATOM 1301 N N . THR A 1 162 ? 5.993 34.255 14.52 1 95.64 162 THR A N 1
ATOM 1302 C CA . THR A 1 162 ? 4.976 34.565 15.519 1 95.64 162 THR A CA 1
ATOM 1303 C C . THR A 1 162 ? 4.224 35.84 15.148 1 95.64 162 THR A C 1
ATOM 1305 O O . THR A 1 162 ? 4.84 36.86 14.832 1 95.64 162 THR A O 1
ATOM 1308 N N . VAL A 1 163 ? 2.938 35.825 15.182 1 96.15 163 VAL A N 1
ATOM 1309 C CA . VAL A 1 163 ? 2.144 36.957 14.719 1 96.15 163 VAL A CA 1
ATOM 1310 C C . VAL A 1 163 ? 0.988 37.209 15.685 1 96.15 163 VAL A C 1
ATOM 1312 O O . VAL A 1 163 ? 0.779 36.439 16.625 1 96.15 163 VAL A O 1
ATOM 1315 N N . ALA A 1 164 ? 0.328 38.372 15.372 1 96.35 164 ALA A N 1
ATOM 1316 C CA . ALA A 1 164 ? -0.902 38.618 16.12 1 96.35 164 ALA A CA 1
ATOM 1317 C C . ALA A 1 164 ? -1.896 37.475 15.934 1 96.35 164 ALA A C 1
ATOM 1319 O O . ALA A 1 164 ? -2.043 36.946 14.83 1 96.35 164 ALA A O 1
ATOM 1320 N N . THR A 1 165 ? -2.554 37.107 17.01 1 95.31 165 THR A N 1
ATOM 1321 C CA . THR A 1 165 ? -3.472 35.974 17.025 1 95.31 165 THR A CA 1
ATOM 1322 C C . THR A 1 165 ? -4.44 36.046 15.848 1 95.31 165 THR A C 1
ATOM 1324 O O . THR A 1 165 ? -4.683 35.042 15.175 1 95.31 165 THR A O 1
ATOM 1327 N N . GLU A 1 166 ? -4.93 37.214 15.516 1 94.62 166 GLU A N 1
ATOM 1328 C CA . GLU A 1 166 ? -5.948 37.403 14.488 1 94.62 166 GLU A CA 1
ATOM 1329 C C . GLU A 1 166 ? -5.367 37.201 13.091 1 94.62 166 GLU A C 1
ATOM 1331 O O . GLU A 1 166 ? -6.11 37.026 12.123 1 94.62 166 GLU A O 1
ATOM 1336 N N . GLN A 1 167 ? -4.038 37.171 12.989 1 95.28 167 GLN A N 1
ATOM 1337 C CA . GLN A 1 167 ? -3.38 37.085 11.689 1 95.28 167 GLN A CA 1
ATOM 1338 C C . GLN A 1 167 ? -2.851 35.677 11.432 1 95.28 167 GLN A C 1
ATOM 1340 O O . GLN A 1 167 ? -2.396 35.371 10.328 1 95.28 167 GLN A O 1
ATOM 1345 N N . SER A 1 168 ? -2.933 34.817 12.356 1 95.12 168 SER A N 1
ATOM 1346 C CA . SER A 1 168 ? -2.263 33.521 12.327 1 95.12 168 SER A CA 1
ATOM 1347 C C . SER A 1 168 ? -2.677 32.712 11.101 1 95.12 168 SER A C 1
ATOM 1349 O O . SER A 1 168 ? -1.832 32.331 10.289 1 95.12 168 SER A O 1
ATOM 1351 N N . LEU A 1 169 ? -3.992 32.497 10.839 1 95.01 169 LEU A N 1
ATOM 1352 C CA . LEU A 1 169 ? -4.466 31.675 9.732 1 95.01 169 LEU A CA 1
ATOM 1353 C C . LEU A 1 169 ? -4.236 32.376 8.397 1 95.01 169 LEU A C 1
ATOM 1355 O O . LEU A 1 169 ? -3.972 31.722 7.385 1 95.01 169 LEU A O 1
ATOM 1359 N N . THR A 1 170 ? -4.316 33.705 8.452 1 95.69 170 THR A N 1
ATOM 1360 C CA . THR A 1 170 ? -4.095 34.48 7.235 1 95.69 170 THR A CA 1
ATOM 1361 C C . THR A 1 170 ? -2.658 34.319 6.745 1 95.69 170 THR A C 1
ATOM 1363 O O . THR A 1 170 ? -2.423 34.115 5.553 1 95.69 170 THR A O 1
ATOM 1366 N N . ILE A 1 171 ? -1.711 34.39 7.616 1 95.89 171 ILE A N 1
ATOM 1367 C CA . ILE A 1 171 ? -0.301 34.255 7.266 1 95.89 171 ILE A CA 1
ATOM 1368 C C . ILE A 1 171 ? -0.026 32.835 6.775 1 95.89 171 ILE A C 1
ATOM 1370 O O . ILE A 1 171 ? 0.658 32.641 5.767 1 95.89 171 ILE A O 1
ATOM 1374 N N . LEU A 1 172 ? -0.581 31.862 7.406 1 98.12 172 LEU A N 1
ATOM 1375 C CA . LEU A 1 172 ? -0.398 30.474 6.997 1 98.12 172 LEU A CA 1
ATOM 1376 C C . LEU A 1 172 ? -0.993 30.231 5.614 1 98.12 172 LEU A C 1
ATOM 1378 O O . LEU A 1 172 ? -0.468 29.428 4.84 1 98.12 172 LEU A O 1
ATOM 1382 N N . GLY A 1 173 ? -2.114 30.888 5.311 1 97.74 173 GLY A N 1
ATOM 1383 C CA . GLY A 1 173 ? -2.8 30.736 4.038 1 97.74 173 GLY A CA 1
ATOM 1384 C C . GLY A 1 173 ? -1.947 31.137 2.849 1 97.74 173 GLY A C 1
ATOM 1385 O O . GLY A 1 173 ? -2.268 30.801 1.707 1 97.74 173 GLY A O 1
ATOM 1386 N N . GLN A 1 174 ? -0.811 31.823 3.1 1 97.5 174 GLN A N 1
ATOM 1387 C CA . GLN A 1 174 ? 0.081 32.263 2.032 1 97.5 174 GLN A CA 1
ATOM 1388 C C . GLN A 1 174 ? 1.057 31.158 1.639 1 97.5 174 GLN A C 1
ATOM 1390 O O . GLN A 1 174 ? 1.713 31.243 0.599 1 97.5 174 GLN A O 1
ATOM 1395 N N . ILE A 1 175 ? 1.239 30.199 2.435 1 98.33 175 ILE A N 1
ATOM 1396 C CA . ILE A 1 175 ? 2.162 29.099 2.178 1 98.33 175 ILE A CA 1
ATOM 1397 C C . ILE A 1 175 ? 1.483 28.049 1.302 1 98.33 175 ILE A C 1
ATOM 1399 O O . ILE A 1 175 ? 0.407 27.55 1.641 1 98.33 175 ILE A O 1
ATOM 1403 N N . PRO A 1 176 ? 1.995 27.675 0.138 1 98.49 176 PRO A N 1
ATOM 1404 C CA . PRO A 1 176 ? 1.393 26.673 -0.744 1 98.49 176 PRO A CA 1
ATOM 1405 C C . PRO A 1 176 ? 1.69 25.242 -0.3 1 98.49 176 PRO A C 1
ATOM 1407 O O . PRO A 1 176 ? 2.367 24.498 -1.013 1 98.49 176 PRO A O 1
ATOM 1410 N N . PHE A 1 177 ? 1.102 24.783 0.768 1 98.84 177 PHE A N 1
ATOM 1411 C CA . PHE A 1 177 ? 1.397 23.521 1.435 1 98.84 177 PHE A CA 1
ATOM 1412 C C . PHE A 1 177 ? 1.241 22.35 0.471 1 98.84 177 PHE A C 1
ATOM 1414 O O . PHE A 1 177 ? 2.096 21.463 0.422 1 98.84 177 PHE A O 1
ATOM 1421 N N . ASN A 1 178 ? 0.157 22.31 -0.325 1 98.62 178 ASN A N 1
ATOM 1422 C CA . ASN A 1 178 ? -0.083 21.201 -1.242 1 98.62 178 ASN A CA 1
ATOM 1423 C C . ASN A 1 178 ? 0.97 21.147 -2.345 1 98.62 178 ASN A C 1
ATOM 1425 O O . ASN A 1 178 ? 1.455 20.07 -2.694 1 98.62 178 ASN A O 1
ATOM 1429 N N . GLN A 1 179 ? 1.332 22.262 -2.861 1 98.72 179 GLN A N 1
ATOM 1430 C CA . GLN A 1 179 ? 2.363 22.304 -3.893 1 98.72 179 GLN A CA 1
ATOM 1431 C C . GLN A 1 179 ? 3.713 21.858 -3.339 1 98.72 179 GLN A C 1
ATOM 1433 O O . GLN A 1 179 ? 4.482 21.184 -4.029 1 98.72 179 GLN A O 1
ATOM 1438 N N . ILE A 1 180 ? 3.991 22.295 -2.14 1 98.85 180 ILE A N 1
ATOM 1439 C CA . ILE A 1 180 ? 5.253 21.917 -1.513 1 98.85 180 ILE A CA 1
ATOM 1440 C C . ILE A 1 180 ? 5.301 20.403 -1.322 1 98.85 180 ILE A C 1
ATOM 1442 O O . ILE A 1 180 ? 6.307 19.763 -1.638 1 98.85 180 ILE A O 1
ATOM 1446 N N . TYR A 1 181 ? 4.211 19.818 -0.82 1 98.6 181 TYR A N 1
ATOM 1447 C CA . TYR A 1 181 ? 4.144 18.368 -0.675 1 98.6 181 TYR A CA 1
ATOM 1448 C C . TYR A 1 181 ? 4.421 17.674 -2.003 1 98.6 181 TYR A C 1
ATOM 1450 O O . TYR A 1 181 ? 5.258 16.772 -2.077 1 98.6 181 TYR A O 1
ATOM 1458 N N . ASP A 1 182 ? 3.693 18.081 -3.01 1 98.15 182 ASP A N 1
ATOM 1459 C CA . ASP A 1 182 ? 3.858 17.477 -4.329 1 98.15 182 ASP A CA 1
ATOM 1460 C C . ASP A 1 182 ? 5.298 17.614 -4.819 1 98.15 182 ASP A C 1
ATOM 1462 O O . ASP A 1 182 ? 5.857 16.675 -5.39 1 98.15 182 ASP A O 1
ATOM 1466 N N . SER A 1 183 ? 5.85 18.757 -4.607 1 98.5 183 SER A N 1
ATOM 1467 C CA . SER A 1 183 ? 7.218 19.033 -5.034 1 98.5 183 SER A CA 1
ATOM 1468 C C . SER A 1 183 ? 8.217 18.152 -4.291 1 98.5 183 SER A C 1
ATOM 1470 O O . SER A 1 183 ? 9.138 17.602 -4.898 1 98.5 183 SER A O 1
ATOM 1472 N N . VAL A 1 184 ? 8.075 18.006 -2.998 1 98.67 184 VAL A N 1
ATOM 1473 C CA . VAL A 1 184 ? 8.975 17.178 -2.202 1 98.67 184 VAL A CA 1
ATOM 1474 C C . VAL A 1 184 ? 8.905 15.73 -2.681 1 98.67 184 VAL A C 1
ATOM 1476 O O . VAL A 1 184 ? 9.936 15.073 -2.844 1 98.67 184 VAL A O 1
ATOM 1479 N N . ARG A 1 185 ? 7.752 15.229 -2.898 1 98.12 185 ARG A N 1
ATOM 1480 C CA . ARG A 1 185 ? 7.603 13.861 -3.383 1 98.12 185 ARG A CA 1
ATOM 1481 C C . ARG A 1 185 ? 8.261 13.69 -4.748 1 98.12 185 ARG A C 1
ATOM 1483 O O . ARG A 1 185 ? 8.935 12.688 -4.997 1 98.12 185 ARG A O 1
ATOM 1490 N N . GLU A 1 186 ? 8.028 14.658 -5.588 1 98.01 186 GLU A N 1
ATOM 1491 C CA . GLU A 1 186 ? 8.62 14.606 -6.921 1 98.01 186 GLU A CA 1
ATOM 1492 C C . GLU A 1 186 ? 10.144 14.611 -6.848 1 98.01 186 GLU A C 1
ATOM 1494 O O . GLU A 1 186 ? 10.805 13.804 -7.507 1 98.01 186 GLU A O 1
ATOM 1499 N N . VAL A 1 187 ? 10.707 15.526 -6.124 1 98.34 187 VAL A N 1
ATOM 1500 C CA . VAL A 1 187 ? 12.154 15.612 -5.956 1 98.34 187 VAL A CA 1
ATOM 1501 C C . VAL A 1 187 ? 12.69 14.291 -5.41 1 98.34 187 VAL A C 1
ATOM 1503 O O . VAL A 1 187 ? 13.705 13.779 -5.89 1 98.34 187 VAL A O 1
ATOM 1506 N N . THR A 1 188 ? 12.016 13.752 -4.429 1 98.13 188 THR A N 1
ATOM 1507 C CA . THR A 1 188 ? 12.424 12.505 -3.792 1 98.13 188 THR A CA 1
ATOM 1508 C C . THR A 1 188 ? 12.482 11.371 -4.811 1 98.13 188 THR A C 1
ATOM 1510 O O . THR A 1 188 ? 13.515 10.715 -4.959 1 98.13 188 THR A O 1
ATOM 1513 N N . CYS A 1 189 ? 11.437 11.21 -5.584 1 97.67 189 CYS A N 1
ATOM 1514 C CA . CYS A 1 189 ? 11.356 10.125 -6.556 1 97.67 189 CYS A CA 1
ATOM 1515 C C . CYS A 1 189 ? 12.353 10.333 -7.69 1 97.67 189 CYS A C 1
ATOM 1517 O O . CYS A 1 189 ? 13.046 9.397 -8.092 1 97.67 189 CYS A O 1
ATOM 1519 N N . LYS A 1 190 ? 12.418 11.539 -8.136 1 97.87 190 LYS A N 1
ATOM 1520 C CA . LYS A 1 190 ? 13.308 11.84 -9.253 1 97.87 190 LYS A CA 1
ATOM 1521 C C . LYS A 1 190 ? 14.769 11.63 -8.865 1 97.87 190 LYS A C 1
ATOM 1523 O O . LYS A 1 190 ? 15.521 10.976 -9.589 1 97.87 190 LYS A O 1
ATOM 1528 N N . THR A 1 191 ? 15.181 12.194 -7.743 1 97 191 THR A N 1
ATOM 1529 C CA . THR A 1 191 ? 16.567 12.07 -7.305 1 97 191 THR A CA 1
ATOM 1530 C C . THR A 1 191 ? 16.913 10.614 -7.011 1 97 191 THR A C 1
ATOM 1532 O O . THR A 1 191 ? 17.989 10.139 -7.38 1 97 191 THR A O 1
ATOM 1535 N N . PHE A 1 192 ? 16.028 9.891 -6.369 1 95.86 192 PHE A N 1
ATOM 1536 C CA . PHE A 1 192 ? 16.236 8.468 -6.128 1 95.86 192 PHE A CA 1
ATOM 1537 C C . PHE A 1 192 ? 16.472 7.726 -7.439 1 95.86 192 PHE A C 1
ATOM 1539 O O . PHE A 1 192 ? 17.399 6.92 -7.543 1 95.86 192 PHE A O 1
ATOM 1546 N N . ALA A 1 193 ? 15.681 8.038 -8.403 1 96.15 193 ALA A N 1
ATOM 1547 C CA . ALA A 1 193 ? 15.699 7.316 -9.673 1 96.15 193 ALA A CA 1
ATOM 1548 C C . ALA A 1 193 ? 16.946 7.66 -10.482 1 96.15 193 ALA A C 1
ATOM 1550 O O . ALA A 1 193 ? 17.552 6.784 -11.104 1 96.15 193 ALA A O 1
ATOM 1551 N N . GLU A 1 194 ? 17.38 8.885 -10.432 1 95.25 194 GLU A N 1
ATOM 1552 C CA . GLU A 1 194 ? 18.349 9.354 -11.418 1 95.25 194 GLU A CA 1
ATOM 1553 C C . GLU A 1 194 ? 19.742 9.476 -10.808 1 95.25 194 GLU A C 1
ATOM 1555 O O . GLU A 1 194 ? 20.742 9.492 -11.528 1 95.25 194 GLU A O 1
ATOM 1560 N N . ASP A 1 195 ? 19.759 9.636 -9.569 1 92.1 195 ASP A N 1
ATOM 1561 C CA . ASP A 1 195 ? 21.062 9.857 -8.948 1 92.1 195 ASP A CA 1
ATOM 1562 C C . ASP A 1 195 ? 21.897 8.579 -8.955 1 92.1 195 ASP A C 1
ATOM 1564 O O . ASP A 1 195 ? 21.43 7.523 -8.524 1 92.1 195 ASP A O 1
ATOM 1568 N N . GLU A 1 196 ? 23.044 8.637 -9.531 1 85.06 196 GLU A N 1
ATOM 1569 C CA . GLU A 1 196 ? 24.026 7.558 -9.494 1 85.06 196 GLU A CA 1
ATOM 1570 C C . GLU A 1 196 ? 25.105 7.829 -8.45 1 85.06 196 GLU A C 1
ATOM 1572 O O . GLU A 1 196 ? 26.212 8.252 -8.789 1 85.06 196 GLU A O 1
ATOM 1577 N N . SER A 1 197 ? 24.727 7.865 -7.262 1 70.66 197 SER A N 1
ATOM 1578 C CA . SER A 1 197 ? 25.632 8.327 -6.215 1 70.66 197 SER A CA 1
ATOM 1579 C C . SER A 1 197 ? 26.431 7.17 -5.625 1 70.66 197 SER A C 1
ATOM 1581 O O . SER A 1 197 ? 26.056 6.006 -5.781 1 70.66 197 SER A O 1
ATOM 1583 N N . ALA A 1 198 ? 27.556 7.615 -5.059 1 70.07 198 ALA A N 1
ATOM 1584 C CA . ALA A 1 198 ? 28.506 6.707 -4.421 1 70.07 198 ALA A CA 1
ATOM 1585 C C . ALA A 1 198 ? 27.926 6.117 -3.139 1 70.07 198 ALA A C 1
ATOM 1587 O O . ALA A 1 198 ? 28.395 5.084 -2.656 1 70.07 198 ALA A O 1
ATOM 1588 N N . SER A 1 199 ? 26.886 6.845 -2.659 1 74.85 199 SER A N 1
ATOM 1589 C CA . SER A 1 199 ? 26.284 6.342 -1.428 1 74.85 199 SER A CA 1
ATOM 1590 C C . SER A 1 199 ? 24.841 6.813 -1.287 1 74.85 199 SER A C 1
ATOM 1592 O O . SER A 1 199 ? 24.455 7.832 -1.863 1 74.85 199 SER A O 1
ATOM 1594 N N . VAL A 1 200 ? 24.073 6.075 -0.578 1 81.25 200 VAL A N 1
ATOM 1595 C CA . VAL A 1 200 ? 22.69 6.435 -0.287 1 81.25 200 VAL A CA 1
ATOM 1596 C C . VAL A 1 200 ? 22.652 7.727 0.526 1 81.25 200 VAL A C 1
ATOM 1598 O O . VAL A 1 200 ? 21.75 8.55 0.356 1 81.25 200 VAL A O 1
ATOM 1601 N N . GLN A 1 201 ? 23.643 7.979 1.308 1 83.38 201 GLN A N 1
ATOM 1602 C CA . GLN A 1 201 ? 23.732 9.192 2.114 1 83.38 201 GLN A CA 1
ATOM 1603 C C . GLN A 1 201 ? 23.826 10.433 1.231 1 83.38 201 GLN A C 1
ATOM 1605 O O . GLN A 1 201 ? 23.187 11.45 1.51 1 83.38 201 GLN A O 1
ATOM 1610 N N . ALA A 1 202 ? 24.627 10.317 0.221 1 85.33 202 ALA A N 1
ATOM 1611 C CA . ALA A 1 202 ? 24.753 11.439 -0.705 1 85.33 202 ALA A CA 1
ATOM 1612 C C . ALA A 1 202 ? 23.426 11.726 -1.403 1 85.33 202 ALA A C 1
ATOM 1614 O O . ALA A 1 202 ? 23.06 12.887 -1.599 1 85.33 202 ALA A O 1
ATOM 1615 N N . THR A 1 203 ? 22.752 10.708 -1.742 1 89.85 203 THR A N 1
ATOM 1616 C CA . THR A 1 203 ? 21.464 10.857 -2.409 1 89.85 203 THR A CA 1
ATOM 1617 C C . THR A 1 203 ? 20.454 11.538 -1.489 1 89.85 203 THR A C 1
ATOM 1619 O O . THR A 1 203 ? 19.737 12.448 -1.911 1 89.85 203 THR A O 1
ATOM 1622 N N . LEU A 1 204 ? 20.418 11.112 -0.218 1 92.73 204 LEU A N 1
ATOM 1623 C CA . LEU A 1 204 ? 19.484 11.706 0.733 1 92.73 204 LEU A CA 1
ATOM 1624 C C . LEU A 1 204 ? 19.795 13.183 0.949 1 92.73 204 LEU A C 1
ATOM 1626 O O . LEU A 1 204 ? 18.881 14.003 1.064 1 92.73 204 LEU A O 1
ATOM 1630 N N . TYR A 1 205 ? 21.041 13.496 0.995 1 93.13 205 TYR A N 1
ATOM 1631 C CA . TYR A 1 205 ? 21.441 14.889 1.155 1 93.13 205 TYR A CA 1
ATOM 1632 C C . TYR A 1 205 ? 20.997 15.724 -0.04 1 93.13 205 TYR A C 1
ATOM 1634 O O . TYR A 1 205 ? 20.482 16.833 0.127 1 93.13 205 TYR A O 1
ATOM 1642 N N . LYS A 1 206 ? 21.209 15.196 -1.21 1 94.73 206 LYS A N 1
ATOM 1643 C CA . LYS A 1 206 ? 20.794 15.888 -2.428 1 94.73 206 LYS A CA 1
ATOM 1644 C C . LYS A 1 206 ? 19.29 16.147 -2.427 1 94.73 206 LYS A C 1
ATOM 1646 O O . LYS A 1 206 ? 18.842 17.234 -2.797 1 94.73 206 LYS A O 1
ATOM 1651 N N . MET A 1 207 ? 18.501 15.18 -2.007 1 97.15 207 MET A N 1
ATOM 1652 C CA . MET A 1 207 ? 17.052 15.339 -1.919 1 97.15 207 MET A CA 1
ATOM 1653 C C . MET A 1 207 ? 16.686 16.47 -0.964 1 97.15 207 MET A C 1
ATOM 1655 O O . MET A 1 207 ? 15.915 17.363 -1.32 1 97.15 207 MET A O 1
ATOM 1659 N N . ALA A 1 208 ? 17.305 16.437 0.19 1 97.26 208 ALA A N 1
ATOM 1660 C CA . ALA A 1 208 ? 17 17.434 1.213 1 97.26 208 ALA A CA 1
ATOM 1661 C C . ALA A 1 208 ? 17.386 18.835 0.746 1 97.26 208 ALA A C 1
ATOM 1663 O O . ALA A 1 208 ? 16.615 19.784 0.909 1 97.26 208 ALA A O 1
ATOM 1664 N N . GLU A 1 209 ? 18.523 18.938 0.125 1 97.03 209 GLU A N 1
ATOM 1665 C CA . GLU A 1 209 ? 19.018 20.225 -0.352 1 97.03 209 GLU A CA 1
ATOM 1666 C C . GLU A 1 209 ? 18.108 20.802 -1.432 1 97.03 209 GLU A C 1
ATOM 1668 O O . GLU A 1 209 ? 17.79 21.992 -1.413 1 97.03 209 GLU A O 1
ATOM 1673 N N . GLU A 1 210 ? 17.778 19.954 -2.346 1 97.8 210 GLU A N 1
ATOM 1674 C CA . GLU A 1 210 ? 16.914 20.425 -3.424 1 97.8 210 GLU A CA 1
ATOM 1675 C C . GLU A 1 210 ? 15.563 20.889 -2.886 1 97.8 210 GLU A C 1
ATOM 1677 O O . GLU A 1 210 ? 15.03 21.909 -3.327 1 97.8 210 GLU A O 1
ATOM 1682 N N . CYS A 1 211 ? 14.992 20.215 -1.944 1 98.07 211 CYS A N 1
ATOM 1683 C CA . CYS A 1 211 ? 13.703 20.584 -1.369 1 98.07 211 CYS A CA 1
ATOM 1684 C C . CYS A 1 211 ? 13.779 21.945 -0.688 1 98.07 211 CYS A C 1
ATOM 1686 O O . CYS A 1 211 ? 12.93 22.807 -0.92 1 98.07 211 CYS A O 1
ATOM 1688 N N . ILE A 1 212 ? 14.78 22.124 0.152 1 97.19 212 ILE A N 1
ATOM 1689 C CA . ILE A 1 212 ? 14.876 23.365 0.913 1 97.19 212 ILE A CA 1
ATOM 1690 C C . ILE A 1 212 ? 15.19 24.525 -0.028 1 97.19 212 ILE A C 1
ATOM 1692 O O . ILE A 1 212 ? 14.732 25.649 0.187 1 97.19 212 ILE A O 1
ATOM 1696 N N . HIS A 1 213 ? 15.888 24.301 -1.145 1 97.17 213 HIS A N 1
ATOM 1697 C CA . HIS A 1 213 ? 16.205 25.329 -2.131 1 97.17 213 HIS A CA 1
ATOM 1698 C C . HIS A 1 213 ? 14.964 25.737 -2.918 1 97.17 213 HIS A C 1
ATOM 1700 O O . HIS A 1 213 ? 14.811 26.906 -3.28 1 97.17 213 HIS A O 1
ATOM 1706 N N . ASN A 1 214 ? 14.107 24.83 -3.193 1 97.91 214 ASN A N 1
ATOM 1707 C CA . ASN A 1 214 ? 12.939 25.065 -4.034 1 97.91 214 ASN A CA 1
ATOM 1708 C C . ASN A 1 214 ? 11.906 25.938 -3.327 1 97.91 214 ASN A C 1
ATOM 1710 O O . ASN A 1 214 ? 11.062 26.558 -3.977 1 97.91 214 ASN A O 1
ATOM 1714 N N . TRP A 1 215 ? 11.993 25.969 -1.956 1 97.98 215 TRP A N 1
ATOM 1715 C CA . TRP A 1 215 ? 10.905 26.627 -1.24 1 97.98 215 TRP A CA 1
ATOM 1716 C C . TRP A 1 215 ? 11.441 27.455 -0.077 1 97.98 215 TRP A C 1
ATOM 1718 O O . TRP A 1 215 ? 11.965 26.905 0.895 1 97.98 215 TRP A O 1
ATOM 1728 N N . ARG A 1 216 ? 11.22 28.723 -0.03 1 96.38 216 ARG A N 1
ATOM 1729 C CA . ARG A 1 216 ? 11.715 29.657 0.975 1 96.38 216 ARG A CA 1
ATOM 1730 C C . ARG A 1 216 ? 11.078 29.387 2.334 1 96.38 216 ARG A C 1
ATOM 1732 O O . ARG A 1 216 ? 11.634 29.757 3.371 1 96.38 216 ARG A O 1
ATOM 1739 N N . TRP A 1 217 ? 9.993 28.684 2.324 1 97.5 217 TRP A N 1
ATOM 1740 C CA . TRP A 1 217 ? 9.232 28.47 3.55 1 97.5 217 TRP A CA 1
ATOM 1741 C C . TRP A 1 217 ? 9.825 27.327 4.368 1 97.5 217 TRP A C 1
ATOM 1743 O O . TRP A 1 217 ? 9.479 27.148 5.538 1 97.5 217 TRP A O 1
ATOM 1753 N N . LEU A 1 218 ? 10.634 26.497 3.758 1 98.13 218 LEU A N 1
ATOM 1754 C CA . LEU A 1 218 ? 11.177 25.348 4.475 1 98.13 218 LEU A CA 1
ATOM 1755 C C . LEU A 1 218 ? 12.398 25.748 5.297 1 98.13 218 LEU A C 1
ATOM 1757 O O . LEU A 1 218 ? 13.335 26.352 4.77 1 98.13 218 LEU A O 1
ATOM 1761 N N . GLU A 1 219 ? 12.385 25.424 6.591 1 97.45 219 GLU A N 1
ATOM 1762 C CA . GLU A 1 219 ? 13.483 25.708 7.51 1 97.45 219 GLU A CA 1
ATOM 1763 C C . GLU A 1 219 ? 14.424 24.513 7.631 1 97.45 219 GLU A C 1
ATOM 1765 O O . GLU A 1 219 ? 15.64 24.682 7.736 1 97.45 219 GLU A O 1
ATOM 1770 N N . ARG A 1 220 ? 13.823 23.343 7.706 1 97.76 220 ARG A N 1
ATOM 1771 C CA . ARG A 1 220 ? 14.547 22.087 7.876 1 97.76 220 ARG A CA 1
ATOM 1772 C C . ARG A 1 220 ? 13.89 20.964 7.082 1 97.76 220 ARG A C 1
ATOM 1774 O O . ARG A 1 220 ? 12.662 20.86 7.043 1 97.76 220 ARG A O 1
ATOM 1781 N N . VAL A 1 221 ? 14.703 20.13 6.445 1 98.17 221 VAL A N 1
ATOM 1782 C CA . VAL A 1 221 ? 14.242 18.939 5.739 1 98.17 221 VAL A CA 1
ATOM 1783 C C . VAL A 1 221 ? 15.029 17.719 6.214 1 98.17 221 VAL A C 1
ATOM 1785 O O . VAL A 1 221 ? 16.26 17.753 6.276 1 98.17 221 VAL A O 1
ATOM 1788 N N . SER A 1 222 ? 14.309 16.688 6.611 1 97.91 222 SER A N 1
ATOM 1789 C CA . SER A 1 222 ? 14.922 15.473 7.137 1 97.91 222 SER A CA 1
ATOM 1790 C C . SER A 1 222 ? 14.481 14.245 6.347 1 97.91 222 SER A C 1
ATOM 1792 O O . SER A 1 222 ? 13.315 14.133 5.963 1 97.91 222 SER A O 1
ATOM 1794 N N . TYR A 1 223 ? 15.415 13.353 6.15 1 97.19 223 TYR A N 1
ATOM 1795 C CA . TYR A 1 223 ? 15.148 12.063 5.525 1 97.19 223 TYR A CA 1
ATOM 1796 C C . TYR A 1 223 ? 15.619 10.918 6.414 1 97.19 223 TYR A C 1
ATOM 1798 O O . TYR A 1 223 ? 16.663 11.017 7.062 1 97.19 223 TYR A O 1
ATOM 1806 N N . ALA A 1 224 ? 14.865 9.903 6.502 1 94.98 224 ALA A N 1
ATOM 1807 C CA . ALA A 1 224 ? 15.233 8.602 7.055 1 94.98 224 ALA A CA 1
ATOM 1808 C C . ALA A 1 224 ? 14.949 7.483 6.057 1 94.98 224 ALA A C 1
ATOM 1810 O O . ALA A 1 224 ? 13.831 7.364 5.549 1 94.98 224 ALA A O 1
ATOM 1811 N N . LEU A 1 225 ? 15.943 6.673 5.785 1 92.46 225 LEU A N 1
ATOM 1812 C CA . LEU A 1 225 ? 15.847 5.611 4.788 1 92.46 225 LEU A CA 1
ATOM 1813 C C . LEU A 1 225 ? 16.262 4.269 5.382 1 92.46 225 LEU A C 1
ATOM 1815 O O . LEU A 1 225 ? 17.439 3.904 5.34 1 92.46 225 LEU A O 1
ATOM 1819 N N . PRO A 1 226 ? 15.338 3.524 5.916 1 89.41 226 PRO A N 1
ATOM 1820 C CA . PRO A 1 226 ? 15.675 2.137 6.244 1 89.41 226 PRO A CA 1
ATOM 1821 C C . PRO A 1 226 ? 15.893 1.274 5.004 1 89.41 226 PRO A C 1
ATOM 1823 O O . PRO A 1 226 ? 14.966 1.074 4.215 1 89.41 226 PRO A O 1
ATOM 1826 N N . ASN A 1 227 ? 17.09 0.788 4.899 1 84.01 227 ASN A N 1
ATOM 1827 C CA . ASN A 1 227 ? 17.44 0.074 3.676 1 84.01 227 ASN A CA 1
ATOM 1828 C C . ASN A 1 227 ? 17.092 -1.409 3.774 1 84.01 227 ASN A C 1
ATOM 1830 O O . ASN A 1 227 ? 17.205 -2.008 4.845 1 84.01 227 ASN A O 1
ATOM 1834 N N . ARG A 1 228 ? 16.624 -1.869 2.733 1 84.56 228 ARG A N 1
ATOM 1835 C CA . ARG A 1 228 ? 16.473 -3.308 2.543 1 84.56 228 ARG A CA 1
ATOM 1836 C C . ARG A 1 228 ? 17.559 -3.855 1.622 1 84.56 228 ARG A C 1
ATOM 1838 O O . ARG A 1 228 ? 17.702 -3.401 0.485 1 84.56 228 ARG A O 1
ATOM 1845 N N . HIS A 1 229 ? 18.264 -4.815 2.141 1 83.38 229 HIS A N 1
ATOM 1846 C CA . HIS A 1 229 ? 19.378 -5.347 1.365 1 83.38 229 HIS A CA 1
ATOM 1847 C C . HIS A 1 229 ? 18.968 -6.604 0.605 1 83.38 229 HIS A C 1
ATOM 1849 O O . HIS A 1 229 ? 18.167 -7.401 1.099 1 83.38 229 HIS A O 1
ATOM 1855 N N . PHE A 1 230 ? 19.549 -6.646 -0.573 1 87.94 230 PHE A N 1
ATOM 1856 C CA . PHE A 1 230 ? 19.417 -7.812 -1.438 1 87.94 230 PHE A CA 1
ATOM 1857 C C . PHE A 1 230 ? 20.786 -8.368 -1.81 1 87.94 230 PHE A C 1
ATOM 1859 O O . PHE A 1 230 ? 21.654 -7.63 -2.283 1 87.94 230 PHE A O 1
ATOM 1866 N N . PHE A 1 231 ? 20.981 -9.647 -1.633 1 86.94 231 PHE A N 1
ATOM 1867 C CA . PHE A 1 231 ? 22.241 -10.275 -2.013 1 86.94 231 PHE A CA 1
ATOM 1868 C C . PHE A 1 231 ? 22.033 -11.257 -3.159 1 86.94 231 PHE A C 1
ATOM 1870 O O . PHE A 1 231 ? 21.106 -12.07 -3.127 1 86.94 231 PHE A O 1
ATOM 1877 N N . ALA A 1 232 ? 22.913 -11.038 -4.131 1 91.5 232 ALA A N 1
ATOM 1878 C CA . ALA A 1 232 ? 22.886 -12.05 -5.185 1 91.5 232 ALA A CA 1
ATOM 1879 C C . ALA A 1 232 ? 23.208 -13.433 -4.626 1 91.5 232 ALA A C 1
ATOM 1881 O O . ALA A 1 232 ? 24.157 -13.592 -3.854 1 91.5 232 ALA A O 1
ATOM 1882 N N . VAL A 1 233 ? 22.399 -14.397 -4.938 1 93.5 233 VAL A N 1
ATOM 1883 C CA . VAL A 1 233 ? 22.618 -15.751 -4.439 1 93.5 233 VAL A CA 1
ATOM 1884 C C . VAL A 1 233 ? 23.746 -16.416 -5.225 1 93.5 233 VAL A C 1
ATOM 1886 O O . VAL A 1 233 ? 23.74 -16.406 -6.458 1 93.5 233 VAL A O 1
ATOM 1889 N N . ASP A 1 234 ? 24.792 -16.919 -4.565 1 94.83 234 ASP A N 1
ATOM 1890 C CA . ASP A 1 234 ? 25.831 -17.698 -5.232 1 94.83 234 ASP A CA 1
ATOM 1891 C C . ASP A 1 234 ? 25.307 -19.069 -5.651 1 94.83 234 ASP A C 1
ATOM 1893 O O . ASP A 1 234 ? 25.077 -19.937 -4.805 1 94.83 234 ASP A O 1
ATOM 1897 N N . LEU A 1 235 ? 25.201 -19.238 -6.932 1 96.75 235 LEU A N 1
ATOM 1898 C CA . LEU A 1 235 ? 24.65 -20.488 -7.446 1 96.75 235 LEU A CA 1
ATOM 1899 C C . LEU A 1 235 ? 25.741 -21.339 -8.088 1 96.75 235 LEU A C 1
ATOM 1901 O O . LEU A 1 235 ? 25.445 -22.313 -8.784 1 96.75 235 LEU A O 1
ATOM 1905 N N . SER A 1 236 ? 26.98 -21.025 -7.841 1 95.73 236 SER A N 1
ATOM 1906 C CA . SER A 1 236 ? 28.094 -21.697 -8.502 1 95.73 236 SER A CA 1
ATOM 1907 C C . SER A 1 236 ? 28.196 -23.155 -8.067 1 95.73 236 SER A C 1
ATOM 1909 O O . SER A 1 236 ? 28.739 -23.989 -8.795 1 95.73 236 SER A O 1
ATOM 1911 N N . TYR A 1 237 ? 27.668 -23.447 -6.965 1 95.18 237 TYR A N 1
ATOM 1912 C CA . TYR A 1 237 ? 27.715 -24.803 -6.43 1 95.18 237 TYR A CA 1
ATOM 1913 C C . TYR A 1 237 ? 26.825 -25.74 -7.239 1 95.18 237 TYR A C 1
ATOM 1915 O O . TYR A 1 237 ? 26.925 -26.962 -7.115 1 95.18 237 TYR A O 1
ATOM 1923 N N . PHE A 1 238 ? 26.059 -25.145 -8.036 1 96.23 238 PHE A N 1
ATOM 1924 C CA . PHE A 1 238 ? 25.083 -25.935 -8.778 1 96.23 238 PHE A CA 1
ATOM 1925 C C . PHE A 1 238 ? 25.396 -25.92 -10.269 1 96.23 238 PHE A C 1
ATOM 1927 O O . PHE A 1 238 ? 24.801 -25.149 -11.026 1 96.23 238 PHE A O 1
ATOM 1934 N N . ARG A 1 239 ? 26.306 -26.802 -10.694 1 94.68 239 ARG A N 1
ATOM 1935 C CA . ARG A 1 239 ? 26.716 -27.027 -12.077 1 94.68 239 ARG A CA 1
ATOM 1936 C C . ARG A 1 239 ? 27.325 -25.766 -12.68 1 94.68 239 ARG A C 1
ATOM 1938 O O . ARG A 1 239 ? 27.076 -25.446 -13.844 1 94.68 239 ARG A O 1
ATOM 1945 N N . GLY A 1 240 ? 27.816 -24.916 -11.886 1 93.79 240 GLY A N 1
ATOM 1946 C CA . GLY A 1 240 ? 28.525 -23.743 -12.372 1 93.79 240 GLY A CA 1
ATOM 1947 C C . GLY A 1 240 ? 27.599 -22.622 -12.805 1 93.79 240 GLY A C 1
ATOM 1948 O O . GLY A 1 240 ? 28.007 -21.721 -13.541 1 93.79 240 GLY A O 1
ATOM 1949 N N . THR A 1 241 ? 26.382 -22.649 -12.301 1 95.56 241 THR A N 1
ATOM 1950 C CA . THR A 1 241 ? 25.43 -21.6 -12.65 1 95.56 241 THR A CA 1
ATOM 1951 C C . THR A 1 241 ? 25.949 -20.232 -12.215 1 95.56 241 THR A C 1
ATOM 1953 O O . THR A 1 241 ? 26.337 -20.048 -11.06 1 95.56 241 THR A O 1
ATOM 1956 N N . LYS A 1 242 ? 25.983 -19.26 -13.202 1 95.84 242 LYS A N 1
ATOM 1957 C CA . LYS A 1 242 ? 26.48 -17.916 -12.92 1 95.84 242 LYS A CA 1
ATOM 1958 C C . LYS A 1 242 ? 25.349 -16.995 -12.472 1 95.84 242 LYS A C 1
ATOM 1960 O O . LYS A 1 242 ? 24.399 -16.759 -13.221 1 95.84 242 LYS A O 1
ATOM 1965 N N . ASN A 1 243 ? 25.516 -16.418 -11.181 1 96.2 243 ASN A N 1
ATOM 1966 C CA . ASN A 1 243 ? 24.521 -15.471 -10.69 1 96.2 243 ASN A CA 1
ATOM 1967 C C . ASN A 1 243 ? 25.155 -14.398 -9.809 1 96.2 243 ASN A C 1
ATOM 1969 O O . ASN A 1 243 ? 24.538 -13.934 -8.848 1 96.2 243 ASN A O 1
ATOM 1973 N N . LEU A 1 244 ? 26.382 -14.105 -10.062 1 91.82 244 LEU A N 1
ATOM 1974 C CA . LEU A 1 244 ? 27.055 -13.027 -9.344 1 91.82 244 LEU A CA 1
ATOM 1975 C C . LEU A 1 244 ? 27.494 -11.926 -10.304 1 91.82 244 LEU A C 1
ATOM 1977 O O . LEU A 1 244 ? 27.545 -12.138 -11.517 1 91.82 244 LEU A O 1
ATOM 1981 N N . GLN A 1 245 ? 27.682 -10.685 -9.786 1 86.23 245 GLN A N 1
ATOM 1982 C CA . GLN A 1 245 ? 28.184 -9.529 -10.521 1 86.23 245 GLN A CA 1
ATOM 1983 C C . GLN A 1 245 ? 27.338 -9.257 -11.762 1 86.23 245 GLN A C 1
ATOM 1985 O O . GLN A 1 245 ? 26.119 -9.102 -11.667 1 86.23 245 GLN A O 1
ATOM 1990 N N . GLU A 1 246 ? 27.865 -9.373 -12.962 1 87.35 246 GLU A N 1
ATOM 1991 C CA . GLU A 1 246 ? 27.161 -8.989 -14.181 1 87.35 246 GLU A CA 1
ATOM 1992 C C . GLU A 1 246 ? 26.078 -10.004 -14.537 1 87.35 246 GLU A C 1
ATOM 1994 O O . GLU A 1 246 ? 25.212 -9.729 -15.369 1 87.35 246 GLU A O 1
ATOM 1999 N N . HIS A 1 247 ? 26.113 -11.12 -13.86 1 92.73 247 HIS A N 1
ATOM 2000 C CA . HIS A 1 247 ? 25.15 -12.167 -14.183 1 92.73 247 HIS A CA 1
ATOM 2001 C C . HIS A 1 247 ? 24.027 -12.218 -13.152 1 92.73 247 HIS A C 1
ATOM 2003 O O . HIS A 1 247 ? 23.137 -13.068 -13.239 1 92.73 247 HIS A O 1
ATOM 2009 N N . ALA A 1 248 ? 24.029 -11.348 -12.221 1 92.52 248 ALA A N 1
ATOM 2010 C CA . ALA A 1 248 ? 23.122 -11.441 -11.079 1 92.52 248 ALA A CA 1
ATOM 2011 C C . ALA A 1 248 ? 21.702 -11.044 -11.473 1 92.52 248 ALA A C 1
ATOM 2013 O O . ALA A 1 248 ? 21.48 -9.949 -11.995 1 92.52 248 ALA A O 1
ATOM 2014 N N . ASP A 1 249 ? 20.697 -12.005 -11.187 1 92.6 249 ASP A N 1
ATOM 2015 C CA . ASP A 1 249 ? 19.295 -11.635 -11.353 1 92.6 249 ASP A CA 1
ATOM 2016 C C . ASP A 1 249 ? 18.411 -12.365 -10.345 1 92.6 249 ASP A C 1
ATOM 2018 O O . ASP A 1 249 ? 17.195 -12.167 -10.32 1 92.6 249 ASP A O 1
ATOM 2022 N N . VAL A 1 250 ? 19.055 -13.204 -9.529 1 95.05 250 VAL A N 1
ATOM 2023 C CA . VAL A 1 250 ? 18.367 -13.851 -8.417 1 95.05 250 VAL A CA 1
ATOM 2024 C C . VAL A 1 250 ? 18.949 -13.36 -7.093 1 95.05 250 VAL A C 1
ATOM 2026 O O . VAL A 1 250 ? 20.142 -13.532 -6.831 1 95.05 250 VAL A O 1
ATOM 2029 N N . TYR A 1 251 ? 18.088 -12.78 -6.321 1 93.51 251 TYR A N 1
ATOM 2030 C CA . TYR A 1 251 ? 18.536 -12.144 -5.088 1 93.51 251 TYR A CA 1
ATOM 2031 C C . TYR A 1 251 ? 17.742 -12.654 -3.891 1 93.51 251 TYR A C 1
ATOM 2033 O O . TYR A 1 251 ? 16.577 -13.036 -4.029 1 93.51 251 TYR A O 1
ATOM 2041 N N . GLN A 1 252 ? 18.382 -12.632 -2.75 1 90.63 252 GLN A N 1
ATOM 2042 C CA . GLN A 1 252 ? 17.75 -12.911 -1.465 1 90.63 252 GLN A CA 1
ATOM 2043 C C . GLN A 1 252 ? 17.654 -11.648 -0.613 1 90.63 252 GLN A C 1
ATOM 2045 O O . GLN A 1 252 ? 18.661 -10.981 -0.368 1 90.63 252 GLN A O 1
ATOM 2050 N N . PRO A 1 253 ? 16.359 -11.355 -0.3 1 86.56 253 PRO A N 1
ATOM 2051 C CA . PRO A 1 253 ? 16.244 -10.216 0.613 1 86.56 253 PRO A CA 1
ATOM 2052 C C . PRO A 1 253 ? 16.67 -10.557 2.039 1 86.56 253 PRO A C 1
ATOM 2054 O O . PRO A 1 253 ? 16.437 -11.675 2.506 1 86.56 253 PRO A O 1
ATOM 2057 N N . LEU A 1 254 ? 17.281 -9.647 2.635 1 77.83 254 LEU A N 1
ATOM 2058 C CA . LEU A 1 254 ? 17.512 -9.77 4.07 1 77.83 254 LEU A CA 1
ATOM 2059 C C . LEU A 1 254 ? 16.318 -9.245 4.86 1 77.83 254 LEU A C 1
ATOM 2061 O O . LEU A 1 254 ? 15.718 -8.234 4.488 1 77.83 254 LEU A O 1
ATOM 2065 N N . SER A 1 255 ? 15.761 -10.02 5.788 1 67.46 255 SER A N 1
ATOM 2066 C CA . SER A 1 255 ? 14.503 -9.775 6.486 1 67.46 255 SER A CA 1
ATOM 2067 C C . SER A 1 255 ? 14.513 -8.42 7.185 1 67.46 255 SER A C 1
ATOM 2069 O O . SER A 1 255 ? 13.515 -7.696 7.163 1 67.46 255 SER A O 1
ATOM 2071 N N . ASP A 1 256 ? 15.475 -8.14 7.93 1 66.35 256 ASP A N 1
ATOM 2072 C CA . ASP A 1 256 ? 15.442 -6.911 8.718 1 66.35 256 ASP A CA 1
ATOM 2073 C C . ASP A 1 256 ? 16.235 -5.799 8.035 1 66.35 256 ASP A C 1
ATOM 2075 O O . ASP A 1 256 ? 17.318 -6.041 7.499 1 66.35 256 ASP A O 1
ATOM 2079 N N . PRO A 1 257 ? 15.416 -4.676 7.844 1 64.09 257 PRO A N 1
ATOM 2080 C CA . PRO A 1 257 ? 16.229 -3.556 7.363 1 64.09 257 PRO A CA 1
ATOM 2081 C C . PRO A 1 257 ? 17.554 -3.425 8.11 1 64.09 257 PRO A C 1
ATOM 2083 O O . PRO A 1 257 ? 17.624 -3.719 9.306 1 64.09 257 PRO A O 1
ATOM 2086 N N . SER A 1 258 ? 18.47 -3.425 7.235 1 67.58 258 SER A N 1
ATOM 2087 C CA . SER A 1 258 ? 19.788 -3.234 7.833 1 67.58 258 SER A CA 1
ATOM 2088 C C . SER A 1 258 ? 20.312 -1.825 7.575 1 67.58 258 SER A C 1
ATOM 2090 O O . SER A 1 258 ? 20.525 -1.437 6.424 1 67.58 258 SER A O 1
ATOM 2092 N N . GLY A 1 259 ? 20.313 -1.03 8.608 1 71.64 259 GLY A N 1
ATOM 2093 C CA . GLY A 1 259 ? 20.931 0.286 8.59 1 71.64 259 GLY A CA 1
ATOM 2094 C C . GLY A 1 259 ? 19.934 1.411 8.387 1 71.64 259 GLY A C 1
ATOM 2095 O O . GLY A 1 259 ? 18.984 1.273 7.613 1 71.64 259 GLY A O 1
ATOM 2096 N N . LEU A 1 260 ? 19.873 2.246 9.173 1 80.92 260 LEU A N 1
ATOM 2097 C CA . LEU A 1 260 ? 19.124 3.495 9.084 1 80.92 260 LEU A CA 1
ATOM 2098 C C . LEU A 1 260 ? 20.046 4.659 8.741 1 80.92 260 LEU A C 1
ATOM 2100 O O . LEU A 1 260 ? 21.044 4.89 9.428 1 80.92 260 LEU A O 1
ATOM 2104 N N . ILE A 1 261 ? 19.772 5.177 7.497 1 83.29 261 ILE A N 1
ATOM 2105 C CA . ILE A 1 261 ? 20.514 6.373 7.111 1 83.29 261 ILE A CA 1
ATOM 2106 C C . ILE A 1 261 ? 19.619 7.602 7.249 1 83.29 261 ILE A C 1
ATOM 2108 O O . ILE A 1 261 ? 18.473 7.597 6.794 1 83.29 261 ILE A O 1
ATOM 2112 N N . CYS A 1 262 ? 20.102 8.54 7.949 1 91.11 262 CYS A N 1
ATOM 2113 C CA . CYS A 1 262 ? 19.338 9.764 8.164 1 91.11 262 CYS A CA 1
ATOM 2114 C C . CYS A 1 262 ? 20.177 10.995 7.84 1 91.11 262 CYS A C 1
ATOM 2116 O O . CYS A 1 262 ? 21.403 10.964 7.959 1 91.11 262 CYS A O 1
ATOM 2118 N N . ALA A 1 263 ? 19.542 11.989 7.413 1 91.11 263 ALA A N 1
ATOM 2119 C CA . ALA A 1 263 ? 20.161 13.302 7.252 1 91.11 263 ALA A CA 1
ATOM 2120 C C . ALA A 1 263 ? 19.135 14.418 7.428 1 91.11 263 ALA A C 1
ATOM 2122 O O . ALA A 1 263 ? 17.947 14.226 7.156 1 91.11 263 ALA A O 1
ATOM 2123 N N . THR A 1 264 ? 19.582 15.5 7.933 1 93.52 264 THR A N 1
ATOM 2124 C CA . THR A 1 264 ? 18.797 16.724 8.049 1 93.52 264 THR A CA 1
ATOM 2125 C C . THR A 1 264 ? 19.566 17.916 7.486 1 93.52 264 THR A C 1
ATOM 2127 O O . THR A 1 264 ? 20.764 18.064 7.74 1 93.52 264 THR A O 1
ATOM 2130 N N . VAL A 1 265 ? 18.94 18.634 6.622 1 93.68 265 VAL A N 1
ATOM 2131 C CA . VAL A 1 265 ? 19.478 19.894 6.122 1 93.68 265 VAL A CA 1
ATOM 2132 C C . VAL A 1 265 ? 18.641 21.059 6.648 1 93.68 265 VAL A C 1
ATOM 2134 O O . VAL A 1 265 ? 17.41 21.019 6.596 1 93.68 265 VAL A O 1
ATOM 2137 N N . ALA A 1 266 ? 19.304 22.069 7.177 1 94.88 266 ALA A N 1
ATOM 2138 C CA . ALA A 1 266 ? 18.617 23.23 7.737 1 94.88 266 ALA A CA 1
ATOM 2139 C C . ALA A 1 266 ? 19.167 24.527 7.152 1 94.88 266 ALA A C 1
ATOM 2141 O O . ALA A 1 266 ? 20.339 24.598 6.775 1 94.88 266 ALA A O 1
ATOM 2142 N N . ARG A 1 267 ? 18.275 25.497 6.989 1 91.69 267 ARG A N 1
ATOM 2143 C CA . ARG A 1 267 ? 18.727 26.837 6.628 1 91.69 267 ARG A CA 1
ATOM 2144 C C . ARG A 1 267 ? 19.551 27.458 7.751 1 91.69 267 ARG A C 1
ATOM 2146 O O . ARG A 1 267 ? 19.266 27.24 8.93 1 91.69 267 ARG A O 1
ATOM 2153 N N . ALA A 1 268 ? 20.667 28.115 7.301 1 79.59 268 ALA A N 1
ATOM 2154 C CA . ALA A 1 268 ? 21.471 28.844 8.279 1 79.59 268 ALA A CA 1
ATOM 2155 C C . ALA A 1 268 ? 20.642 29.915 8.982 1 79.59 268 ALA A C 1
ATOM 2157 O O . ALA A 1 268 ? 19.779 30.545 8.365 1 79.59 268 ALA A O 1
ATOM 2158 N N . PRO A 1 269 ? 20.803 29.917 10.283 1 69.89 269 PRO A N 1
ATOM 2159 C CA . PRO A 1 269 ? 20.077 30.981 10.979 1 69.89 269 PRO A CA 1
ATOM 2160 C C . PRO A 1 269 ? 20.351 32.364 10.392 1 69.89 269 PRO A C 1
ATOM 2162 O O . PRO A 1 269 ? 21.436 32.608 9.858 1 69.89 269 PRO A O 1
ATOM 2165 N N . ASP A 1 270 ? 19.347 33.132 10.007 1 53.73 270 ASP A N 1
ATOM 2166 C CA . ASP A 1 270 ? 19.559 34.52 9.609 1 53.73 270 ASP A CA 1
ATOM 2167 C C . ASP A 1 270 ? 20.462 35.245 10.605 1 53.73 270 ASP A C 1
ATOM 2169 O O . ASP A 1 270 ? 20.123 35.365 11.784 1 53.73 270 ASP A O 1
ATOM 2173 N N . THR A 1 271 ? 21.756 34.999 10.618 1 47.01 271 THR A N 1
ATOM 2174 C CA . THR A 1 271 ? 22.649 35.731 11.509 1 47.01 271 THR A CA 1
ATOM 2175 C C . THR A 1 271 ? 22.439 37.236 11.368 1 47.01 271 THR A C 1
ATOM 2177 O O . THR A 1 271 ? 23.007 38.021 12.13 1 47.01 271 THR A O 1
ATOM 2180 N N . ALA A 1 272 ? 22.101 37.95 10.458 1 46.08 272 ALA A N 1
ATOM 2181 C CA . ALA A 1 272 ? 22.024 39.409 10.48 1 46.08 272 ALA A CA 1
ATOM 2182 C C . ALA A 1 272 ? 21.128 39.894 11.617 1 46.08 272 ALA A C 1
ATOM 2184 O O . ALA A 1 272 ? 21.253 41.033 12.071 1 46.08 272 ALA A O 1
ATOM 2185 N N . ALA A 1 273 ? 20.168 39.299 12.077 1 41.67 273 ALA A N 1
ATOM 2186 C CA . ALA A 1 273 ? 19.339 39.859 13.141 1 41.67 273 ALA A CA 1
ATOM 2187 C C . ALA A 1 273 ? 20.051 39.782 14.489 1 41.67 273 ALA A C 1
ATOM 2189 O O . ALA A 1 273 ? 19.637 40.428 15.454 1 41.67 273 ALA A O 1
ATOM 2190 N N . ALA A 1 274 ? 20.999 38.935 14.786 1 34.64 274 ALA A N 1
ATOM 2191 C CA . ALA A 1 274 ? 21.656 38.968 16.091 1 34.64 274 ALA A CA 1
ATOM 2192 C C . ALA A 1 274 ? 22.57 40.184 16.214 1 34.64 274 ALA A C 1
ATOM 2194 O O . ALA A 1 274 ? 23.163 40.418 17.269 1 34.64 274 ALA A O 1
ATOM 2195 N N . ARG A 1 275 ? 22.953 40.604 15.101 1 35.72 275 ARG A N 1
ATOM 2196 C CA . ARG A 1 275 ? 23.828 41.747 15.34 1 35.72 275 ARG A CA 1
ATOM 2197 C C . ARG A 1 275 ? 23.019 42.994 15.683 1 35.72 275 ARG A C 1
ATOM 2199 O O . ARG A 1 275 ? 23.565 44.097 15.745 1 35.72 275 ARG A O 1
ATOM 2206 N N . LEU A 1 276 ? 21.69 42.814 15.568 1 22.89 276 LEU A N 1
ATOM 2207 C CA . LEU A 1 276 ? 21.198 44.067 16.132 1 22.89 276 LEU A CA 1
ATOM 2208 C C . LEU A 1 276 ? 21.239 44.03 17.656 1 22.89 276 LEU A C 1
ATOM 2210 O O . LEU A 1 276 ? 20.941 43 18.264 1 22.89 276 LEU A O 1
ATOM 2214 N N . MET B 1 1 ? 8.985 -11.682 -7.26 1 42.46 1 MET B N 1
ATOM 2215 C CA . MET B 1 1 ? 8.456 -12.818 -6.511 1 42.46 1 MET B CA 1
ATOM 2216 C C . MET B 1 1 ? 8.939 -12.789 -5.064 1 42.46 1 MET B C 1
ATOM 2218 O O . MET B 1 1 ? 10.136 -12.65 -4.808 1 42.46 1 MET B O 1
ATOM 2222 N N . ALA B 1 2 ? 8.156 -12.284 -4.015 1 52.77 2 ALA B N 1
ATOM 2223 C CA . ALA B 1 2 ? 8.709 -12.005 -2.692 1 52.77 2 ALA B CA 1
ATOM 2224 C C . ALA B 1 2 ? 8.847 -13.286 -1.875 1 52.77 2 ALA B C 1
ATOM 2226 O O . ALA B 1 2 ? 9.927 -13.591 -1.365 1 52.77 2 ALA B O 1
ATOM 2227 N N . ASN B 1 3 ? 7.591 -14.013 -1.765 1 59.58 3 ASN B N 1
ATOM 2228 C CA . ASN B 1 3 ? 7.637 -15.133 -0.832 1 59.58 3 ASN B CA 1
ATOM 2229 C C . ASN B 1 3 ? 7.154 -16.426 -1.484 1 59.58 3 ASN B C 1
ATOM 2231 O O . ASN B 1 3 ? 6.139 -16.432 -2.182 1 59.58 3 ASN B O 1
ATOM 2235 N N . SER B 1 4 ? 8.055 -17.387 -1.609 1 66.75 4 SER B N 1
ATOM 2236 C CA . SER B 1 4 ? 7.674 -18.716 -2.077 1 66.75 4 SER B CA 1
ATOM 2237 C C . SER B 1 4 ? 7.849 -19.76 -0.979 1 66.75 4 SER B C 1
ATOM 2239 O O . SER B 1 4 ? 8.713 -19.617 -0.111 1 66.75 4 SER B O 1
ATOM 2241 N N . SER B 1 5 ? 6.778 -20.609 -0.814 1 64.15 5 SER B N 1
ATOM 2242 C CA . SER B 1 5 ? 6.914 -21.773 0.055 1 64.15 5 SER B CA 1
ATOM 2243 C C . SER B 1 5 ? 6.663 -23.067 -0.711 1 64.15 5 SER B C 1
ATOM 2245 O O . SER B 1 5 ? 5.834 -23.104 -1.623 1 64.15 5 SER B O 1
ATOM 2247 N N . VAL B 1 6 ? 7.456 -24.101 -0.522 1 64.12 6 VAL B N 1
ATOM 2248 C CA . VAL B 1 6 ? 7.299 -25.438 -1.085 1 64.12 6 VAL B CA 1
ATOM 2249 C C . VAL B 1 6 ? 7.179 -26.462 0.042 1 64.12 6 VAL B C 1
ATOM 2251 O O . VAL B 1 6 ? 7.987 -26.467 0.973 1 64.12 6 VAL B O 1
ATOM 2254 N N . LYS B 1 7 ? 6.105 -27.282 0.078 1 69.48 7 LYS B N 1
ATOM 2255 C CA . LYS B 1 7 ? 5.94 -28.437 0.956 1 69.48 7 LYS B CA 1
ATOM 2256 C C . LYS B 1 7 ? 5.889 -29.734 0.155 1 69.48 7 LYS B C 1
ATOM 2258 O O . LYS B 1 7 ? 5.196 -29.816 -0.862 1 69.48 7 LYS B O 1
ATOM 2263 N N . VAL B 1 8 ? 6.589 -30.674 0.577 1 67.81 8 VAL B N 1
ATOM 2264 C CA . VAL B 1 8 ? 6.649 -31.977 -0.078 1 67.81 8 VAL B CA 1
ATOM 2265 C C . VAL B 1 8 ? 6.009 -33.035 0.817 1 67.81 8 VAL B C 1
ATOM 2267 O O . VAL B 1 8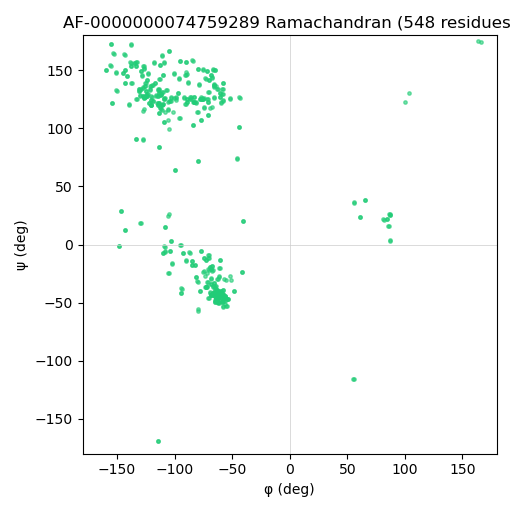 ? 6.228 -33.045 2.031 1 67.81 8 VAL B O 1
ATOM 2270 N N . TYR B 1 9 ? 5.121 -33.768 0.288 1 70.44 9 TYR B N 1
ATOM 2271 C CA . TYR B 1 9 ? 4.43 -34.825 1.018 1 70.44 9 TYR B CA 1
ATOM 2272 C C . TYR B 1 9 ? 4.905 -36.201 0.565 1 70.44 9 TYR B C 1
ATOM 2274 O O . TYR B 1 9 ? 5.151 -36.42 -0.623 1 70.44 9 TYR B O 1
ATOM 2282 N N . LEU B 1 10 ? 5.185 -37.035 1.687 1 67.12 10 LEU B N 1
ATOM 2283 C CA . LEU B 1 10 ? 5.735 -38.369 1.472 1 67.12 10 LEU B CA 1
ATOM 2284 C C . LEU B 1 10 ? 4.62 -39.401 1.337 1 67.12 10 LEU B C 1
ATOM 2286 O O . LEU B 1 10 ? 3.522 -39.208 1.865 1 67.12 10 LEU B O 1
ATOM 2290 N N . ASP B 1 11 ? 4.88 -40.376 0.508 1 60.74 11 ASP B N 1
ATOM 2291 C CA . ASP B 1 11 ? 4.008 -41.545 0.456 1 60.74 11 ASP B CA 1
ATOM 2292 C C . ASP B 1 11 ? 3.922 -42.226 1.82 1 60.74 11 ASP B C 1
ATOM 2294 O O . ASP B 1 11 ? 4.863 -42.159 2.614 1 60.74 11 ASP B O 1
ATOM 2298 N N . ASN B 1 12 ? 2.699 -42.379 2.363 1 49.91 12 ASN B N 1
ATOM 2299 C CA . ASN B 1 12 ? 2.413 -43.068 3.617 1 49.91 12 ASN B CA 1
ATOM 2300 C C . ASN B 1 12 ? 3.253 -44.333 3.767 1 49.91 12 ASN B C 1
ATOM 2302 O O . ASN B 1 12 ? 2.818 -45.301 4.393 1 49.91 12 ASN B O 1
ATOM 2306 N N . GLN B 1 13 ? 4.279 -44.349 3.049 1 52.6 13 GLN B N 1
ATOM 2307 C CA . GLN B 1 13 ? 4.866 -45.671 3.241 1 52.6 13 GLN B CA 1
ATOM 2308 C C . GLN B 1 13 ? 5.64 -45.745 4.554 1 52.6 13 GLN B C 1
ATOM 2310 O O . GLN B 1 13 ? 6.11 -44.724 5.061 1 52.6 13 GLN B O 1
ATOM 2315 N N . GLU B 1 14 ? 5.474 -46.897 5.289 1 52.88 14 GLU B N 1
ATOM 2316 C CA . GLU B 1 14 ? 6.04 -47.407 6.534 1 52.88 14 GLU B CA 1
ATOM 2317 C C . GLU B 1 14 ? 7.537 -47.121 6.618 1 52.88 14 GLU B C 1
ATOM 2319 O O . GLU B 1 14 ? 8.149 -47.293 7.675 1 52.88 14 GLU B O 1
ATOM 2324 N N . THR B 1 15 ? 8.182 -46.933 5.505 1 54.08 15 THR B N 1
ATOM 2325 C CA . THR B 1 15 ? 9.631 -46.807 5.616 1 54.08 15 THR B CA 1
ATOM 2326 C C . THR B 1 15 ? 10.033 -45.35 5.827 1 54.08 15 THR B C 1
ATOM 2328 O O . THR B 1 15 ? 9.498 -44.453 5.172 1 54.08 15 THR B O 1
ATOM 2331 N N . PRO B 1 16 ? 10.717 -45.149 6.89 1 58.42 16 PRO B N 1
ATOM 2332 C CA . PRO B 1 16 ? 11.26 -43.806 7.108 1 58.42 16 PRO B CA 1
ATOM 2333 C C . PRO B 1 16 ? 11.875 -43.206 5.846 1 58.42 16 PRO B C 1
ATOM 2335 O O . PRO B 1 16 ? 12.664 -43.866 5.165 1 58.42 16 PRO B O 1
ATOM 2338 N N . ARG B 1 17 ? 11.152 -42.317 5.181 1 63.38 17 ARG B N 1
ATOM 2339 C CA . ARG B 1 17 ? 11.764 -41.678 4.021 1 63.38 17 ARG B CA 1
ATOM 2340 C C . ARG B 1 17 ? 12.495 -40.4 4.421 1 63.38 17 ARG B C 1
ATOM 2342 O O . ARG B 1 17 ? 12.159 -39.777 5.43 1 63.38 17 ARG B O 1
ATOM 2349 N N . PRO B 1 18 ? 13.624 -40.134 3.626 1 67.84 18 PRO B N 1
ATOM 2350 C CA . PRO B 1 18 ? 14.376 -38.908 3.904 1 67.84 18 PRO B CA 1
ATOM 2351 C C . PRO B 1 18 ? 13.571 -37.643 3.614 1 67.84 18 PRO B C 1
ATOM 2353 O O . PRO B 1 18 ? 12.701 -37.648 2.739 1 67.84 18 PRO B O 1
ATOM 2356 N N . THR B 1 19 ? 13.643 -36.688 4.544 1 74.91 19 THR B N 1
ATOM 2357 C CA . THR B 1 19 ? 13.07 -35.361 4.346 1 74.91 19 THR B CA 1
ATOM 2358 C C . THR B 1 19 ? 13.967 -34.513 3.449 1 74.91 19 THR B C 1
ATOM 2360 O O . THR B 1 19 ? 15.194 -34.573 3.553 1 74.91 19 THR B O 1
ATOM 2363 N N . VAL B 1 20 ? 13.371 -34.003 2.38 1 79.55 20 VAL B N 1
ATOM 2364 C CA . VAL B 1 20 ? 14.115 -32.991 1.637 1 79.55 20 VAL B CA 1
ATOM 2365 C C . VAL B 1 20 ? 14.422 -31.804 2.548 1 79.55 20 VAL B C 1
ATOM 2367 O O . VAL B 1 20 ? 13.516 -31.229 3.155 1 79.55 20 VAL B O 1
ATOM 2370 N N . SER B 1 21 ? 15.629 -31.441 2.739 1 82.07 21 SER B N 1
ATOM 2371 C CA . SER B 1 21 ? 15.99 -30.357 3.647 1 82.07 21 SER B CA 1
ATOM 2372 C C . SER B 1 21 ? 15.477 -29.015 3.137 1 82.07 21 SER B C 1
ATOM 2374 O O . SER B 1 21 ? 15.381 -28.8 1.927 1 82.07 21 SER B O 1
ATOM 2376 N N . THR B 1 22 ? 15.185 -28.122 4.05 1 82.71 22 THR B N 1
ATOM 2377 C CA . THR B 1 22 ? 14.741 -26.777 3.701 1 82.71 22 THR B CA 1
ATOM 2378 C C . THR B 1 22 ? 15.815 -26.044 2.901 1 82.71 22 THR B C 1
ATOM 2380 O O . THR B 1 22 ? 15.5 -25.226 2.034 1 82.71 22 THR B O 1
ATOM 2383 N N . ASP B 1 23 ? 17.031 -26.437 3.155 1 87.82 23 ASP B N 1
ATOM 2384 C CA . ASP B 1 23 ? 18.136 -25.841 2.411 1 87.82 23 ASP B CA 1
ATOM 2385 C C . ASP B 1 23 ? 18.093 -26.252 0.941 1 87.82 23 ASP B C 1
ATOM 2387 O O . ASP B 1 23 ? 18.265 -25.416 0.052 1 87.82 23 ASP B O 1
ATOM 2391 N N . SER B 1 24 ? 17.836 -27.525 0.704 1 88.35 24 SER B N 1
ATOM 2392 C CA . SER B 1 24 ? 17.709 -28.017 -0.664 1 88.35 24 SER B CA 1
ATOM 2393 C C . SER B 1 24 ? 16.506 -27.394 -1.365 1 88.35 24 SER B C 1
ATOM 2395 O O . SER B 1 24 ? 16.572 -27.073 -2.553 1 88.35 24 SER B O 1
ATOM 2397 N N . ILE B 1 25 ? 15.452 -27.218 -0.606 1 90.22 25 ILE B N 1
ATOM 2398 C CA . ILE B 1 25 ? 14.246 -26.619 -1.169 1 90.22 25 ILE B CA 1
ATOM 2399 C C . ILE B 1 25 ? 14.531 -25.176 -1.581 1 90.22 25 ILE B C 1
ATOM 2401 O O . ILE B 1 25 ? 14.238 -24.777 -2.711 1 90.22 25 ILE B O 1
ATOM 2405 N N . LYS B 1 26 ? 15.123 -24.471 -0.711 1 91.01 26 LYS B N 1
ATOM 2406 C CA . LYS B 1 26 ? 15.48 -23.079 -0.969 1 91.01 26 LYS B CA 1
ATOM 2407 C C . LYS B 1 26 ? 16.388 -22.962 -2.189 1 91.01 26 LYS B C 1
ATOM 2409 O O . LYS B 1 26 ? 16.122 -22.168 -3.094 1 91.01 26 LYS B O 1
ATOM 2414 N N . ASN B 1 27 ? 17.412 -23.753 -2.267 1 92.41 27 ASN B N 1
ATOM 2415 C CA . ASN B 1 27 ? 18.368 -23.686 -3.367 1 92.41 27 ASN B CA 1
ATOM 2416 C C . ASN B 1 27 ? 17.731 -24.099 -4.691 1 92.41 27 ASN B C 1
ATOM 2418 O O . ASN B 1 27 ? 18.046 -23.535 -5.74 1 92.41 27 ASN B O 1
ATOM 2422 N N . THR B 1 28 ? 16.866 -25.053 -4.625 1 93.71 28 THR B N 1
ATOM 2423 C CA . THR B 1 28 ? 16.13 -25.46 -5.817 1 93.71 28 THR B CA 1
ATOM 2424 C C . THR B 1 28 ? 15.334 -24.29 -6.387 1 93.71 28 THR B C 1
ATOM 2426 O O . THR B 1 28 ? 15.372 -24.035 -7.592 1 93.71 28 THR B O 1
ATOM 2429 N N . CYS B 1 29 ? 14.693 -23.556 -5.521 1 95.21 29 CYS B N 1
ATOM 2430 C CA . CYS B 1 29 ? 13.913 -22.404 -5.958 1 95.21 29 CYS B CA 1
ATOM 2431 C C . CYS B 1 29 ? 14.798 -21.382 -6.661 1 95.21 29 CYS B C 1
ATOM 2433 O O . CYS B 1 29 ? 14.446 -20.881 -7.73 1 95.21 29 CYS B O 1
ATOM 2435 N N . TYR B 1 30 ? 15.981 -21.161 -6.141 1 95.7 30 TYR B N 1
ATOM 2436 C CA . TYR B 1 30 ? 16.888 -20.176 -6.721 1 95.7 30 TYR B CA 1
ATOM 2437 C C . TYR B 1 30 ? 17.43 -20.657 -8.062 1 95.7 30 TYR B C 1
ATOM 2439 O O . TYR B 1 30 ? 17.458 -19.9 -9.034 1 95.7 30 TYR B O 1
ATOM 2447 N N . VAL B 1 31 ? 17.867 -21.873 -8.145 1 96.23 31 VAL B N 1
ATOM 2448 C CA . VAL B 1 31 ? 18.485 -22.415 -9.351 1 96.23 31 VAL B CA 1
ATOM 2449 C C . VAL B 1 31 ? 17.465 -22.446 -10.486 1 96.23 31 VAL B C 1
ATOM 2451 O O . VAL B 1 31 ? 17.763 -22.03 -11.609 1 96.23 31 VAL B O 1
ATOM 2454 N N . ILE B 1 32 ? 16.247 -22.857 -10.172 1 96.18 32 ILE B N 1
ATOM 2455 C CA . ILE B 1 32 ? 15.227 -22.946 -11.212 1 96.18 32 ILE B CA 1
ATOM 2456 C C . ILE B 1 32 ? 14.777 -21.544 -11.615 1 96.18 32 ILE B C 1
ATOM 2458 O O . ILE B 1 32 ? 14.528 -21.28 -12.793 1 96.18 32 ILE B O 1
ATOM 2462 N N . ALA B 1 33 ? 14.695 -20.627 -10.639 1 96.75 33 ALA B N 1
ATOM 2463 C CA . ALA B 1 33 ? 14.353 -19.249 -10.982 1 96.75 33 ALA B CA 1
ATOM 2464 C C . ALA B 1 33 ? 15.352 -18.668 -11.979 1 96.75 33 ALA B C 1
ATOM 2466 O O . ALA B 1 33 ? 14.967 -17.954 -12.908 1 96.75 33 ALA B O 1
ATOM 2467 N N . LYS B 1 34 ? 16.59 -18.962 -11.842 1 96.84 34 LYS B N 1
ATOM 2468 C CA . LYS B 1 34 ? 17.668 -18.453 -12.686 1 96.84 34 LYS B CA 1
ATOM 2469 C C . LYS B 1 34 ? 17.536 -18.968 -14.117 1 96.84 34 LYS B C 1
ATOM 2471 O O . LYS B 1 34 ? 17.789 -18.233 -15.073 1 96.84 34 LYS B O 1
ATOM 2476 N N . SER B 1 35 ? 17.048 -20.156 -14.304 1 96.03 35 SER B N 1
ATOM 2477 C CA . SER B 1 35 ? 17.107 -20.796 -15.614 1 96.03 35 SER B CA 1
ATOM 2478 C C . SER B 1 35 ? 15.721 -20.902 -16.24 1 96.03 35 SER B C 1
ATOM 2480 O O . SER B 1 35 ? 15.592 -21.21 -17.427 1 96.03 35 SER B O 1
ATOM 2482 N N . SER B 1 36 ? 14.73 -20.559 -15.496 1 96.27 36 SER B N 1
ATOM 2483 C CA . SER B 1 36 ? 13.362 -20.784 -15.95 1 96.27 36 SER B CA 1
ATOM 2484 C C . SER B 1 36 ? 12.999 -19.847 -17.098 1 96.27 36 SER B C 1
ATOM 2486 O O . SER B 1 36 ? 13.318 -18.656 -17.058 1 96.27 36 SER B O 1
ATOM 2488 N N . LYS B 1 37 ? 12.232 -20.364 -18.104 1 96.64 37 LYS B N 1
ATOM 2489 C CA . LYS B 1 37 ? 11.735 -19.558 -19.215 1 96.64 37 LYS B CA 1
ATOM 2490 C C . LYS B 1 37 ? 10.322 -19.051 -18.937 1 96.64 37 LYS B C 1
ATOM 2492 O O . LYS B 1 37 ? 9.754 -18.308 -19.741 1 96.64 37 LYS B O 1
ATOM 2497 N N . VAL B 1 38 ? 9.775 -19.423 -17.76 1 96.34 38 VAL B N 1
ATOM 2498 C CA . VAL B 1 38 ? 8.375 -19.103 -17.506 1 96.34 38 VAL B CA 1
ATOM 2499 C C . VAL B 1 38 ? 8.238 -18.42 -16.147 1 96.34 38 VAL B C 1
ATOM 2501 O O . VAL B 1 38 ? 7.145 -18.366 -15.579 1 96.34 38 VAL B O 1
ATOM 2504 N N . VAL B 1 39 ? 9.381 -17.886 -15.621 1 96.1 39 VAL B N 1
ATOM 2505 C CA . VAL B 1 39 ? 9.438 -17.337 -14.271 1 96.1 39 VAL B CA 1
ATOM 2506 C C . VAL B 1 39 ? 8.463 -16.169 -14.145 1 96.1 39 VAL B C 1
ATOM 2508 O O . VAL B 1 39 ? 7.959 -15.887 -13.055 1 96.1 39 VAL B O 1
ATOM 2511 N N . ASP B 1 40 ? 8.065 -15.577 -15.261 1 95.29 40 ASP B N 1
ATOM 2512 C CA . ASP B 1 40 ? 7.216 -14.39 -15.224 1 95.29 40 ASP B CA 1
ATOM 2513 C C . ASP B 1 40 ? 5.739 -14.773 -15.166 1 95.29 40 ASP B C 1
ATOM 2515 O O . ASP B 1 40 ? 4.874 -13.909 -15.006 1 95.29 40 ASP B O 1
ATOM 2519 N N . THR B 1 41 ? 5.426 -16.034 -15.292 1 97.93 41 THR B N 1
ATOM 2520 C CA . THR B 1 41 ? 4.085 -16.569 -15.091 1 97.93 41 THR B CA 1
ATOM 2521 C C . THR B 1 41 ? 4.019 -17.398 -13.811 1 97.93 41 THR B C 1
ATOM 2523 O O . THR B 1 41 ? 4.45 -18.553 -13.791 1 97.93 41 THR B O 1
ATOM 2526 N N . LEU B 1 42 ? 3.404 -16.842 -12.773 1 97.92 42 LEU B N 1
ATOM 2527 C CA . LEU B 1 42 ? 3.469 -17.406 -11.429 1 97.92 42 LEU B CA 1
ATOM 2528 C C . LEU B 1 42 ? 3.047 -18.871 -11.433 1 97.92 42 LEU B C 1
ATOM 2530 O O . LEU B 1 42 ? 3.743 -19.723 -10.877 1 97.92 42 LEU B O 1
ATOM 2534 N N . GLU B 1 43 ? 1.966 -19.161 -12.083 1 98.57 43 GLU B N 1
ATOM 2535 C CA . GLU B 1 43 ? 1.38 -20.498 -12.084 1 98.57 43 GLU B CA 1
ATOM 2536 C C . GLU B 1 43 ? 2.302 -21.504 -12.767 1 98.57 43 GLU B C 1
ATOM 2538 O O . GLU B 1 43 ? 2.506 -22.61 -12.261 1 98.57 43 GLU B O 1
ATOM 2543 N N . LEU B 1 44 ? 2.86 -21.095 -13.919 1 98.36 44 LEU B N 1
ATOM 2544 C CA . LEU B 1 44 ? 3.76 -21.98 -14.649 1 98.36 44 LEU B CA 1
ATOM 2545 C C . LEU B 1 44 ? 5.051 -22.208 -13.869 1 98.36 44 LEU B C 1
ATOM 2547 O O . LEU B 1 44 ? 5.559 -23.33 -13.816 1 98.36 44 LEU B O 1
ATOM 2551 N N . PHE B 1 45 ? 5.549 -21.176 -13.315 1 98.23 45 PHE B N 1
ATOM 2552 C CA . PHE B 1 45 ? 6.769 -21.309 -12.528 1 98.23 45 PHE B CA 1
ATOM 2553 C C . PHE B 1 45 ? 6.54 -22.215 -11.324 1 98.23 45 PHE B C 1
ATOM 2555 O O . PHE B 1 45 ? 7.362 -23.086 -11.031 1 98.23 45 PHE B O 1
ATOM 2562 N N . ALA B 1 46 ? 5.42 -22.025 -10.621 1 98.1 46 ALA B N 1
ATOM 2563 C CA . ALA B 1 46 ? 5.083 -22.88 -9.486 1 98.1 46 ALA B CA 1
ATOM 2564 C C . ALA B 1 46 ? 4.97 -24.34 -9.913 1 98.1 46 ALA B C 1
ATOM 2566 O O . ALA B 1 46 ? 5.455 -25.237 -9.219 1 98.1 46 ALA B O 1
ATOM 2567 N N . ALA B 1 47 ? 4.307 -24.601 -11.024 1 97.96 47 ALA B N 1
ATOM 2568 C CA . ALA B 1 47 ? 4.176 -25.962 -11.538 1 97.96 47 ALA B CA 1
ATOM 2569 C C . ALA B 1 47 ? 5.541 -26.551 -11.884 1 97.96 47 ALA B C 1
ATOM 2571 O O . ALA B 1 47 ? 5.792 -27.735 -11.644 1 97.96 47 ALA B O 1
ATOM 2572 N N . GLU B 1 48 ? 6.383 -25.711 -12.496 1 97.51 48 GLU B N 1
ATOM 2573 C CA . GLU B 1 48 ? 7.739 -26.156 -12.805 1 97.51 48 GLU B CA 1
ATOM 2574 C C . GLU B 1 48 ? 8.476 -26.598 -11.544 1 97.51 48 GLU B C 1
ATOM 2576 O O . GLU B 1 48 ? 9.108 -27.656 -11.526 1 97.51 48 GLU B O 1
ATOM 2581 N N . LEU B 1 49 ? 8.363 -25.828 -10.489 1 96.92 49 LEU B N 1
ATOM 2582 C CA . LEU B 1 49 ? 8.971 -26.168 -9.208 1 96.92 49 LEU B CA 1
ATOM 2583 C C . LEU B 1 49 ? 8.382 -27.461 -8.653 1 96.92 49 LEU B C 1
ATOM 2585 O O . LEU B 1 49 ? 9.121 -28.37 -8.267 1 96.92 49 LEU B O 1
ATOM 2589 N N . GLY B 1 50 ? 7.062 -27.577 -8.618 1 95.84 50 GLY B N 1
ATOM 2590 C CA . GLY B 1 50 ? 6.414 -28.781 -8.121 1 95.84 50 GLY B CA 1
ATOM 2591 C C . GLY B 1 50 ? 6.824 -30.033 -8.874 1 95.84 50 GLY B C 1
ATOM 2592 O O . GLY B 1 50 ? 7.14 -31.055 -8.262 1 95.84 50 GLY B O 1
ATOM 2593 N N . ASN B 1 51 ? 6.815 -29.941 -10.175 1 96.39 51 ASN B N 1
ATOM 2594 C CA . ASN B 1 51 ? 7.23 -31.067 -11.006 1 96.39 51 ASN B CA 1
ATOM 2595 C C . ASN B 1 51 ? 8.671 -31.476 -10.716 1 96.39 51 ASN B C 1
ATOM 2597 O O . ASN B 1 51 ? 8.993 -32.666 -10.709 1 96.39 51 ASN B O 1
ATOM 2601 N N . HIS B 1 52 ? 9.542 -30.546 -10.52 1 95.33 52 HIS B N 1
ATOM 2602 C CA . HIS B 1 52 ? 10.931 -30.861 -10.206 1 95.33 52 HIS B CA 1
ATOM 2603 C C . HIS B 1 52 ? 11.026 -31.784 -8.996 1 95.33 52 HIS B C 1
ATOM 2605 O O . HIS B 1 52 ? 11.725 -32.799 -9.038 1 95.33 52 HIS B O 1
ATOM 2611 N N . PHE B 1 53 ? 10.307 -31.469 -7.928 1 92.61 53 PHE B N 1
ATOM 2612 C CA . PHE B 1 53 ? 10.418 -32.235 -6.692 1 92.61 53 PHE B CA 1
ATOM 2613 C C . PHE B 1 53 ? 9.831 -33.63 -6.865 1 92.61 53 PHE B C 1
ATOM 2615 O O . PHE B 1 53 ? 10.421 -34.617 -6.419 1 92.61 53 PHE B O 1
ATOM 2622 N N . VAL B 1 54 ? 8.727 -33.742 -7.53 1 92.73 54 VAL B N 1
ATOM 2623 C CA . VAL B 1 54 ? 8.073 -35.029 -7.744 1 92.73 54 VAL B CA 1
ATOM 2624 C C . VAL B 1 54 ? 8.926 -35.895 -8.668 1 92.73 54 VAL B C 1
ATOM 2626 O O . VAL B 1 54 ? 9.014 -37.111 -8.484 1 92.73 54 VAL B O 1
ATOM 2629 N N . ASN B 1 55 ? 9.607 -35.273 -9.623 1 94.15 55 ASN B N 1
ATOM 2630 C CA . ASN B 1 55 ? 10.422 -36.017 -10.577 1 94.15 55 ASN B CA 1
ATOM 2631 C C . ASN B 1 55 ? 11.771 -36.406 -9.978 1 94.15 55 ASN B C 1
ATOM 2633 O O . ASN B 1 55 ? 12.331 -37.448 -10.324 1 94.15 55 ASN B O 1
ATOM 2637 N N . THR B 1 56 ? 12.285 -35.602 -9.115 1 92.7 56 THR B N 1
ATOM 2638 C CA . THR B 1 56 ? 13.627 -35.794 -8.577 1 92.7 56 THR B CA 1
ATOM 2639 C C . THR B 1 56 ? 13.631 -36.884 -7.509 1 92.7 56 THR B C 1
ATOM 2641 O O . THR B 1 56 ? 14.546 -37.709 -7.46 1 92.7 56 THR B O 1
ATOM 2644 N N . TYR B 1 57 ? 12.565 -36.869 -6.69 1 88.12 57 TYR B N 1
ATOM 2645 C CA . TYR B 1 57 ? 12.5 -37.809 -5.576 1 88.12 57 TYR B CA 1
ATOM 2646 C C . TYR B 1 57 ? 11.383 -38.825 -5.785 1 88.12 57 TYR B C 1
ATOM 2648 O O . TYR B 1 57 ? 10.201 -38.477 -5.728 1 88.12 57 TYR B O 1
ATOM 2656 N N . ASP B 1 58 ? 11.718 -40.053 -5.874 1 87.37 58 ASP B N 1
ATOM 2657 C CA . ASP B 1 58 ? 10.768 -41.102 -6.232 1 87.37 58 ASP B CA 1
ATOM 2658 C C . ASP B 1 58 ? 9.741 -41.315 -5.122 1 87.37 58 ASP B C 1
ATOM 2660 O O . ASP B 1 58 ? 8.613 -41.739 -5.385 1 87.37 58 ASP B O 1
ATOM 2664 N N . TRP B 1 59 ? 10.141 -40.885 -3.937 1 84.67 59 TRP B N 1
ATOM 2665 C CA . TRP B 1 59 ? 9.249 -41.143 -2.811 1 84.67 59 TRP B CA 1
ATOM 2666 C C . TRP B 1 59 ? 8.309 -39.965 -2.58 1 84.67 59 TRP B C 1
ATOM 2668 O O . TRP B 1 59 ? 7.402 -40.04 -1.747 1 84.67 59 TRP B O 1
ATOM 2678 N N . VAL B 1 60 ? 8.565 -38.893 -3.317 1 85.86 60 VAL B N 1
ATOM 2679 C CA . VAL B 1 60 ? 7.669 -37.746 -3.208 1 85.86 60 VAL B CA 1
ATOM 2680 C C . VAL B 1 60 ? 6.429 -37.976 -4.068 1 85.86 60 VAL B C 1
ATOM 2682 O O . VAL B 1 60 ? 6.533 -38.162 -5.283 1 85.86 60 VAL B O 1
ATOM 2685 N N . GLU B 1 61 ? 5.335 -37.939 -3.456 1 89.11 61 GLU B N 1
ATOM 2686 C CA . GLU B 1 61 ? 4.073 -38.158 -4.156 1 89.11 61 GLU B CA 1
ATOM 2687 C C . GLU B 1 61 ? 3.456 -36.837 -4.607 1 89.11 61 GLU B C 1
ATOM 2689 O O . GLU B 1 61 ? 2.81 -36.774 -5.655 1 89.11 61 GLU B O 1
ATOM 2694 N N . LYS B 1 62 ? 3.615 -35.889 -3.748 1 92.11 62 LYS B N 1
ATOM 2695 C CA . LYS B 1 62 ? 2.98 -34.607 -4.038 1 92.11 62 LYS B CA 1
ATOM 2696 C C . LYS B 1 62 ? 3.861 -33.444 -3.592 1 92.11 62 LYS B C 1
ATOM 2698 O O . LYS B 1 62 ? 4.64 -33.576 -2.646 1 92.11 62 LYS B O 1
ATOM 2703 N N . ALA B 1 63 ? 3.75 -32.332 -4.288 1 93.43 63 ALA B N 1
ATOM 2704 C CA . ALA B 1 63 ? 4.4 -31.069 -3.948 1 93.43 63 ALA B CA 1
ATOM 2705 C C . ALA B 1 63 ? 3.405 -29.913 -3.983 1 93.43 63 ALA B C 1
ATOM 2707 O O . ALA B 1 63 ? 2.556 -29.843 -4.875 1 93.43 63 ALA B O 1
ATOM 2708 N N . HIS B 1 64 ? 3.456 -29.088 -2.964 1 95.41 64 HIS B N 1
ATOM 2709 C CA . HIS B 1 64 ? 2.655 -27.872 -2.875 1 95.41 64 HIS B CA 1
ATOM 2710 C C . HIS B 1 64 ? 3.535 -26.628 -2.928 1 95.41 64 HIS B C 1
ATOM 2712 O O . HIS B 1 64 ? 4.427 -26.457 -2.094 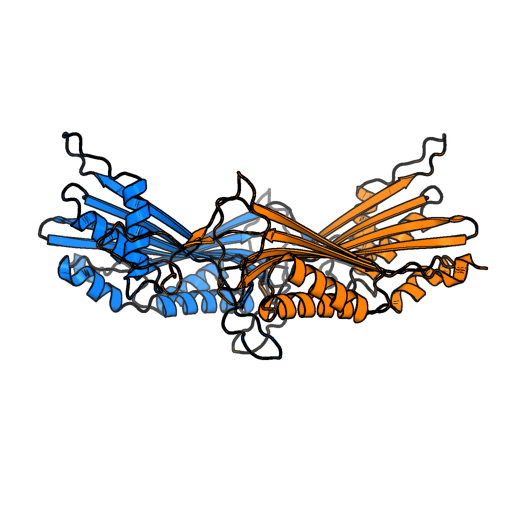1 95.41 64 HIS B O 1
ATOM 2718 N N . VAL B 1 65 ? 3.297 -25.748 -3.912 1 96.53 65 VAL B N 1
ATOM 2719 C CA . VAL B 1 65 ? 4.089 -24.538 -4.104 1 96.53 65 VAL B CA 1
ATOM 2720 C C . VAL B 1 65 ? 3.191 -23.308 -3.991 1 96.53 65 VAL B C 1
ATOM 2722 O O . VAL B 1 65 ? 2.155 -23.226 -4.655 1 96.53 65 VAL B O 1
ATOM 2725 N N . THR B 1 66 ? 3.551 -22.329 -3.134 1 97.28 66 THR B N 1
ATOM 2726 C CA . THR B 1 66 ? 2.884 -21.037 -3.01 1 97.28 66 THR B CA 1
ATOM 2727 C C . THR B 1 66 ? 3.827 -19.903 -3.4 1 97.28 66 THR B C 1
ATOM 2729 O O . THR B 1 66 ? 4.973 -19.858 -2.949 1 97.28 66 THR B O 1
ATOM 2732 N N . ILE B 1 67 ? 3.353 -19.047 -4.306 1 97.23 67 ILE B N 1
ATOM 2733 C CA . ILE B 1 67 ? 4.132 -17.88 -4.706 1 97.23 67 ILE B CA 1
ATOM 2734 C C . ILE B 1 67 ? 3.305 -16.613 -4.5 1 97.23 67 ILE B C 1
ATOM 2736 O O . ILE B 1 67 ? 2.121 -16.574 -4.843 1 97.23 67 ILE B O 1
ATOM 2740 N N . ILE B 1 68 ? 3.864 -15.609 -3.88 1 97.01 68 ILE B N 1
ATOM 2741 C CA . ILE B 1 68 ? 3.276 -14.289 -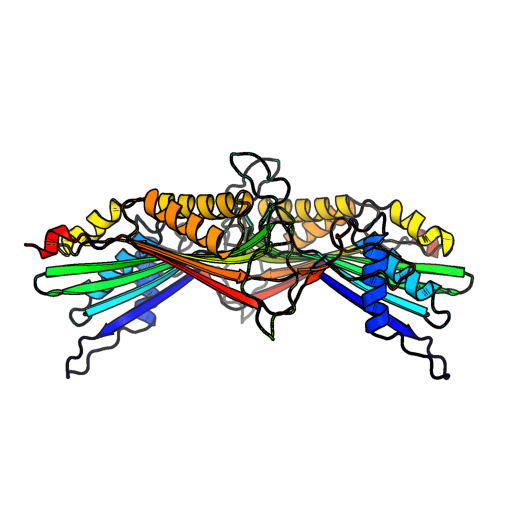3.685 1 97.01 68 ILE B CA 1
ATOM 2742 C C . ILE B 1 68 ? 4.09 -13.243 -4.443 1 97.01 68 ILE B C 1
ATOM 2744 O O . ILE B 1 68 ? 5.306 -13.145 -4.264 1 97.01 68 ILE B O 1
ATOM 2748 N N . ARG B 1 69 ? 3.431 -12.549 -5.325 1 96.5 69 ARG B N 1
ATOM 2749 C CA . ARG B 1 69 ? 4.053 -11.454 -6.064 1 96.5 69 ARG B CA 1
ATOM 2750 C C . ARG B 1 69 ? 3.509 -10.105 -5.605 1 96.5 69 ARG B C 1
ATOM 2752 O O . ARG B 1 69 ? 2.296 -9.887 -5.603 1 96.5 69 ARG B O 1
ATOM 2759 N N . HIS B 1 70 ? 4.435 -9.226 -5.225 1 94.43 70 HIS B N 1
ATOM 2760 C CA . HIS B 1 70 ? 4.07 -7.862 -4.859 1 94.43 70 HIS B CA 1
ATOM 2761 C C . HIS B 1 70 ? 3.969 -6.969 -6.092 1 94.43 70 HIS B C 1
ATOM 2763 O O . HIS B 1 70 ? 4.616 -7.232 -7.108 1 94.43 70 HIS B O 1
ATOM 2769 N N . ARG B 1 71 ? 3.232 -5.882 -5.923 1 92.72 71 ARG B N 1
ATOM 2770 C CA . ARG B 1 71 ? 3.05 -4.937 -7.02 1 92.72 71 ARG B CA 1
ATOM 2771 C C . ARG B 1 71 ? 4.105 -3.837 -6.975 1 92.72 71 ARG B C 1
ATOM 2773 O O . ARG B 1 71 ? 4.329 -3.227 -5.927 1 92.72 71 ARG B O 1
ATOM 2780 N N . TRP B 1 72 ? 4.775 -3.656 -8.079 1 94.77 72 TRP B N 1
ATOM 2781 C CA . TRP B 1 72 ? 5.697 -2.549 -8.311 1 94.77 72 TRP B CA 1
ATOM 2782 C C . TRP B 1 72 ? 5.363 -1.826 -9.611 1 94.77 72 TRP B C 1
ATOM 2784 O O . TRP B 1 72 ? 5.057 -2.462 -10.622 1 94.77 72 TRP B O 1
ATOM 2794 N N . ALA B 1 73 ? 5.376 -0.541 -9.518 1 95.07 73 ALA B N 1
ATOM 2795 C CA . ALA B 1 73 ? 5.166 0.268 -10.716 1 95.07 73 ALA B CA 1
ATOM 2796 C C . ALA B 1 73 ? 6.425 1.05 -11.077 1 95.07 73 ALA B C 1
ATOM 2798 O O . ALA B 1 73 ? 7.143 1.526 -10.194 1 95.07 73 ALA B O 1
ATOM 2799 N N . ARG B 1 74 ? 6.695 1.178 -12.362 1 96.88 74 ARG B N 1
ATOM 2800 C CA . ARG B 1 74 ? 7.778 2.052 -12.8 1 96.88 74 ARG B CA 1
ATOM 2801 C C . ARG B 1 74 ? 7.503 3.501 -12.412 1 96.88 74 ARG B C 1
ATOM 2803 O O . ARG B 1 74 ? 6.372 3.977 -12.53 1 96.88 74 ARG B O 1
ATOM 2810 N N . MET B 1 75 ? 8.493 4.121 -11.887 1 96.96 75 MET B N 1
ATOM 2811 C CA . MET B 1 75 ? 8.364 5.558 -11.658 1 96.96 75 MET B CA 1
ATOM 2812 C C . MET B 1 75 ? 8.249 6.311 -12.979 1 96.96 75 MET B C 1
ATOM 2814 O O . MET B 1 75 ? 8.914 5.963 -13.957 1 96.96 75 MET B O 1
ATOM 2818 N N . VAL B 1 76 ? 7.357 7.279 -12.994 1 96.53 76 VAL B N 1
ATOM 2819 C CA . VAL B 1 76 ? 7.299 8.197 -14.126 1 96.53 76 VAL B CA 1
ATOM 2820 C C . VAL B 1 76 ? 8.092 9.463 -13.808 1 96.53 76 VAL B C 1
ATOM 2822 O O . VAL B 1 76 ? 7.714 10.233 -12.922 1 96.53 76 VAL B O 1
ATOM 2825 N N . ILE B 1 77 ? 9.213 9.623 -14.451 1 96.85 77 ILE B N 1
ATOM 2826 C CA . ILE B 1 77 ? 10.097 10.771 -14.28 1 96.85 77 ILE B CA 1
ATOM 2827 C C . ILE B 1 77 ? 10.085 11.624 -15.547 1 96.85 77 ILE B C 1
ATOM 2829 O O . ILE B 1 77 ? 10.377 11.129 -16.639 1 96.85 77 ILE B O 1
ATOM 2833 N N . ASN B 1 78 ? 9.665 12.905 -15.414 1 94.81 78 ASN B N 1
ATOM 2834 C CA . ASN B 1 78 ? 9.545 13.808 -16.553 1 94.81 78 ASN B CA 1
ATOM 2835 C C . ASN B 1 78 ? 8.642 13.227 -17.638 1 94.81 78 ASN B C 1
ATOM 2837 O O . ASN B 1 78 ? 8.997 13.237 -18.818 1 94.81 78 ASN B O 1
ATOM 2841 N N . GLY B 1 79 ? 7.633 12.547 -17.233 1 94.53 79 GLY B N 1
ATOM 2842 C CA . GLY B 1 79 ? 6.592 12.081 -18.136 1 94.53 79 GLY B CA 1
ATOM 2843 C C . GLY B 1 79 ? 6.906 10.736 -18.764 1 94.53 79 GLY B C 1
ATOM 2844 O O . GLY B 1 79 ? 6.13 10.229 -19.577 1 94.53 79 GLY B O 1
ATOM 2845 N N . LYS B 1 80 ? 8.029 10.132 -18.365 1 97.06 80 LYS B N 1
ATOM 2846 C CA . LYS B 1 80 ? 8.433 8.869 -18.978 1 97.06 80 LYS B CA 1
ATOM 2847 C C . LYS B 1 80 ? 8.669 7.796 -17.919 1 97.06 80 LYS B C 1
ATOM 2849 O O . LYS B 1 80 ? 9.256 8.07 -16.87 1 97.06 80 LYS B O 1
ATOM 2854 N N . PRO B 1 81 ? 8.165 6.621 -18.22 1 96.65 81 PRO B N 1
ATOM 2855 C CA . PRO B 1 81 ? 8.489 5.528 -17.3 1 96.65 81 PRO B CA 1
ATOM 2856 C C . PRO B 1 81 ? 9.992 5.298 -17.163 1 96.65 81 PRO B C 1
ATOM 2858 O O . PRO B 1 81 ? 10.696 5.178 -18.168 1 96.65 81 PRO B O 1
ATOM 2861 N N . HIS B 1 82 ? 10.497 5.236 -16.032 1 97.02 82 HIS B N 1
ATOM 2862 C CA . HIS B 1 82 ? 11.919 5.025 -15.785 1 97.02 82 HIS B CA 1
ATOM 2863 C C . HIS B 1 82 ? 12.308 3.569 -16.019 1 97.02 82 HIS B C 1
ATOM 2865 O O . HIS B 1 82 ? 11.527 2.659 -15.731 1 97.02 82 HIS B O 1
ATOM 2871 N N . THR B 1 83 ? 13.458 3.296 -16.399 1 95.53 83 THR B N 1
ATOM 2872 C CA . THR B 1 83 ? 13.843 1.978 -16.891 1 95.53 83 THR B CA 1
ATOM 2873 C C . THR B 1 83 ? 14.125 1.028 -15.73 1 95.53 83 THR B C 1
ATOM 2875 O O . THR B 1 83 ? 13.937 -0.184 -15.854 1 95.53 83 THR B O 1
ATOM 2878 N N . HIS B 1 84 ? 14.556 1.574 -14.57 1 95.95 84 HIS B N 1
ATOM 2879 C CA . HIS B 1 84 ? 14.999 0.617 -13.563 1 95.95 84 HIS B CA 1
ATOM 2880 C C . HIS B 1 84 ? 14.611 1.074 -12.16 1 95.95 84 HIS B C 1
ATOM 2882 O O . HIS B 1 84 ? 15.18 0.607 -11.171 1 95.95 84 HIS B O 1
ATOM 2888 N N . SER B 1 85 ? 13.738 2.084 -12.053 1 97.14 85 SER B N 1
ATOM 2889 C CA . SER B 1 85 ? 13.277 2.543 -10.747 1 97.14 85 SER B CA 1
ATOM 2890 C C . SER B 1 85 ? 11.773 2.343 -10.591 1 97.14 85 SER B C 1
ATOM 2892 O O . SER B 1 85 ? 11.011 2.558 -11.535 1 97.14 85 SER B O 1
ATOM 2894 N N . PHE B 1 86 ? 11.412 1.915 -9.41 1 97.43 86 PHE B N 1
ATOM 2895 C CA . PHE B 1 86 ? 10.042 1.489 -9.15 1 97.43 86 PHE B CA 1
ATOM 2896 C C . PHE B 1 86 ? 9.567 1.994 -7.792 1 97.43 86 PHE B C 1
ATOM 2898 O O . PHE B 1 86 ? 10.381 2.322 -6.927 1 97.43 86 PHE B O 1
ATOM 2905 N N . TRP B 1 87 ? 8.273 2.092 -7.644 1 96.59 87 TRP B N 1
ATOM 2906 C CA . TRP B 1 87 ? 7.638 2.299 -6.347 1 96.59 87 TRP B CA 1
ATOM 2907 C C . TRP B 1 87 ? 6.454 1.356 -6.163 1 96.59 87 TRP B C 1
ATOM 2909 O O . TRP B 1 87 ? 5.9 0.846 -7.141 1 96.59 87 TRP B O 1
ATOM 2919 N N . ARG B 1 88 ? 6.108 1.02 -4.884 1 95.33 88 ARG B N 1
ATOM 2920 C CA . ARG B 1 88 ? 4.965 0.164 -4.58 1 95.33 88 ARG B CA 1
ATOM 2921 C C . ARG B 1 88 ? 3.652 0.916 -4.77 1 95.33 88 ARG B C 1
ATOM 2923 O O . ARG B 1 88 ? 3.384 1.895 -4.07 1 95.33 88 ARG B O 1
ATOM 2930 N N . ASP B 1 89 ? 2.825 0.454 -5.704 1 93.52 89 ASP B N 1
ATOM 2931 C CA . ASP B 1 89 ? 1.626 1.218 -6.035 1 93.52 89 ASP B CA 1
ATOM 2932 C C . ASP B 1 89 ? 0.379 0.567 -5.441 1 93.52 89 ASP B C 1
ATOM 2934 O O . ASP B 1 89 ? -0.709 0.662 -6.013 1 93.52 89 ASP B O 1
ATOM 2938 N N . GLY B 1 90 ? 0.505 -0.161 -4.387 1 92.98 90 GLY B N 1
ATOM 2939 C CA . GLY B 1 90 ? -0.611 -0.78 -3.69 1 92.98 90 GLY B CA 1
ATOM 2940 C C . GLY B 1 90 ? -0.184 -1.888 -2.746 1 92.98 90 GLY B C 1
ATOM 2941 O O . GLY B 1 90 ? 0.969 -2.322 -2.77 1 92.98 90 GLY B O 1
ATOM 2942 N N . GLU B 1 91 ? -1.177 -2.375 -2.036 1 92.29 91 GLU B N 1
ATOM 2943 C CA . GLU B 1 91 ? -0.89 -3.429 -1.067 1 92.29 91 GLU B CA 1
ATOM 2944 C C . GLU B 1 91 ? -1.309 -4.797 -1.599 1 92.29 91 GLU B C 1
ATOM 2946 O O . GLU B 1 91 ? -0.915 -5.829 -1.053 1 92.29 91 GLU B O 1
ATOM 2951 N N . GLU B 1 92 ? -2.117 -4.74 -2.606 1 95.64 92 GLU B N 1
ATOM 2952 C CA . GLU B 1 92 ? -2.603 -6.03 -3.087 1 95.64 92 GLU B CA 1
ATOM 2953 C C . GLU B 1 92 ? -1.464 -6.871 -3.656 1 95.64 92 GLU B C 1
ATOM 2955 O O . GLU B 1 92 ? -0.476 -6.331 -4.158 1 95.64 92 GLU B O 1
ATOM 2960 N N . THR B 1 93 ? -1.63 -8.2 -3.535 1 97.35 93 THR B N 1
ATOM 2961 C CA . THR B 1 93 ? -0.663 -9.15 -4.075 1 97.35 93 THR B CA 1
ATOM 2962 C C . THR B 1 93 ? -1.338 -10.115 -5.045 1 97.35 93 THR B C 1
ATOM 2964 O O . THR B 1 93 ? -2.535 -10.386 -4.928 1 97.35 93 THR B O 1
ATOM 2967 N N . ARG B 1 94 ? -0.554 -10.505 -6.035 1 98.07 94 ARG B N 1
ATOM 2968 C CA . ARG B 1 94 ? -0.912 -11.658 -6.853 1 98.07 94 ARG B CA 1
ATOM 2969 C C . ARG B 1 94 ? -0.35 -12.946 -6.261 1 98.07 94 ARG B C 1
ATOM 2971 O O . ARG B 1 94 ? 0.843 -13.029 -5.962 1 98.07 94 ARG B O 1
ATOM 2978 N N . GLN B 1 95 ? -1.257 -13.972 -6.016 1 98.4 95 GLN B N 1
ATOM 2979 C CA . GLN B 1 95 ? -0.819 -15.206 -5.374 1 98.4 95 GLN B CA 1
ATOM 2980 C C . GLN B 1 95 ? -1.223 -16.427 -6.195 1 98.4 95 GLN B C 1
ATOM 2982 O O . GLN B 1 95 ? -2.19 -16.376 -6.959 1 98.4 95 GLN B O 1
ATOM 2987 N N . THR B 1 96 ? -0.457 -17.488 -6.036 1 98.49 96 THR B N 1
ATOM 2988 C CA . THR B 1 96 ? -0.858 -18.778 -6.586 1 98.49 96 THR B CA 1
ATOM 2989 C C . THR B 1 96 ? -0.495 -19.911 -5.63 1 98.49 96 THR B C 1
ATOM 2991 O O . THR B 1 96 ? 0.511 -19.832 -4.921 1 98.49 96 THR B O 1
ATOM 2994 N N . ASP B 1 97 ? -1.334 -20.921 -5.581 1 97.91 97 ASP B N 1
ATOM 2995 C CA . ASP B 1 97 ? -1.126 -22.208 -4.923 1 97.91 97 ASP B CA 1
ATOM 2996 C C . ASP B 1 97 ? -1.227 -23.358 -5.923 1 97.91 97 ASP B C 1
ATOM 2998 O O . ASP B 1 97 ? -2.262 -23.537 -6.569 1 97.91 97 ASP B O 1
ATOM 3002 N N . VAL B 1 98 ? -0.168 -24.097 -6.04 1 97.91 98 VAL B N 1
ATOM 3003 C CA . VAL B 1 98 ? -0.128 -25.174 -7.024 1 97.91 98 VAL B CA 1
ATOM 3004 C C . VAL B 1 98 ? 0.194 -26.496 -6.332 1 97.91 98 VAL B C 1
ATOM 3006 O O . VAL B 1 98 ? 1.153 -26.582 -5.561 1 97.91 98 VAL B O 1
ATOM 3009 N N . PHE B 1 99 ? -0.628 -27.517 -6.578 1 96.84 99 PHE B N 1
ATOM 3010 C CA . PHE B 1 99 ? -0.386 -28.895 -6.165 1 96.84 99 PHE B CA 1
ATOM 3011 C C . PHE B 1 99 ? -0.069 -29.773 -7.369 1 96.84 99 PHE B C 1
ATOM 3013 O O . PHE B 1 99 ? -0.819 -29.788 -8.348 1 96.84 99 PHE B O 1
ATOM 3020 N N . VAL B 1 100 ? 1.019 -30.416 -7.296 1 96.29 100 VAL B N 1
ATOM 3021 C CA . VAL B 1 100 ? 1.408 -31.418 -8.283 1 96.29 100 VAL B CA 1
ATOM 3022 C C . VAL B 1 100 ? 1.463 -32.796 -7.628 1 96.29 100 VAL B C 1
ATOM 3024 O O . VAL B 1 100 ? 2.122 -32.976 -6.601 1 96.29 100 VAL B O 1
ATOM 3027 N N . LYS B 1 101 ? 0.779 -33.741 -8.232 1 95.33 101 LYS B N 1
ATOM 3028 C CA . LYS B 1 101 ? 0.687 -35.072 -7.637 1 95.33 101 LYS B CA 1
ATOM 3029 C C . LYS B 1 101 ? 1.011 -36.155 -8.662 1 95.33 101 LYS B C 1
ATOM 3031 O O . LYS B 1 101 ? 0.508 -36.123 -9.787 1 95.33 101 LYS B O 1
ATOM 3036 N N . ARG B 1 102 ? 1.845 -37.016 -8.232 1 93.38 102 ARG B N 1
ATOM 3037 C CA . ARG B 1 102 ? 2.11 -38.225 -9.005 1 93.38 102 ARG B CA 1
ATOM 3038 C C . ARG B 1 102 ? 0.918 -39.175 -8.961 1 93.38 102 ARG B C 1
ATOM 3040 O O . ARG B 1 102 ? 0.357 -39.427 -7.892 1 9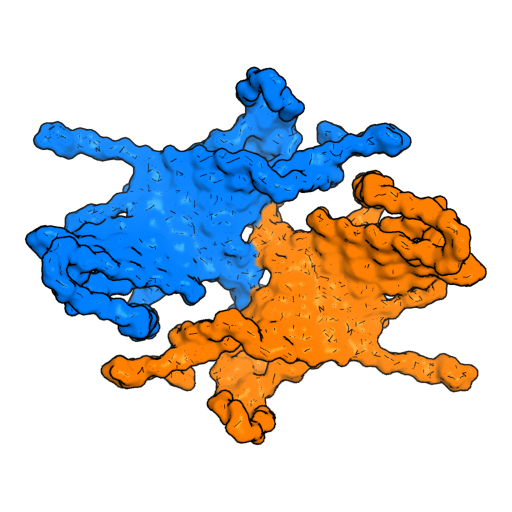3.38 102 ARG B O 1
ATOM 3047 N N . GLN B 1 103 ? 0.523 -39.488 -10.17 1 90.53 103 GLN B N 1
ATOM 3048 C CA . GLN B 1 103 ? -0.499 -40.527 -10.241 1 90.53 103 GLN B CA 1
ATOM 3049 C C . GLN B 1 103 ? 0.096 -41.853 -10.705 1 90.53 103 GLN B C 1
ATOM 3051 O O . GLN B 1 103 ? 1.219 -41.892 -11.211 1 90.53 103 GLN B O 1
ATOM 3056 N N . THR B 1 104 ? -0.766 -42.782 -10.484 1 84.05 104 THR B N 1
ATOM 3057 C CA . THR B 1 104 ? -0.364 -44.09 -10.988 1 84.05 104 THR B CA 1
ATOM 3058 C C . THR B 1 104 ? -0.353 -44.102 -12.514 1 84.05 104 THR B C 1
ATOM 3060 O O . THR B 1 104 ? -0.987 -43.259 -13.151 1 84.05 104 THR B O 1
ATOM 3063 N N . ASN B 1 105 ? 0.566 -44.849 -13.148 1 87.11 105 ASN B N 1
ATOM 3064 C CA . ASN B 1 105 ? 0.559 -45.108 -14.584 1 87.11 105 ASN B CA 1
ATOM 3065 C C . ASN B 1 105 ? 1.254 -43.991 -15.358 1 87.11 105 ASN B C 1
ATOM 3067 O O . ASN B 1 105 ? 0.896 -43.708 -16.502 1 87.11 105 ASN B O 1
ATOM 3071 N N . GLY B 1 106 ? 1.983 -43.204 -14.663 1 90.85 106 GLY B N 1
ATOM 3072 C CA . GLY B 1 106 ? 2.786 -42.215 -15.365 1 90.85 106 GLY B CA 1
ATOM 3073 C C . GLY B 1 106 ? 2.037 -40.925 -15.641 1 90.85 106 GLY B C 1
ATOM 3074 O O . GLY B 1 106 ? 2.364 -40.201 -16.583 1 90.85 106 GLY B O 1
ATOM 3075 N N . ARG B 1 107 ? 1.022 -40.654 -14.805 1 94.48 107 ARG B N 1
ATOM 3076 C CA . ARG B 1 107 ? 0.213 -39.458 -15.01 1 94.48 107 ARG B CA 1
ATOM 3077 C C . ARG B 1 107 ? 0.482 -38.422 -13.924 1 94.48 107 ARG B C 1
ATOM 3079 O O . ARG B 1 107 ? 1.053 -38.743 -12.88 1 94.48 107 ARG B O 1
ATOM 3086 N N . ARG B 1 108 ? 0.163 -37.164 -14.339 1 96.32 108 ARG B N 1
ATOM 3087 C CA . ARG B 1 108 ? 0.367 -36.016 -13.461 1 96.32 108 ARG B CA 1
ATOM 3088 C C . ARG B 1 108 ? -0.938 -35.259 -13.237 1 96.32 108 ARG B C 1
ATOM 3090 O O . ARG B 1 108 ? -1.629 -34.906 -14.195 1 96.32 108 ARG B O 1
ATOM 3097 N N . MET B 1 109 ? -1.322 -35.154 -11.995 1 97.21 109 MET B N 1
ATOM 3098 C CA . MET B 1 109 ? -2.425 -34.273 -11.623 1 97.21 109 MET B CA 1
ATOM 3099 C C . MET B 1 109 ? -1.903 -32.93 -11.121 1 97.21 109 MET B C 1
ATOM 3101 O O . MET B 1 109 ? -0.991 -32.883 -10.294 1 97.21 109 MET B O 1
ATOM 3105 N N . THR B 1 110 ? -2.443 -31.871 -11.663 1 97.94 110 THR B N 1
ATOM 3106 C CA . THR B 1 110 ? -2.078 -30.527 -11.228 1 97.94 110 THR B CA 1
ATOM 3107 C C . THR B 1 110 ? -3.32 -29.726 -10.847 1 97.94 110 THR B C 1
ATOM 3109 O O . THR B 1 110 ? -4.308 -29.715 -11.583 1 97.94 110 THR B O 1
ATOM 3112 N N . GLU B 1 111 ? -3.321 -29.155 -9.629 1 98.17 111 GLU B N 1
ATOM 3113 C CA . GLU B 1 111 ? -4.34 -28.213 -9.175 1 98.17 111 GLU B CA 1
ATOM 3114 C C . GLU B 1 111 ? -3.762 -26.811 -9.008 1 98.17 111 GLU B C 1
ATOM 3116 O O . GLU B 1 111 ? -2.705 -26.639 -8.398 1 98.17 111 GLU B O 1
ATOM 3121 N N . ILE B 1 112 ? -4.442 -25.853 -9.604 1 98.69 112 ILE B N 1
ATOM 3122 C CA . ILE B 1 112 ? -3.946 -24.483 -9.548 1 98.69 112 ILE B CA 1
ATOM 3123 C C . ILE B 1 112 ? -5.039 -23.56 -9.014 1 98.69 112 ILE B C 1
ATOM 3125 O O . ILE B 1 112 ? -6.167 -23.569 -9.512 1 98.69 112 ILE B O 1
ATOM 3129 N N . LYS B 1 113 ? -4.714 -22.804 -7.979 1 98.77 113 LYS B N 1
ATOM 3130 C CA . LYS B 1 113 ? -5.51 -21.696 -7.458 1 98.77 113 LYS B CA 1
ATOM 3131 C C . LYS B 1 113 ? -4.738 -20.382 -7.536 1 98.77 113 LYS B C 1
ATOM 3133 O O . LYS B 1 113 ? -3.591 -20.302 -7.091 1 98.77 113 LYS B O 1
ATOM 3138 N N . SER B 1 114 ? -5.261 -19.395 -8.181 1 98.81 114 SER B N 1
ATOM 3139 C CA . SER B 1 114 ? -4.695 -18.051 -8.212 1 98.81 114 SER B CA 1
ATOM 3140 C C . SER B 1 114 ? -5.572 -17.064 -7.449 1 98.81 114 SER B C 1
ATOM 3142 O O . SER B 1 114 ? -6.728 -17.361 -7.143 1 98.81 114 SER B O 1
ATOM 3144 N N . ALA B 1 115 ? -4.946 -15.889 -7.107 1 98.76 115 ALA B N 1
ATOM 3145 C CA . ALA B 1 115 ? -5.723 -14.994 -6.253 1 98.76 115 ALA B CA 1
ATOM 3146 C C . ALA B 1 115 ? -5.201 -13.563 -6.34 1 98.76 115 ALA B C 1
ATOM 3148 O O . ALA B 1 115 ? -4.025 -13.342 -6.64 1 98.76 115 ALA B O 1
ATOM 3149 N N . ILE B 1 116 ? -6.086 -12.645 -6.155 1 98.36 116 ILE B N 1
ATOM 3150 C CA . ILE B 1 116 ? -5.809 -11.283 -5.71 1 98.36 116 ILE B CA 1
ATOM 3151 C C . ILE B 1 116 ? -6.065 -11.168 -4.209 1 98.36 116 ILE B C 1
ATOM 3153 O O . ILE B 1 116 ? -7.131 -11.554 -3.724 1 98.36 116 ILE B O 1
ATOM 3157 N N . ALA B 1 117 ? -5.085 -10.681 -3.514 1 97.85 117 ALA B N 1
ATOM 3158 C CA . ALA B 1 117 ? -5.266 -10.513 -2.075 1 97.85 117 ALA B CA 1
ATOM 3159 C C . ALA B 1 117 ? -4.983 -9.075 -1.651 1 97.85 117 ALA B C 1
ATOM 3161 O O . ALA B 1 117 ? -3.956 -8.502 -2.024 1 97.85 117 ALA B O 1
ATOM 3162 N N . GLY B 1 118 ? -5.947 -8.504 -0.912 1 96.57 118 GLY B N 1
ATOM 3163 C CA . GLY B 1 118 ? -5.683 -7.237 -0.247 1 96.57 118 GLY B CA 1
ATOM 3164 C C . GLY B 1 118 ? -5.947 -6.033 -1.131 1 96.57 118 GLY B C 1
ATOM 3165 O O . GLY B 1 118 ? -5.293 -4.998 -0.989 1 96.57 118 GLY B O 1
ATOM 3166 N N . LEU B 1 119 ? -6.81 -6.108 -2.106 1 97.26 119 LEU B N 1
ATOM 3167 C CA . LEU B 1 119 ? -7.185 -4.965 -2.931 1 97.26 119 LEU B CA 1
ATOM 3168 C C . LEU B 1 119 ? -8.155 -4.053 -2.187 1 97.26 119 LEU B C 1
ATOM 3170 O O . LEU B 1 119 ? -9.324 -4.399 -2.006 1 97.26 119 LEU B O 1
ATOM 3174 N N . ASN B 1 120 ? -7.67 -2.886 -1.748 1 96.22 120 ASN B N 1
ATOM 3175 C CA . ASN B 1 120 ? -8.482 -1.911 -1.029 1 96.22 120 ASN B CA 1
ATOM 3176 C C . ASN B 1 120 ? -9.274 -1.025 -1.986 1 96.22 120 ASN B C 1
ATOM 3178 O O . ASN B 1 120 ? -8.692 -0.335 -2.824 1 96.22 120 ASN B O 1
ATOM 3182 N N . VAL B 1 121 ? -10.613 -1.026 -1.836 1 96.09 121 VAL B N 1
ATOM 3183 C CA . VAL B 1 121 ? -11.456 -0.239 -2.73 1 96.09 121 VAL B CA 1
ATOM 3184 C C . VAL B 1 121 ? -12.506 0.517 -1.919 1 96.09 121 VAL B C 1
ATOM 3186 O O . VAL B 1 121 ? -12.839 0.12 -0.8 1 96.09 121 VAL B O 1
ATOM 3189 N N . LEU B 1 122 ? -12.97 1.617 -2.534 1 95.05 122 LEU B N 1
ATOM 3190 C CA . LEU B 1 122 ? -13.941 2.499 -1.896 1 95.05 122 LEU B CA 1
ATOM 3191 C C . LEU B 1 122 ? -14.83 3.173 -2.936 1 95.05 122 LEU B C 1
ATOM 3193 O O . LEU B 1 122 ? -14.348 3.596 -3.989 1 95.05 122 LEU B O 1
ATOM 3197 N N . LYS B 1 123 ? -16.062 3.162 -2.738 1 93.72 123 LYS B N 1
ATOM 3198 C CA . LYS B 1 123 ? -16.957 4.042 -3.483 1 93.72 123 LYS B CA 1
ATOM 3199 C C . LYS B 1 123 ? -17.75 4.944 -2.542 1 93.72 123 LYS B C 1
ATOM 3201 O O . LYS B 1 123 ? -18.293 4.478 -1.538 1 93.72 123 LYS B O 1
ATOM 3206 N N . THR B 1 124 ? -17.833 6.202 -2.812 1 92.94 124 THR B N 1
ATOM 3207 C CA . THR B 1 124 ? -18.404 7.196 -1.91 1 92.94 124 THR B CA 1
ATOM 3208 C C . THR B 1 124 ? -19.901 7.357 -2.159 1 92.94 124 THR B C 1
ATOM 3210 O O . THR B 1 124 ? -20.601 7.999 -1.374 1 92.94 124 THR B O 1
ATOM 3213 N N . THR B 1 125 ? -20.422 6.843 -3.244 1 90.5 125 THR B N 1
ATOM 3214 C CA . THR B 1 125 ? -21.844 6.841 -3.571 1 90.5 125 THR B CA 1
ATOM 3215 C C . THR B 1 125 ? -22.177 5.699 -4.527 1 90.5 125 THR B C 1
ATOM 3217 O O . THR B 1 125 ? -21.29 4.946 -4.936 1 90.5 125 THR B O 1
ATOM 3220 N N . GLY B 1 126 ? -23.486 5.484 -4.803 1 86.83 126 GLY B N 1
ATOM 3221 C CA . GLY B 1 126 ? -23.907 4.446 -5.731 1 86.83 126 GLY B CA 1
ATOM 3222 C C . GLY B 1 126 ? -24.022 3.079 -5.084 1 86.83 126 GLY B C 1
ATOM 3223 O O . GLY B 1 126 ? -23.836 2.055 -5.746 1 86.83 126 GLY B O 1
ATOM 3224 N N . SER B 1 127 ? -24.17 3.068 -3.818 1 85.8 127 SER B N 1
ATOM 3225 C CA . SER B 1 127 ? -24.362 1.824 -3.08 1 85.8 127 SER B CA 1
ATOM 3226 C C . SER B 1 127 ? -25.513 1.943 -2.087 1 85.8 127 SER B C 1
ATOM 3228 O O . SER B 1 127 ? -25.57 2.895 -1.305 1 85.8 127 SER B O 1
ATOM 3230 N N . SER B 1 128 ? -26.407 1.063 -2.205 1 81 128 SER B N 1
ATOM 3231 C CA . SER B 1 128 ? -27.563 1.043 -1.315 1 81 128 SER B CA 1
ATOM 3232 C C . SER B 1 128 ? -27.544 -0.184 -0.41 1 81 128 SER B C 1
ATOM 3234 O O . SER B 1 128 ? -26.771 -1.118 -0.638 1 81 128 SER B O 1
ATOM 3236 N N . PHE B 1 129 ? -28.137 -0.056 0.643 1 77.58 129 PHE B N 1
ATOM 3237 C CA . PHE B 1 129 ? -28.435 -1.186 1.515 1 77.58 129 PHE B CA 1
ATOM 3238 C C . PHE B 1 129 ? -29.885 -1.143 1.981 1 77.58 129 PHE B C 1
ATOM 3240 O O . PHE B 1 129 ? -30.201 -0.507 2.989 1 77.58 129 PHE B O 1
ATOM 3247 N N . GLU B 1 130 ? -30.613 -1.805 1.166 1 77.61 130 GLU B N 1
ATOM 3248 C CA . GLU B 1 130 ? -32.058 -1.776 1.371 1 77.61 130 GLU B CA 1
ATOM 3249 C C . GLU B 1 130 ? -32.655 -3.178 1.289 1 77.61 130 GLU B C 1
ATOM 3251 O O . GLU B 1 130 ? -31.995 -4.113 0.831 1 77.61 130 GLU B O 1
ATOM 3256 N N . ASP B 1 131 ? -33.765 -3.29 1.886 1 77.66 131 ASP B N 1
ATOM 3257 C CA . ASP B 1 131 ? -34.576 -4.497 1.763 1 77.66 131 ASP B CA 1
ATOM 3258 C C . ASP B 1 131 ? -33.867 -5.701 2.379 1 77.66 131 ASP B C 1
ATOM 3260 O O . ASP B 1 131 ? -33.804 -6.77 1.769 1 77.66 131 ASP B O 1
ATOM 3264 N N . PHE B 1 132 ? -33.193 -5.466 3.483 1 77.26 132 PHE B N 1
ATOM 3265 C CA . PHE B 1 132 ? -32.562 -6.556 4.218 1 77.26 132 PHE B CA 1
ATOM 3266 C C . PHE B 1 132 ? -33.469 -7.049 5.339 1 77.26 132 PHE B C 1
ATOM 3268 O O . PHE B 1 132 ? -34.409 -6.356 5.735 1 77.26 132 PHE B O 1
ATOM 3275 N N . VAL B 1 133 ? -33.225 -8.267 5.758 1 77.85 133 VAL B N 1
ATOM 3276 C CA . VAL B 1 133 ? -34.021 -8.869 6.823 1 77.85 133 VAL B CA 1
ATOM 3277 C C . VAL B 1 133 ? -33.784 -8.12 8.132 1 77.85 133 VAL B C 1
ATOM 3279 O O . VAL B 1 133 ? -32.638 -7.86 8.507 1 77.85 133 VAL B O 1
ATOM 3282 N N . ARG B 1 134 ? -34.834 -7.702 8.732 1 83.56 134 ARG B N 1
ATOM 3283 C CA . ARG B 1 134 ? -34.754 -7.052 10.036 1 83.56 134 ARG B CA 1
ATOM 3284 C C . ARG B 1 134 ? -35.244 -7.982 11.142 1 83.56 134 ARG B C 1
ATOM 3286 O O . ARG B 1 134 ? -36.25 -8.675 10.977 1 83.56 134 ARG B O 1
ATOM 3293 N N . ASP B 1 135 ? -34.421 -8.19 12.036 1 88.17 135 ASP B N 1
ATOM 3294 C CA . ASP B 1 135 ? -34.821 -8.903 13.246 1 88.17 135 ASP B CA 1
ATOM 3295 C C . ASP B 1 135 ? -34.747 -7.994 14.47 1 88.17 135 ASP B C 1
ATOM 3297 O O . ASP B 1 135 ? -34.635 -6.773 14.337 1 88.17 135 ASP B O 1
ATOM 3301 N N . GLU B 1 136 ? -34.876 -8.589 15.64 1 87.72 136 GLU B N 1
ATOM 3302 C CA . GLU B 1 136 ? -34.952 -7.796 16.863 1 87.72 136 GLU B CA 1
ATOM 3303 C C . GLU B 1 136 ? -33.61 -7.144 17.182 1 87.72 136 GLU B C 1
ATOM 3305 O O . GLU B 1 136 ? -33.535 -6.242 18.019 1 87.72 136 GLU B O 1
ATOM 3310 N N . TYR B 1 137 ? -32.631 -7.549 16.44 1 86.43 137 TYR B N 1
ATOM 3311 C CA . TYR B 1 137 ? -31.297 -7.038 16.737 1 86.43 137 TYR B CA 1
ATOM 3312 C C . TYR B 1 137 ? -30.834 -6.065 15.659 1 86.43 137 TYR B C 1
ATOM 3314 O O . TYR B 1 137 ? -29.733 -5.516 15.741 1 86.43 137 TYR B O 1
ATOM 3322 N N . THR B 1 138 ? -31.68 -5.844 14.621 1 79.86 138 THR B N 1
ATOM 3323 C CA . THR B 1 138 ? -31.289 -4.96 13.529 1 79.86 138 THR B CA 1
ATOM 3324 C C . THR B 1 138 ? -31.501 -3.499 13.913 1 79.86 138 THR B C 1
ATOM 3326 O O . THR B 1 138 ? -32.63 -3.076 14.17 1 79.86 138 THR B O 1
ATOM 3329 N N . THR B 1 139 ? -30.417 -2.764 14.023 1 77.91 139 THR B N 1
ATOM 3330 C CA . THR B 1 139 ? -30.505 -1.336 14.309 1 77.91 139 THR B CA 1
ATOM 3331 C C . THR B 1 139 ? -30.137 -0.514 13.077 1 77.91 139 THR B C 1
ATOM 3333 O O . THR B 1 139 ? -30.316 0.705 13.061 1 77.91 139 THR B O 1
ATOM 3336 N N . LEU B 1 140 ? -29.717 -1.226 12.099 1 74.86 140 LEU B N 1
ATOM 3337 C CA . LEU B 1 140 ? -29.238 -0.55 10.898 1 74.86 140 LEU B CA 1
ATOM 3338 C C . LEU B 1 140 ? -30.404 -0.005 10.08 1 74.86 140 LEU B C 1
ATOM 3340 O O . LEU B 1 140 ? -31.394 -0.706 9.858 1 74.86 140 LEU B O 1
ATOM 3344 N N . ALA B 1 141 ? -30.333 1.271 9.815 1 77.28 141 ALA B N 1
ATOM 3345 C CA . ALA B 1 141 ? -31.343 1.877 8.952 1 77.28 141 ALA B CA 1
ATOM 3346 C C . ALA B 1 141 ? -31.049 1.594 7.481 1 77.28 141 ALA B C 1
ATOM 3348 O O . ALA B 1 141 ? -29.898 1.36 7.106 1 77.28 141 ALA B O 1
ATOM 3349 N N . GLU B 1 142 ? -32.083 1.546 6.675 1 80.5 142 GLU B N 1
ATOM 3350 C CA . GLU B 1 142 ? -31.896 1.473 5.229 1 80.5 142 GLU B CA 1
ATOM 3351 C C . GLU B 1 142 ? -31.289 2.763 4.685 1 80.5 142 GLU B C 1
ATOM 3353 O O . GLU B 1 142 ? -31.501 3.84 5.247 1 80.5 142 GLU B O 1
ATOM 3358 N N . THR B 1 143 ? -30.492 2.553 3.757 1 81.73 143 THR B N 1
ATOM 3359 C CA . THR B 1 143 ? -29.931 3.719 3.082 1 81.73 143 THR B CA 1
ATOM 3360 C C . THR B 1 143 ? -29.911 3.512 1.571 1 81.73 143 THR B C 1
ATOM 3362 O O . THR B 1 143 ? -29.639 2.408 1.094 1 81.73 143 THR B O 1
ATOM 3365 N N . LYS B 1 144 ? -30.262 4.599 0.898 1 81.19 144 LYS B N 1
ATOM 3366 C CA . LYS B 1 144 ? -30.238 4.585 -0.562 1 81.19 144 LYS B CA 1
ATOM 3367 C C . LYS B 1 144 ? -28.844 4.904 -1.092 1 81.19 144 LYS B C 1
ATOM 3369 O O . LYS B 1 144 ? -28.567 4.716 -2.278 1 81.19 144 LYS B O 1
ATOM 3374 N N . ASP B 1 145 ? -28.047 5.402 -0.216 1 85.96 145 ASP B N 1
ATOM 3375 C CA . ASP B 1 145 ? -26.706 5.808 -0.628 1 85.96 145 ASP B CA 1
ATOM 3376 C C . ASP B 1 145 ? -25.732 5.759 0.547 1 85.96 145 ASP B C 1
ATOM 3378 O O . ASP B 1 145 ? -26.014 6.303 1.616 1 85.96 145 ASP B O 1
ATOM 3382 N N . ARG B 1 146 ? -24.733 4.997 0.357 1 85.9 146 ARG B N 1
ATOM 3383 C CA . ARG B 1 146 ? -23.744 4.848 1.419 1 85.9 146 ARG B CA 1
ATOM 3384 C C . ARG B 1 146 ? -22.335 4.737 0.845 1 85.9 146 ARG B C 1
ATOM 3386 O O . ARG B 1 146 ? -22.165 4.509 -0.355 1 85.9 146 ARG B O 1
ATOM 3393 N N . ILE B 1 147 ? -21.396 4.959 1.781 1 89.98 147 ILE B N 1
ATOM 3394 C CA . ILE B 1 147 ? -20.011 4.634 1.457 1 89.98 147 ILE B CA 1
ATOM 3395 C C . ILE B 1 147 ? -19.803 3.124 1.535 1 89.98 147 ILE B C 1
ATOM 3397 O O . ILE B 1 147 ? -20.219 2.483 2.504 1 89.98 147 ILE B O 1
ATOM 3401 N N . LEU B 1 148 ? -19.315 2.558 0.533 1 90.54 148 LEU B N 1
ATOM 3402 C CA . LEU B 1 148 ? -18.923 1.152 0.533 1 90.54 148 LEU B CA 1
ATOM 3403 C C . LEU B 1 148 ? -17.407 1.011 0.444 1 90.54 148 LEU B C 1
ATOM 3405 O O . LEU B 1 148 ? -16.789 1.496 -0.506 1 90.54 148 LEU B O 1
ATOM 3409 N N . SER B 1 149 ? -16.815 0.46 1.475 1 92.38 149 SER B N 1
ATOM 3410 C CA . SER B 1 149 ? -15.378 0.212 1.529 1 92.38 149 SER B CA 1
ATOM 3411 C C . SER B 1 149 ? -15.081 -1.229 1.93 1 92.38 149 SER B C 1
ATOM 3413 O O . SER B 1 149 ? -15.69 -1.758 2.863 1 92.38 149 SER B O 1
ATOM 3415 N N . THR B 1 150 ? -14.173 -1.813 1.173 1 92.93 150 THR B N 1
ATOM 3416 C CA . THR B 1 150 ? -13.832 -3.201 1.465 1 92.93 150 THR B CA 1
ATOM 3417 C C . THR B 1 150 ? -12.408 -3.514 1.016 1 92.93 150 THR B C 1
ATOM 3419 O O . THR B 1 150 ? -11.776 -2.707 0.331 1 92.93 150 THR B O 1
ATOM 3422 N N . ILE B 1 151 ? -11.886 -4.615 1.511 1 94.56 151 ILE B N 1
ATOM 3423 C CA . ILE B 1 151 ? -10.669 -5.258 1.028 1 94.56 151 ILE B CA 1
ATOM 3424 C C . ILE B 1 151 ? -11.027 -6.516 0.241 1 94.56 151 ILE B C 1
ATOM 3426 O O . ILE B 1 151 ? -11.563 -7.475 0.802 1 94.56 151 ILE B O 1
ATOM 3430 N N . VAL B 1 152 ? -10.698 -6.488 -1.028 1 96.23 152 VAL B N 1
ATOM 3431 C CA . VAL B 1 152 ? -11.114 -7.584 -1.897 1 96.23 152 VAL B CA 1
ATOM 3432 C C . VAL B 1 152 ? -10.086 -8.711 -1.835 1 96.23 152 VAL B C 1
ATOM 3434 O O . VAL B 1 152 ? -8.9 -8.494 -2.096 1 96.23 152 VAL B O 1
ATOM 3437 N N . ASP B 1 153 ? -10.554 -9.876 -1.518 1 97.2 153 ASP B N 1
ATOM 3438 C CA . ASP B 1 153 ? -9.858 -11.136 -1.761 1 97.2 153 ASP B CA 1
ATOM 3439 C C . ASP B 1 153 ? -10.607 -11.989 -2.782 1 97.2 153 ASP B C 1
ATOM 3441 O O . ASP B 1 153 ? -11.751 -12.384 -2.549 1 97.2 153 ASP B O 1
ATOM 3445 N N . ALA B 1 154 ? -10.036 -12.163 -3.869 1 98.46 154 ALA B N 1
ATOM 3446 C CA . ALA B 1 154 ? -10.602 -12.995 -4.928 1 98.46 154 ALA B CA 1
ATOM 3447 C C . ALA B 1 154 ? -9.678 -14.163 -5.261 1 98.46 154 ALA B C 1
ATOM 3449 O O . ALA B 1 154 ? -8.457 -13.999 -5.318 1 98.46 154 ALA B O 1
ATOM 3450 N N . SER B 1 155 ? -10.253 -15.323 -5.442 1 98.72 155 SER B N 1
ATOM 3451 C CA . SER B 1 155 ? -9.482 -16.485 -5.872 1 98.72 155 SER B CA 1
ATOM 3452 C C . SER B 1 155 ? -10.237 -17.291 -6.924 1 98.72 155 SER B C 1
ATOM 3454 O O . SER B 1 155 ? -11.465 -17.22 -7.005 1 98.72 155 SER B O 1
ATOM 3456 N N . TRP B 1 156 ? -9.504 -17.965 -7.717 1 98.8 156 TRP B N 1
ATOM 3457 C CA . TRP B 1 156 ? -10.121 -18.821 -8.724 1 98.8 156 TRP B CA 1
ATOM 3458 C C . TRP B 1 156 ? -9.295 -20.083 -8.946 1 98.8 156 TRP B C 1
ATOM 3460 O O . TRP B 1 156 ? -8.072 -20.068 -8.788 1 98.8 156 TRP B O 1
ATOM 3470 N N . GLU B 1 157 ? -10.017 -21.138 -9.254 1 98.64 157 GLU B N 1
ATOM 3471 C CA . GLU B 1 157 ? -9.426 -22.442 -9.541 1 98.64 157 GLU B CA 1
ATOM 3472 C C . GLU B 1 157 ? -9.562 -22.795 -11.019 1 98.64 157 GLU B C 1
ATOM 3474 O O . GLU B 1 157 ? -10.578 -22.489 -11.646 1 98.64 157 GLU B O 1
ATOM 3479 N N . PHE B 1 158 ? -8.582 -23.476 -11.492 1 98.43 158 PHE B N 1
ATOM 3480 C CA . PHE B 1 158 ? -8.557 -23.824 -12.908 1 98.43 158 PHE B CA 1
ATOM 3481 C C . PHE B 1 158 ? -9.003 -25.266 -13.12 1 98.43 158 PHE B C 1
ATOM 3483 O O . PHE B 1 158 ? -8.739 -26.132 -12.283 1 98.43 158 PHE B O 1
ATOM 3490 N N . LYS B 1 159 ? -9.642 -25.441 -14.244 1 95.55 159 LYS B N 1
ATOM 3491 C CA . LYS B 1 159 ? -9.927 -26.788 -14.729 1 95.55 159 LYS B CA 1
ATOM 3492 C C . LYS B 1 159 ? -8.736 -27.361 -15.492 1 95.55 159 L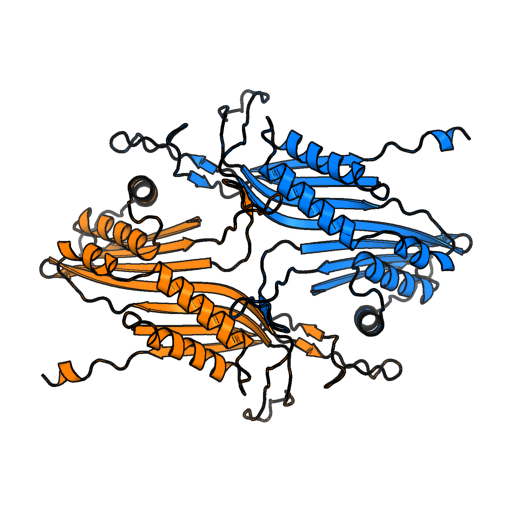YS B C 1
ATOM 3494 O O . LYS B 1 159 ? -8.508 -27.01 -16.652 1 95.55 159 LYS B O 1
ATOM 3499 N N . ILE B 1 160 ? -8.016 -28.231 -14.837 1 96.28 160 ILE B N 1
ATOM 3500 C CA . ILE B 1 160 ? -6.818 -28.805 -15.439 1 96.28 160 ILE B CA 1
ATOM 3501 C C . ILE B 1 160 ? -6.957 -30.324 -15.52 1 96.28 160 ILE B C 1
ATOM 3503 O O . ILE B 1 160 ? -7.135 -30.992 -14.499 1 96.28 160 ILE B O 1
ATOM 3507 N N . PRO B 1 161 ? -6.909 -30.916 -16.69 1 94.69 161 PRO B N 1
ATOM 3508 C CA . PRO B 1 161 ? -7.003 -32.374 -16.793 1 94.69 161 PRO B CA 1
ATOM 3509 C C . PRO B 1 161 ? -5.742 -33.082 -16.303 1 94.69 161 PRO B C 1
ATOM 3511 O O . PRO B 1 161 ? -4.648 -32.514 -16.361 1 94.69 161 PRO B O 1
ATOM 3514 N N . THR B 1 162 ? -5.966 -34.265 -15.791 1 95.67 162 THR B N 1
ATOM 3515 C CA . THR B 1 162 ? -4.833 -35.149 -15.542 1 95.67 162 THR B CA 1
ATOM 3516 C C . THR B 1 162 ? -4.244 -35.658 -16.855 1 95.67 162 THR B C 1
ATOM 3518 O O . THR B 1 162 ? -4.975 -36.136 -17.725 1 95.67 162 THR B O 1
ATOM 3521 N N . VAL B 1 163 ? -2.964 -35.582 -17.021 1 96.19 163 VAL B N 1
ATOM 3522 C CA . VAL B 1 163 ? -2.339 -35.922 -18.295 1 96.19 163 VAL B CA 1
ATOM 3523 C C . VAL B 1 163 ? -1.067 -36.73 -18.047 1 96.19 163 VAL B C 1
ATOM 3525 O O . VAL B 1 163 ? -0.654 -36.913 -16.899 1 96.19 163 VAL B O 1
ATOM 3528 N N . ALA B 1 164 ? -0.549 -37.201 -19.221 1 96.39 164 ALA B N 1
ATOM 3529 C CA . ALA B 1 164 ? 0.763 -37.836 -19.123 1 96.39 164 ALA B CA 1
ATOM 3530 C C . ALA B 1 164 ? 1.794 -36.876 -18.536 1 96.39 164 ALA B C 1
ATOM 3532 O O . ALA B 1 164 ? 1.804 -35.688 -18.866 1 96.39 164 ALA B O 1
ATOM 3533 N N . THR B 1 165 ? 2.638 -37.394 -17.672 1 95.36 165 THR B N 1
ATOM 3534 C CA . THR B 1 165 ? 3.624 -36.599 -16.948 1 95.36 165 THR B CA 1
ATOM 3535 C C . THR B 1 165 ? 4.392 -35.69 -17.904 1 95.36 165 THR B C 1
ATOM 3537 O O . THR B 1 165 ? 4.601 -34.51 -17.614 1 95.36 165 THR B O 1
ATOM 3540 N N . GLU B 1 166 ? 4.746 -36.173 -19.08 1 94.65 166 GLU B N 1
ATOM 3541 C CA . GLU B 1 166 ? 5.579 -35.449 -20.036 1 94.65 166 GLU B CA 1
ATOM 3542 C C . GLU B 1 166 ? 4.805 -34.307 -20.688 1 94.65 166 GLU B C 1
ATOM 3544 O O . GLU B 1 166 ? 5.4 -33.411 -21.29 1 94.65 166 GLU B O 1
ATOM 3549 N N . GLN B 1 167 ? 3.476 -34.306 -20.516 1 95.3 167 GLN B N 1
ATOM 3550 C CA . GLN B 1 167 ? 2.633 -33.319 -21.183 1 95.3 167 GLN B CA 1
ATOM 3551 C C . GLN B 1 167 ? 2.171 -32.242 -20.206 1 95.3 167 GLN B C 1
ATOM 3553 O O . GLN B 1 167 ? 1.57 -31.245 -20.612 1 95.3 167 GLN B O 1
ATOM 3558 N N . SER B 1 168 ? 2.461 -32.373 -18.984 1 95.14 168 SER B N 1
ATOM 3559 C CA . SER B 1 168 ? 1.888 -31.551 -17.923 1 95.14 168 SER B CA 1
ATOM 3560 C C . SER B 1 168 ? 2.161 -30.07 -18.164 1 95.14 168 SER B C 1
ATOM 3562 O O . SER B 1 168 ? 1.229 -29.27 -18.264 1 95.14 168 SER B O 1
ATOM 3564 N N . LEU B 1 169 ? 3.422 -29.634 -18.373 1 95.04 169 LEU B N 1
ATOM 3565 C CA . LEU B 1 169 ? 3.778 -28.229 -18.539 1 95.04 169 LEU B CA 1
ATOM 3566 C C . LEU B 1 169 ? 3.292 -27.701 -19.885 1 95.04 169 LEU B C 1
ATOM 3568 O O . LEU B 1 169 ? 2.922 -26.53 -20 1 95.04 169 LEU B O 1
ATOM 3572 N N . THR B 1 170 ? 3.281 -28.609 -20.862 1 95.68 170 THR B N 1
ATOM 3573 C CA . THR B 1 170 ? 2.82 -28.217 -22.189 1 95.68 170 THR B CA 1
ATOM 3574 C C . THR B 1 170 ? 1.341 -27.843 -22.159 1 95.68 170 THR B C 1
ATOM 3576 O O . THR B 1 170 ? 0.939 -26.83 -22.735 1 95.68 170 THR B O 1
ATOM 3579 N N . ILE B 1 171 ? 0.543 -28.611 -21.504 1 95.92 171 ILE B N 1
ATOM 3580 C CA . ILE B 1 171 ? -0.89 -28.356 -21.408 1 95.92 171 ILE B CA 1
ATOM 3581 C C . ILE B 1 171 ? -1.135 -27.076 -20.613 1 95.92 171 ILE B C 1
ATOM 3583 O O . ILE B 1 171 ? -1.95 -26.239 -21.007 1 95.92 171 ILE B O 1
ATOM 3587 N N . LEU B 1 172 ? -0.418 -26.874 -19.567 1 98.12 172 LEU B N 1
ATOM 3588 C CA . LEU B 1 172 ? -0.562 -25.67 -18.756 1 98.12 172 LEU B CA 1
ATOM 3589 C C . LEU B 1 172 ? -0.171 -24.429 -19.551 1 98.12 172 LEU B C 1
ATOM 3591 O O . LEU B 1 172 ? -0.749 -23.357 -19.36 1 98.12 172 LEU B O 1
ATOM 3595 N N . GLY B 1 173 ? 0.842 -24.553 -20.413 1 97.72 173 GLY B N 1
ATOM 3596 C CA . GLY B 1 173 ? 1.331 -23.448 -21.222 1 97.72 173 GLY B CA 1
ATOM 3597 C C . GLY B 1 173 ? 0.277 -22.876 -22.152 1 97.72 173 GLY B C 1
ATOM 3598 O O . GLY B 1 173 ? 0.44 -21.775 -22.681 1 97.72 173 GLY B O 1
ATOM 3599 N N . GLN B 1 174 ? -0.86 -23.597 -22.325 1 97.5 174 GLN B N 1
ATOM 3600 C CA . GLN B 1 174 ? -1.936 -23.147 -23.201 1 97.5 174 GLN B CA 1
ATOM 3601 C C . GLN B 1 174 ? -2.88 -22.197 -22.47 1 97.5 174 GLN B C 1
ATOM 3603 O O . GLN B 1 174 ? -3.695 -21.517 -23.098 1 97.5 174 GLN B O 1
ATOM 3608 N N . ILE B 1 175 ? -2.864 -22.181 -21.208 1 98.33 175 ILE B N 1
ATOM 3609 C CA . ILE B 1 175 ? -3.735 -21.333 -20.402 1 98.33 175 ILE B CA 1
ATOM 3610 C C . ILE B 1 175 ? -3.125 -19.938 -20.278 1 98.33 175 ILE B C 1
ATOM 3612 O O . ILE B 1 175 ? -1.976 -19.792 -19.854 1 98.33 175 ILE B O 1
ATOM 3616 N N . PRO B 1 176 ? -3.785 -18.848 -20.66 1 98.48 176 PRO B N 1
ATOM 3617 C CA . PRO B 1 176 ? -3.256 -17.486 -20.564 1 98.48 176 PRO B CA 1
ATOM 3618 C C . PRO B 1 176 ? -3.377 -16.904 -19.157 1 98.48 176 PRO B C 1
ATOM 3620 O O . PRO B 1 176 ? -4.101 -15.927 -18.948 1 98.48 176 PRO B O 1
ATOM 3623 N N . PHE B 1 177 ? -2.599 -17.366 -18.222 1 98.84 177 PHE B N 1
ATOM 3624 C CA . PHE B 1 177 ? -2.694 -17.06 -16.799 1 98.84 177 PHE B CA 1
ATOM 3625 C C . PHE B 1 177 ? -2.606 -15.557 -16.562 1 98.84 177 PHE B C 1
ATOM 3627 O O . PHE B 1 177 ? -3.392 -14.998 -15.794 1 98.84 177 PHE B O 1
ATOM 3634 N N . ASN B 1 178 ? -1.658 -14.857 -17.214 1 98.6 178 ASN B N 1
ATOM 3635 C CA . ASN B 1 178 ? -1.484 -13.424 -17.007 1 98.6 178 ASN B CA 1
ATOM 3636 C C . ASN B 1 178 ? -2.689 -12.634 -17.507 1 98.6 178 ASN B C 1
ATOM 3638 O O . ASN B 1 178 ? -3.141 -11.697 -16.845 1 98.6 178 ASN B O 1
ATOM 3642 N N . GLN B 1 179 ? -3.211 -13.001 -18.622 1 98.72 179 GLN B N 1
ATOM 3643 C CA . GLN B 1 179 ? -4.391 -12.325 -19.152 1 98.72 179 GLN B CA 1
ATOM 3644 C C . GLN B 1 179 ? -5.603 -12.546 -18.251 1 98.72 179 GLN B C 1
ATOM 3646 O O . GLN B 1 179 ? -6.418 -11.64 -18.067 1 98.72 179 GLN B O 1
ATOM 3651 N N . ILE B 1 180 ? -5.716 -13.753 -17.771 1 98.84 180 ILE B N 1
ATOM 3652 C CA . ILE B 1 180 ? -6.834 -14.067 -16.888 1 98.84 180 ILE B CA 1
ATOM 3653 C C . ILE B 1 180 ? -6.743 -13.222 -15.619 1 98.84 180 ILE B C 1
ATOM 3655 O O . ILE B 1 180 ? -7.737 -12.635 -15.183 1 98.84 180 ILE B O 1
ATOM 3659 N N . TYR B 1 181 ? -5.548 -13.146 -15.025 1 98.6 181 TYR B N 1
ATOM 3660 C CA . TYR B 1 181 ? -5.354 -12.3 -13.852 1 98.6 181 TYR B CA 1
ATOM 3661 C C . TYR B 1 181 ? -5.783 -10.866 -14.137 1 98.6 181 TYR B C 1
ATOM 3663 O O . TYR B 1 181 ? -6.552 -10.278 -13.374 1 98.6 181 TYR B O 1
ATOM 3671 N N . ASP B 1 182 ? -5.255 -10.321 -15.201 1 98.12 182 ASP B N 1
ATOM 3672 C CA . ASP B 1 182 ? -5.579 -8.945 -15.566 1 98.12 182 ASP B CA 1
ATOM 3673 C C . ASP B 1 182 ? -7.084 -8.768 -15.756 1 98.12 182 ASP B C 1
ATOM 3675 O O . ASP B 1 182 ? -7.655 -7.763 -15.328 1 98.12 182 ASP B O 1
ATOM 3679 N N . SER B 1 183 ? -7.673 -9.71 -16.394 1 98.49 183 SER B N 1
ATOM 3680 C CA . SER B 1 183 ? -9.107 -9.668 -16.661 1 98.49 183 SER B CA 1
ATOM 3681 C C . SER B 1 183 ? -9.911 -9.72 -15.366 1 98.49 183 SER B C 1
ATOM 3683 O O . SER B 1 183 ? -10.872 -8.967 -15.195 1 98.49 183 SER B O 1
ATOM 3685 N N . VAL B 1 184 ? -9.568 -10.585 -14.452 1 98.66 184 VAL B N 1
ATOM 3686 C CA . VAL B 1 184 ? -10.271 -10.707 -13.179 1 98.66 184 VAL B CA 1
ATOM 3687 C C . VAL B 1 184 ? -10.171 -9.394 -12.406 1 98.66 184 VAL B C 1
ATOM 3689 O O . VAL B 1 184 ? -11.165 -8.913 -11.855 1 98.66 184 VAL B O 1
ATOM 3692 N N . ARG B 1 185 ? -9.026 -8.823 -12.351 1 98.08 185 ARG B N 1
ATOM 3693 C CA . ARG B 1 185 ? -8.855 -7.551 -11.656 1 98.08 185 ARG B CA 1
ATOM 3694 C C . ARG B 1 185 ? -9.702 -6.458 -12.297 1 98.08 185 ARG B C 1
ATOM 3696 O O . ARG B 1 185 ? -10.333 -5.663 -11.596 1 98.08 185 ARG B O 1
ATOM 3703 N N . GLU B 1 186 ? -9.677 -6.444 -13.596 1 97.97 186 GLU B N 1
ATOM 3704 C CA . GLU B 1 186 ? -10.463 -5.449 -14.318 1 97.97 186 GLU B CA 1
ATOM 3705 C C . GLU B 1 186 ? -11.954 -5.614 -14.037 1 97.97 186 GLU B C 1
ATOM 3707 O O . GLU B 1 186 ? -12.649 -4.637 -13.75 1 97.97 186 GLU B O 1
ATOM 3712 N N . VAL B 1 187 ? -12.464 -6.798 -14.177 1 98.33 187 VAL B N 1
ATOM 3713 C CA . VAL B 1 187 ? -13.87 -7.083 -13.907 1 98.33 187 VAL B CA 1
ATOM 3714 C C . VAL B 1 187 ? -14.218 -6.665 -12.48 1 98.33 187 VAL B C 1
ATOM 3716 O O . VAL B 1 187 ? -15.255 -6.04 -12.245 1 98.33 187 VAL B O 1
ATOM 3719 N N . THR B 1 188 ? -13.361 -7.006 -11.552 1 98.11 188 THR B N 1
ATOM 3720 C CA . THR B 1 188 ? -13.575 -6.698 -10.142 1 98.11 188 THR B CA 1
ATOM 3721 C C . THR B 1 188 ? -13.708 -5.192 -9.932 1 98.11 188 THR B C 1
ATOM 3723 O O . THR B 1 188 ? -14.701 -4.724 -9.371 1 98.11 188 THR B O 1
ATOM 3726 N N . CYS B 1 189 ? -12.782 -4.432 -10.471 1 97.62 189 CYS B N 1
ATOM 3727 C CA . CYS B 1 189 ? -12.775 -2.985 -10.29 1 97.62 189 CYS B CA 1
ATOM 3728 C C . CYS B 1 189 ? -13.948 -2.339 -11.018 1 97.62 189 CYS B C 1
ATOM 3730 O O . CYS B 1 189 ? -14.627 -1.473 -10.464 1 97.62 189 CYS B O 1
ATOM 3732 N N . LYS B 1 190 ? -14.172 -2.791 -12.199 1 97.83 190 LYS B N 1
ATOM 3733 C CA . LYS B 1 190 ? -15.243 -2.211 -13.004 1 97.83 190 LYS B CA 1
ATOM 3734 C C . LYS B 1 190 ? -16.607 -2.468 -12.371 1 97.83 190 LYS B C 1
ATOM 3736 O O . LYS B 1 190 ? -17.414 -1.546 -12.227 1 97.83 190 LYS B O 1
ATOM 3741 N N . THR B 1 191 ? -16.875 -3.709 -12.01 1 96.95 191 THR B N 1
ATOM 3742 C CA . THR B 1 191 ? -18.165 -4.055 -11.422 1 96.95 191 THR B CA 1
ATOM 3743 C C . THR B 1 191 ? -18.357 -3.348 -10.084 1 96.95 191 THR B C 1
ATOM 3745 O O . THR B 1 191 ? -19.44 -2.835 -9.797 1 96.95 191 THR B O 1
ATOM 3748 N N . PHE B 1 192 ? -17.339 -3.297 -9.265 1 95.85 192 PHE B N 1
ATOM 3749 C CA . PHE B 1 192 ? -17.405 -2.563 -8.007 1 95.85 192 PHE B CA 1
ATOM 3750 C C . PHE B 1 192 ? -17.786 -1.107 -8.249 1 95.85 192 PHE B C 1
ATOM 3752 O O . PHE B 1 192 ? -18.656 -0.565 -7.564 1 95.85 192 PHE B O 1
ATOM 3759 N N . ALA B 1 193 ? -17.179 -0.53 -9.227 1 96.1 193 ALA B N 1
ATOM 3760 C CA . ALA B 1 193 ? -17.339 0.897 -9.493 1 96.1 193 ALA B CA 1
ATOM 3761 C C . ALA B 1 193 ? -18.717 1.195 -10.076 1 96.1 193 ALA B C 1
ATOM 3763 O O . ALA B 1 193 ? -19.347 2.193 -9.717 1 96.1 193 ALA B O 1
ATOM 3764 N N . GLU B 1 194 ? -19.224 0.325 -10.896 1 95.2 194 GLU B N 1
ATOM 3765 C CA . GLU B 1 194 ? -20.364 0.692 -11.73 1 95.2 194 GLU B CA 1
ATOM 3766 C C . GLU B 1 194 ? -21.653 0.059 -11.213 1 95.2 194 GLU B C 1
ATOM 3768 O O . GLU B 1 194 ? -22.75 0.523 -11.531 1 95.2 194 GLU B O 1
ATOM 3773 N N . ASP B 1 195 ? -21.497 -0.984 -10.537 1 92.11 195 ASP B N 1
ATOM 3774 C CA . ASP B 1 195 ? -22.701 -1.687 -10.103 1 92.11 195 ASP B CA 1
ATOM 3775 C C . ASP B 1 195 ? -23.434 -0.901 -9.018 1 92.11 195 ASP B C 1
ATOM 3777 O O . ASP B 1 195 ? -22.83 -0.496 -8.022 1 92.11 195 ASP B O 1
ATOM 3781 N N . GLU B 1 196 ? -24.647 -0.586 -9.256 1 84.94 196 GLU B N 1
ATOM 3782 C CA . GLU B 1 196 ? -25.532 0.027 -8.27 1 84.94 196 GLU B CA 1
ATOM 3783 C C . GLU B 1 196 ? -26.453 -1.011 -7.634 1 84.94 196 GLU B C 1
ATOM 3785 O O . GLU B 1 196 ? -27.635 -1.089 -7.973 1 84.94 196 GLU B O 1
ATOM 3790 N N . SER B 1 197 ? -25.898 -1.908 -6.964 1 70.54 197 SER B N 1
ATOM 3791 C CA . SER B 1 197 ? -26.663 -3.059 -6.494 1 70.54 197 SER B CA 1
ATOM 3792 C C . SER B 1 197 ? -27.268 -2.797 -5.12 1 70.54 197 SER B C 1
ATOM 3794 O O . SER B 1 197 ? -26.831 -1.892 -4.405 1 70.54 197 SER B O 1
ATOM 3796 N N . ALA B 1 198 ? -28.324 -3.587 -4.914 1 69.91 198 ALA B N 1
ATOM 3797 C CA . ALA B 1 198 ? -29.088 -3.53 -3.671 1 69.91 198 ALA B CA 1
ATOM 3798 C C . ALA B 1 198 ? -28.272 -4.07 -2.5 1 69.91 198 ALA B C 1
ATOM 3800 O O . ALA B 1 198 ? -28.577 -3.785 -1.339 1 69.91 198 ALA B O 1
ATOM 3801 N N . SER B 1 199 ? -27.229 -4.851 -2.902 1 74.67 199 SER B N 1
ATOM 3802 C CA . SER B 1 199 ? -26.407 -5.408 -1.833 1 74.67 199 SER B CA 1
ATOM 3803 C C . SER B 1 199 ? -24.999 -5.724 -2.325 1 74.67 199 SER B C 1
ATOM 3805 O O . SER B 1 199 ? -24.786 -5.932 -3.522 1 74.67 199 SER B O 1
ATOM 3807 N N . VAL B 1 200 ? -24.078 -5.714 -1.443 1 81.11 200 VAL B N 1
ATOM 3808 C CA . VAL B 1 200 ? -22.697 -6.076 -1.747 1 81.11 200 VAL B CA 1
ATOM 3809 C C . VAL B 1 200 ? -22.633 -7.532 -2.2 1 81.11 200 VAL B C 1
ATOM 3811 O O . VAL B 1 200 ? -21.832 -7.883 -3.07 1 81.11 200 VAL B O 1
ATOM 3814 N N . GLN B 1 201 ? -23.517 -8.345 -1.733 1 83.25 201 GLN B N 1
ATOM 3815 C CA . GLN B 1 201 ? -23.572 -9.753 -2.113 1 83.25 201 GLN B CA 1
ATOM 3816 C C . GLN B 1 201 ? -23.892 -9.91 -3.597 1 83.25 201 GLN B C 1
ATOM 3818 O O . GLN B 1 201 ? -23.297 -10.745 -4.281 1 83.25 201 GLN B O 1
ATOM 3823 N N . ALA B 1 202 ? -24.823 -9.131 -4.036 1 85.24 202 ALA B N 1
ATOM 3824 C CA . ALA B 1 202 ? -25.172 -9.18 -5.453 1 85.24 202 ALA B CA 1
ATOM 3825 C C . ALA B 1 202 ? -23.993 -8.754 -6.323 1 85.24 202 ALA B C 1
ATOM 3827 O O . ALA B 1 202 ? -23.748 -9.343 -7.379 1 85.24 202 ALA B O 1
ATOM 3828 N N . THR B 1 203 ? -23.311 -7.782 -5.878 1 89.81 203 THR B N 1
ATOM 3829 C CA . THR B 1 203 ? -22.156 -7.29 -6.62 1 89.81 203 THR B CA 1
ATOM 3830 C C . THR B 1 203 ? -21.069 -8.359 -6.698 1 89.81 203 THR B C 1
ATOM 3832 O O . THR B 1 203 ? -20.493 -8.589 -7.764 1 89.81 203 THR B O 1
ATOM 3835 N N . LEU B 1 204 ? -20.812 -9.031 -5.571 1 92.74 204 LEU B N 1
ATOM 3836 C CA . LEU B 1 204 ? -19.794 -10.075 -5.545 1 92.74 204 LEU B CA 1
ATOM 3837 C C . LEU B 1 204 ? -20.17 -11.224 -6.474 1 92.74 204 LEU B C 1
ATOM 3839 O O . LEU B 1 204 ? -19.31 -11.78 -7.16 1 92.74 204 LEU B O 1
ATOM 3843 N N . TYR B 1 205 ? -21.406 -11.552 -6.489 1 93.07 205 TYR B N 1
ATOM 3844 C CA . TYR B 1 205 ? -21.874 -12.614 -7.373 1 93.07 205 TYR B CA 1
ATOM 3845 C C . TYR B 1 205 ? -21.684 -12.229 -8.835 1 93.07 205 TYR B C 1
ATOM 3847 O O . TYR B 1 205 ? -21.234 -13.044 -9.644 1 93.07 205 TYR B O 1
ATOM 3855 N N . LYS B 1 206 ? -22.028 -11.019 -9.154 1 94.72 206 LYS B N 1
ATOM 3856 C CA . LYS B 1 206 ? -21.857 -10.526 -10.517 1 94.72 206 LYS B CA 1
ATOM 3857 C C . LYS B 1 206 ? -20.394 -10.593 -10.947 1 94.72 206 LYS B C 1
ATOM 3859 O O . LYS B 1 206 ? -20.089 -10.998 -12.07 1 94.72 206 LYS B O 1
ATOM 3864 N N . MET B 1 207 ? -19.485 -10.217 -10.072 1 97.12 207 MET B N 1
ATOM 3865 C CA . MET B 1 207 ? -18.056 -10.285 -10.361 1 97.12 207 MET B CA 1
ATOM 3866 C C . MET B 1 207 ? -17.628 -11.719 -10.655 1 97.12 207 MET B C 1
ATOM 3868 O O . MET B 1 207 ? -16.99 -11.985 -11.676 1 97.12 207 MET B O 1
ATOM 3872 N N . ALA B 1 208 ? -18.048 -12.612 -9.794 1 97.23 208 ALA B N 1
ATOM 3873 C CA . ALA B 1 208 ? -17.661 -14.013 -9.934 1 97.23 208 ALA B CA 1
ATOM 3874 C C . ALA B 1 208 ? -18.215 -14.608 -11.225 1 97.23 208 ALA B C 1
ATOM 3876 O O . ALA B 1 208 ? -17.5 -15.301 -11.954 1 97.23 208 ALA B O 1
ATOM 3877 N N . GLU B 1 209 ? -19.44 -14.292 -11.518 1 97.01 209 GLU B N 1
ATOM 3878 C CA . GLU B 1 209 ? -20.095 -14.814 -12.715 1 97.01 209 GLU B CA 1
ATOM 3879 C C . GLU B 1 209 ? -19.407 -14.315 -13.982 1 97.01 209 GLU B C 1
ATOM 3881 O O . GLU B 1 209 ? -19.174 -15.088 -14.914 1 97.01 209 GLU B O 1
ATOM 3886 N N . GLU B 1 210 ? -19.161 -13.044 -13.989 1 97.82 210 GLU B N 1
ATOM 3887 C CA . GLU B 1 210 ? -18.51 -12.482 -15.169 1 97.82 210 GLU B CA 1
ATOM 3888 C C . GLU B 1 210 ? -17.13 -13.097 -15.383 1 97.82 210 GLU B C 1
ATOM 3890 O O . GLU B 1 210 ? -16.747 -13.396 -16.516 1 97.82 210 GLU B O 1
ATOM 3895 N N . CYS B 1 211 ? -16.366 -13.317 -14.36 1 98.09 211 CYS B N 1
ATOM 3896 C CA . CYS B 1 211 ? -15.034 -13.901 -14.469 1 98.09 211 CYS B CA 1
ATOM 3897 C C . CYS B 1 211 ? -15.101 -15.31 -15.045 1 98.09 211 CYS B C 1
ATOM 3899 O O . CYS B 1 211 ? -14.363 -15.641 -15.975 1 98.09 211 CYS B O 1
ATOM 3901 N N . ILE B 1 212 ? -15.977 -16.131 -14.486 1 97.18 212 ILE B N 1
ATOM 3902 C CA . ILE B 1 212 ? -16.042 -17.523 -14.917 1 97.18 212 ILE B CA 1
ATOM 3903 C C . ILE B 1 212 ? -16.584 -17.597 -16.343 1 97.18 212 ILE B C 1
ATOM 3905 O O . ILE B 1 212 ? -16.182 -18.464 -17.123 1 97.18 212 ILE B O 1
ATOM 3909 N N . HIS B 1 213 ? -17.426 -16.658 -16.778 1 97.17 213 HIS B N 1
ATOM 3910 C CA . HIS B 1 213 ? -17.965 -16.61 -18.133 1 97.17 213 HIS B CA 1
ATOM 3911 C C . HIS B 1 213 ? -16.893 -16.199 -19.138 1 97.17 213 HIS B C 1
ATOM 3913 O O . HIS B 1 213 ? -16.879 -16.686 -20.27 1 97.17 213 HIS B O 1
ATOM 3919 N N . ASN B 1 214 ? -16.031 -15.333 -18.772 1 97.92 214 ASN B N 1
ATOM 3920 C CA . ASN B 1 214 ? -15.025 -14.775 -19.669 1 97.92 214 ASN B CA 1
ATOM 3921 C C . ASN B 1 214 ? -13.963 -15.809 -20.033 1 97.92 214 ASN B C 1
ATOM 3923 O O . ASN B 1 214 ? -13.282 -15.672 -21.051 1 97.92 214 ASN B O 1
ATOM 3927 N N . TRP B 1 215 ? -13.83 -16.866 -19.166 1 97.99 215 TRP B N 1
ATOM 3928 C CA . TRP B 1 215 ? -12.696 -17.761 -19.372 1 97.99 215 TRP B CA 1
ATOM 3929 C C . TRP B 1 215 ? -13.105 -19.216 -19.164 1 97.99 215 TRP B C 1
ATOM 3931 O O . TRP B 1 215 ? -13.431 -19.622 -18.047 1 97.99 215 TRP B O 1
ATOM 3941 N N . ARG B 1 216 ? -12.978 -20.068 -20.117 1 96.39 216 ARG B N 1
ATOM 3942 C CA . ARG B 1 216 ? -13.376 -21.472 -20.098 1 96.39 216 ARG B CA 1
ATOM 3943 C C . ARG B 1 216 ? -12.517 -22.272 -19.125 1 96.39 216 ARG B C 1
ATOM 3945 O O . ARG B 1 216 ? -12.929 -23.332 -18.651 1 96.39 216 ARG B O 1
ATOM 3952 N N . TRP B 1 217 ? -11.403 -21.721 -18.775 1 97.51 217 TRP B N 1
ATOM 3953 C CA . TRP B 1 217 ? -10.445 -22.449 -17.949 1 97.51 217 TRP B CA 1
ATOM 3954 C C . TRP B 1 217 ? -10.819 -22.357 -16.474 1 97.51 217 TRP B C 1
ATOM 3956 O O . TRP B 1 217 ? -10.282 -23.095 -15.644 1 97.51 217 TRP B O 1
ATOM 3966 N N . LEU B 1 218 ? -11.649 -21.414 -16.109 1 98.13 218 LEU B N 1
ATOM 3967 C CA . LEU B 1 218 ? -11.991 -21.24 -14.701 1 98.13 218 LEU B CA 1
ATOM 3968 C C . LEU B 1 218 ? -13.095 -22.206 -14.286 1 98.13 218 LEU B C 1
ATOM 3970 O O . LEU B 1 218 ? -14.145 -22.269 -14.929 1 98.13 218 LEU B O 1
ATOM 3974 N N . GLU B 1 219 ? -12.855 -22.972 -13.218 1 97.48 219 GLU B N 1
ATOM 3975 C CA . GLU B 1 219 ? -13.814 -23.928 -12.673 1 97.48 219 GLU B CA 1
ATOM 3976 C C . GLU B 1 219 ? -14.637 -23.305 -11.549 1 97.48 219 GLU B C 1
ATOM 3978 O O . GLU B 1 219 ? -15.831 -23.582 -11.42 1 97.48 219 GLU B O 1
ATOM 3983 N N . ARG B 1 220 ? -13.95 -22.55 -10.713 1 97.73 220 ARG B N 1
ATOM 3984 C CA . ARG B 1 220 ? -14.546 -21.907 -9.547 1 97.73 220 ARG B CA 1
ATOM 3985 C C . ARG B 1 220 ? -13.94 -20.528 -9.312 1 97.73 220 ARG B C 1
ATOM 3987 O O . ARG B 1 220 ? -12.73 -20.342 -9.456 1 97.73 220 ARG B O 1
ATOM 3994 N N . VAL B 1 221 ? -14.78 -19.56 -8.964 1 98.18 221 VAL B N 1
ATOM 3995 C CA . VAL B 1 221 ? -14.35 -18.217 -8.591 1 98.18 221 VAL B CA 1
ATOM 3996 C C . VAL B 1 221 ? -14.961 -17.833 -7.246 1 98.18 221 VAL B C 1
ATOM 3998 O O . VAL B 1 221 ? -16.166 -17.987 -7.037 1 98.18 221 VAL B O 1
ATOM 4001 N N . SER B 1 222 ? -14.116 -17.404 -6.325 1 97.9 222 SER B N 1
ATOM 4002 C CA . SER B 1 222 ? -14.548 -17.048 -4.977 1 97.9 222 SER B CA 1
ATOM 4003 C C . SER B 1 222 ? -14.149 -15.617 -4.63 1 97.9 222 SER B C 1
ATOM 4005 O O . SER B 1 222 ? -13.054 -15.17 -4.977 1 97.9 222 SER B O 1
ATOM 4007 N N . TYR B 1 223 ? -15.036 -14.959 -3.941 1 97.2 223 TYR B N 1
ATOM 4008 C CA . TYR B 1 223 ? -14.778 -13.624 -3.415 1 97.2 223 TYR B CA 1
ATOM 4009 C C . TYR B 1 223 ? -15.021 -13.574 -1.911 1 97.2 223 TYR B C 1
ATOM 4011 O O . TYR B 1 223 ? -15.952 -14.205 -1.405 1 97.2 223 TYR B O 1
ATOM 4019 N N . ALA B 1 224 ? -14.198 -12.921 -1.204 1 94.98 224 ALA B N 1
ATOM 4020 C CA . ALA B 1 224 ? -14.382 -12.506 0.185 1 94.98 224 ALA B CA 1
ATOM 4021 C C . ALA B 1 224 ? -14.181 -11.001 0.339 1 94.98 224 ALA B C 1
ATOM 4023 O O . ALA B 1 224 ? -13.152 -10.461 -0.075 1 94.98 224 ALA B O 1
ATOM 4024 N N . LEU B 1 225 ? -15.153 -10.331 0.922 1 92.4 225 LEU B N 1
ATOM 4025 C CA . LEU B 1 225 ? -15.141 -8.879 1.063 1 92.4 225 LEU B CA 1
ATOM 4026 C C . LEU B 1 225 ? -15.366 -8.472 2.515 1 92.4 225 LEU B C 1
ATOM 4028 O O . LEU B 1 225 ? -16.507 -8.273 2.939 1 92.4 225 LEU B O 1
ATOM 4032 N N . PRO B 1 226 ? -14.317 -8.334 3.288 1 89.2 226 PRO B N 1
ATOM 4033 C CA . PRO B 1 226 ? -14.506 -7.693 4.592 1 89.2 226 PRO B CA 1
ATOM 4034 C C . PRO B 1 226 ? -14.869 -6.214 4.476 1 89.2 226 PRO B C 1
ATOM 4036 O O . PRO B 1 226 ? -14.091 -5.425 3.934 1 89.2 226 PRO B O 1
ATOM 4039 N N . ASN B 1 227 ? -16.019 -5.909 4.975 1 83.91 227 ASN B N 1
ATOM 4040 C CA . ASN B 1 227 ? -16.517 -4.55 4.791 1 83.91 227 ASN B CA 1
ATOM 4041 C C . ASN B 1 227 ? -16.042 -3.623 5.907 1 83.91 227 ASN B C 1
ATOM 4043 O O . ASN B 1 227 ? -15.934 -4.04 7.062 1 83.91 227 ASN B O 1
ATOM 4047 N N . ARG B 1 228 ? -15.7 -2.511 5.504 1 84.46 228 ARG B N 1
ATOM 4048 C CA . ARG B 1 228 ? -15.461 -1.414 6.436 1 84.46 228 ARG B CA 1
ATOM 4049 C C . ARG B 1 228 ? -16.628 -0.433 6.437 1 84.46 228 ARG B C 1
ATOM 4051 O O . ARG B 1 228 ? -16.986 0.116 5.392 1 84.46 228 ARG B O 1
ATOM 4058 N N . HIS B 1 229 ? -17.174 -0.24 7.6 1 83.23 229 HIS B N 1
ATOM 4059 C CA . HIS B 1 229 ? -18.35 0.619 7.687 1 83.23 229 HIS B CA 1
ATOM 4060 C C . HIS B 1 229 ? -17.965 2.044 8.072 1 83.23 229 HIS B C 1
ATOM 4062 O O . HIS B 1 229 ? -17.034 2.25 8.854 1 83.23 229 HIS B O 1
ATOM 4068 N N . PHE B 1 230 ? -18.715 2.913 7.433 1 87.88 230 PHE B N 1
ATOM 4069 C CA . PHE B 1 230 ? -18.639 4.337 7.735 1 87.88 230 PHE B CA 1
ATOM 4070 C C . PHE B 1 230 ? -20.007 4.881 8.128 1 87.88 230 PHE B C 1
ATOM 4072 O O . PHE B 1 230 ? -20.989 4.687 7.408 1 87.88 230 PHE B O 1
ATOM 4079 N N . PHE B 1 231 ? -20.077 5.574 9.241 1 86.93 231 PHE B N 1
ATOM 4080 C CA . PHE B 1 231 ? -21.334 6.177 9.668 1 86.93 231 PHE B CA 1
ATOM 4081 C C . PHE B 1 231 ? -21.242 7.698 9.64 1 86.93 231 PHE B C 1
ATOM 4083 O O . PHE B 1 231 ? -20.273 8.275 10.138 1 86.93 231 PHE B O 1
ATOM 4090 N N . ALA B 1 232 ? -22.273 8.22 8.988 1 91.43 232 ALA B N 1
ATOM 4091 C CA . ALA B 1 232 ? -22.343 9.676 9.072 1 91.43 232 ALA B CA 1
ATOM 4092 C C . ALA B 1 232 ? -22.48 10.136 10.521 1 91.43 232 ALA B C 1
ATOM 4094 O O . ALA B 1 232 ? -23.282 9.587 11.28 1 91.43 232 ALA B O 1
ATOM 4095 N N . VAL B 1 233 ? -21.666 11.063 10.916 1 93.39 233 VAL B N 1
ATOM 4096 C CA . VAL B 1 233 ? -21.712 11.555 12.289 1 93.39 233 VAL B CA 1
ATOM 4097 C C . VAL B 1 233 ? -22.901 12.499 12.46 1 93.39 233 VAL B C 1
ATOM 4099 O O . VAL B 1 233 ? -23.086 13.424 11.666 1 93.39 233 VAL B O 1
ATOM 4102 N N . ASP B 1 234 ? -23.793 12.254 13.414 1 94.74 234 ASP B N 1
ATOM 4103 C CA . ASP B 1 234 ? -24.867 13.189 13.734 1 94.74 234 ASP B CA 1
ATOM 4104 C C . ASP B 1 234 ? -24.32 14.438 14.422 1 94.74 234 ASP B C 1
ATOM 4106 O O . ASP B 1 234 ? -23.907 14.383 15.582 1 94.74 234 ASP B O 1
ATOM 4110 N N . LEU B 1 235 ? -24.401 15.517 13.718 1 96.68 235 LEU B N 1
ATOM 4111 C CA . LEU B 1 235 ? -23.851 16.759 14.25 1 96.68 235 LEU B CA 1
ATOM 4112 C C . LEU B 1 235 ? -24.966 17.721 14.648 1 96.68 235 LEU B C 1
ATOM 4114 O O . LEU B 1 235 ? -24.713 18.902 14.895 1 96.68 235 LEU B O 1
ATOM 4118 N N . SER B 1 236 ? -26.179 17.242 14.754 1 95.68 236 SER B N 1
ATOM 4119 C CA . SER B 1 236 ? -27.333 18.096 15.011 1 95.68 236 SER B CA 1
ATOM 4120 C C . SER B 1 236 ? -27.264 18.715 16.403 1 95.68 236 SER B C 1
ATOM 4122 O O . SER B 1 236 ? -27.848 19.772 16.648 1 95.68 236 SER B O 1
ATOM 4124 N N . TYR B 1 237 ? -26.546 18.114 17.244 1 95.15 237 TYR B N 1
ATOM 4125 C CA . TYR B 1 237 ? -26.416 18.594 18.616 1 95.15 237 TYR B CA 1
ATOM 4126 C C . TYR B 1 237 ? -25.602 19.881 18.669 1 95.15 237 TYR B C 1
ATOM 4128 O O . TYR B 1 237 ? -25.597 20.578 19.686 1 95.15 237 TYR B O 1
ATOM 4136 N N . PHE B 1 238 ? -25.008 20.148 17.593 1 96.16 238 PHE B N 1
ATOM 4137 C CA . PHE B 1 238 ? -24.11 21.297 17.564 1 96.16 238 PHE B CA 1
ATOM 4138 C C . PHE B 1 238 ? -24.653 22.386 16.646 1 96.16 238 PHE B C 1
ATOM 4140 O O . PHE B 1 238 ? -24.234 22.498 15.492 1 96.16 238 PHE B O 1
ATOM 4147 N N . ARG B 1 239 ? -25.558 23.219 17.168 1 94.73 239 ARG B N 1
ATOM 4148 C CA . ARG B 1 239 ? -26.165 24.375 16.517 1 94.73 239 ARG B CA 1
ATOM 4149 C C . ARG B 1 239 ? -26.945 23.956 15.275 1 94.73 239 ARG B C 1
ATOM 4151 O O . ARG B 1 239 ? -26.905 24.64 14.25 1 94.73 239 ARG B O 1
ATOM 4158 N N . GLY B 1 240 ? -27.353 22.764 15.212 1 93.77 240 GLY B N 1
ATOM 4159 C CA . GLY B 1 240 ? -28.205 22.309 14.125 1 93.77 240 GLY B CA 1
ATOM 4160 C C . GLY B 1 240 ? -27.433 21.968 12.864 1 93.77 240 GLY B C 1
ATOM 4161 O O . GLY B 1 240 ? -28.008 21.902 11.776 1 93.77 240 GLY B O 1
ATOM 4162 N N . THR B 1 241 ? -26.156 21.699 13.026 1 95.53 241 THR B N 1
ATOM 4163 C CA . THR B 1 241 ? -25.342 21.346 11.867 1 95.53 241 THR B CA 1
ATOM 4164 C C . THR B 1 241 ? -25.878 20.087 11.193 1 95.53 241 THR B C 1
ATOM 4166 O O . THR B 1 241 ? -26.091 19.066 11.851 1 95.53 241 THR B O 1
ATOM 4169 N N . LYS B 1 242 ? -26.131 20.192 9.838 1 95.83 242 LYS B N 1
ATOM 4170 C CA . LYS B 1 242 ? -26.668 19.067 9.078 1 95.83 242 LYS B CA 1
ATOM 4171 C C . LYS B 1 242 ? -25.547 18.209 8.499 1 95.83 242 LYS B C 1
ATOM 4173 O O . LYS B 1 242 ? -24.735 18.691 7.707 1 95.83 242 LYS B O 1
ATOM 4178 N N . ASN B 1 243 ? -25.555 16.853 8.916 1 96.13 243 ASN B N 1
ATOM 4179 C CA . ASN B 1 243 ? -24.564 15.935 8.364 1 96.13 243 ASN B CA 1
ATOM 4180 C C . ASN B 1 243 ? -25.127 14.524 8.216 1 96.13 243 ASN B C 1
ATOM 4182 O O . ASN B 1 243 ? -24.402 13.542 8.383 1 96.13 243 ASN B O 1
ATOM 4186 N N . LEU B 1 244 ? -26.395 14.443 8.024 1 91.74 244 LEU B N 1
ATOM 4187 C CA . LEU B 1 244 ? -27.022 13.149 7.776 1 91.74 244 LEU B CA 1
ATOM 4188 C C . LEU B 1 244 ? -27.68 13.119 6.4 1 91.74 244 LEU B C 1
ATOM 4190 O O . LEU B 1 244 ? -27.916 14.168 5.797 1 91.74 244 LEU B O 1
ATOM 4194 N N . GLN B 1 245 ? -27.865 11.894 5.818 1 86.21 245 GLN B N 1
ATOM 4195 C CA . GLN B 1 245 ? -28.554 11.654 4.555 1 86.21 245 GLN B CA 1
ATOM 4196 C C . GLN B 1 245 ? -27.933 12.471 3.425 1 86.21 245 GLN B C 1
ATOM 4198 O O . GLN B 1 245 ? -26.728 12.386 3.18 1 86.21 245 GLN B O 1
ATOM 4203 N N . GLU B 1 246 ? -28.632 13.406 2.824 1 87.24 246 GLU B N 1
ATOM 4204 C CA . GLU B 1 246 ? -28.154 14.124 1.647 1 87.24 246 GLU B CA 1
ATOM 4205 C C . GLU B 1 246 ? -27.073 15.135 2.018 1 87.24 246 GLU B C 1
ATOM 4207 O O . GLU B 1 246 ? -26.369 15.647 1.145 1 87.24 246 GLU B O 1
ATOM 4212 N N . HIS B 1 247 ? -26.925 15.353 3.3 1 92.54 247 HIS B N 1
ATOM 4213 C CA . HIS B 1 247 ? -25.953 16.352 3.732 1 92.54 247 HIS B CA 1
ATOM 4214 C C . HIS B 1 247 ? -24.684 15.693 4.261 1 92.54 247 HIS B C 1
ATOM 4216 O O . HIS B 1 247 ? -23.761 16.381 4.704 1 92.54 247 HIS B O 1
ATOM 4222 N N . ALA B 1 248 ? -24.6 14.425 4.201 1 92.43 248 ALA B N 1
ATOM 4223 C CA . ALA B 1 248 ? -23.525 13.695 4.868 1 92.43 248 ALA B CA 1
ATOM 4224 C C . ALA B 1 248 ? -22.214 13.828 4.099 1 92.43 248 ALA B C 1
ATOM 4226 O O . ALA B 1 248 ? -22.15 13.511 2.908 1 92.43 248 ALA B O 1
ATOM 4227 N N . ASP B 1 249 ? -21.111 14.313 4.85 1 92.49 249 ASP B N 1
ATOM 4228 C CA . ASP B 1 249 ? -19.781 14.293 4.248 1 92.49 249 ASP B CA 1
ATOM 4229 C C . ASP B 1 249 ? -18.703 14.077 5.307 1 92.49 249 ASP B C 1
ATOM 4231 O O . ASP B 1 249 ? -17.514 14.008 4.985 1 92.49 249 ASP B O 1
ATOM 4235 N N . VAL B 1 250 ? -19.152 13.973 6.566 1 94.99 250 VAL B N 1
ATOM 4236 C CA . VAL B 1 250 ? -18.257 13.613 7.661 1 94.99 250 VAL B CA 1
ATOM 4237 C C . VAL B 1 250 ? -18.66 12.256 8.233 1 94.99 250 VAL B C 1
ATOM 4239 O O . VAL B 1 250 ? -19.78 12.088 8.72 1 94.99 250 VAL B O 1
ATOM 4242 N N . TYR B 1 251 ? -17.738 11.353 8.156 1 93.47 251 TYR B N 1
ATOM 4243 C CA . TYR B 1 251 ? -18.033 9.976 8.537 1 93.47 251 TYR B CA 1
ATOM 4244 C C . TYR B 1 251 ? -17.029 9.468 9.564 1 93.47 251 TYR B C 1
ATOM 4246 O O . TYR B 1 251 ? -15.873 9.898 9.578 1 93.47 251 TYR B O 1
ATOM 4254 N N . GLN B 1 252 ? -17.48 8.56 10.381 1 90.58 252 GLN B N 1
ATOM 4255 C CA . GLN B 1 252 ? -16.637 7.82 11.313 1 90.58 252 GLN B CA 1
ATOM 4256 C C . GLN B 1 252 ? -16.499 6.36 10.89 1 90.58 252 GLN B C 1
ATOM 4258 O O . GLN B 1 252 ? -17.5 5.668 10.691 1 90.58 252 GLN B O 1
ATOM 4263 N N . PRO B 1 253 ? -15.198 6.019 10.676 1 86.59 253 PRO B N 1
ATOM 4264 C CA . PRO B 1 253 ? -15.02 4.595 10.383 1 86.59 253 PRO B CA 1
ATOM 4265 C C . PRO B 1 253 ? -15.194 3.712 11.617 1 86.59 253 PRO B C 1
ATOM 4267 O O . PRO B 1 253 ? -14.813 4.108 12.722 1 86.59 253 PRO B O 1
ATOM 4270 N N . LEU B 1 254 ? -15.756 2.622 11.398 1 77.83 254 LEU B N 1
ATOM 4271 C CA . LEU B 1 254 ? -15.754 1.605 12.444 1 77.83 254 LEU B CA 1
ATOM 4272 C C . LEU B 1 254 ? -14.491 0.752 12.37 1 77.83 254 LEU B C 1
ATOM 4274 O O . LEU B 1 254 ? -14.029 0.414 11.278 1 77.83 254 LEU B O 1
ATOM 4278 N N . SER B 1 255 ? -13.74 0.603 13.455 1 67.45 255 SER B N 1
ATOM 4279 C CA . SER B 1 255 ? -12.411 0.004 13.521 1 67.45 255 SER B CA 1
ATOM 4280 C C . SER B 1 255 ? -12.415 -1.414 12.961 1 67.45 255 SER B C 1
ATOM 4282 O O . SER B 1 255 ? -11.48 -1.814 12.263 1 67.45 255 SER B O 1
ATOM 4284 N N . ASP B 1 256 ? -13.303 -2.21 13.352 1 66.19 256 ASP B N 1
ATOM 4285 C CA . ASP B 1 256 ? -13.249 -3.608 12.933 1 66.19 256 ASP B CA 1
ATOM 4286 C C . ASP B 1 256 ? -14.219 -3.874 11.784 1 66.19 256 ASP B C 1
ATOM 4288 O O . ASP B 1 256 ? -15.341 -3.362 11.78 1 66.19 256 ASP B O 1
ATOM 4292 N N . PRO B 1 257 ? -13.537 -4.45 10.717 1 64.87 257 PRO B N 1
ATOM 4293 C CA . PRO B 1 257 ? -14.498 -4.874 9.696 1 64.87 257 PRO B CA 1
ATOM 4294 C C . PRO B 1 257 ? -15.717 -5.577 10.29 1 64.87 257 PRO B C 1
ATOM 4296 O O . PRO B 1 257 ? -15.601 -6.275 11.3 1 64.87 257 PRO B O 1
ATOM 4299 N N . SER B 1 258 ? -16.742 -4.97 9.825 1 67.51 258 SER B N 1
ATOM 4300 C CA . SER B 1 258 ? -17.985 -5.586 10.278 1 67.51 258 SER B CA 1
ATOM 4301 C C . SER B 1 258 ? -18.634 -6.405 9.167 1 67.51 258 SER B C 1
ATOM 4303 O O . SER B 1 258 ? -19.111 -5.849 8.176 1 67.51 258 SER B O 1
ATOM 4305 N N . GLY B 1 259 ? -18.422 -7.694 9.237 1 72.1 259 GLY B N 1
ATOM 4306 C CA . GLY B 1 259 ? -19.106 -8.619 8.349 1 72.1 259 GLY B CA 1
ATOM 4307 C C . GLY B 1 259 ? -18.225 -9.126 7.222 1 72.1 259 GLY B C 1
ATOM 4308 O O . GLY B 1 259 ? -17.377 -8.392 6.712 1 72.1 259 GLY B O 1
ATOM 4309 N N . LEU B 1 260 ? -18.184 -10.265 7.042 1 81.04 260 LEU B N 1
ATOM 4310 C CA . LEU B 1 260 ? -17.538 -10.957 5.932 1 81.04 260 LEU B CA 1
ATOM 4311 C C . LEU B 1 260 ? -18.576 -11.532 4.973 1 81.04 260 LEU B C 1
ATOM 4313 O O . LEU B 1 260 ? -19.461 -12.284 5.388 1 81.04 260 LEU B O 1
ATOM 4317 N N . ILE B 1 261 ? -18.531 -10.919 3.746 1 83.27 261 ILE B N 1
ATOM 4318 C CA . ILE B 1 261 ? -19.404 -11.462 2.71 1 83.27 261 ILE B CA 1
ATOM 4319 C C . ILE B 1 261 ? -18.587 -12.311 1.739 1 83.27 261 ILE B C 1
ATOM 4321 O O . ILE B 1 261 ? -17.53 -11.884 1.269 1 83.27 261 ILE B O 1
ATOM 4325 N N . CYS B 1 262 ? -19.028 -13.493 1.564 1 91.11 262 CYS B N 1
ATOM 4326 C CA . CYS B 1 262 ? -18.33 -14.406 0.665 1 91.11 262 CYS B CA 1
ATOM 4327 C C . CYS B 1 262 ? -19.295 -15.033 -0.333 1 91.11 262 CYS B C 1
ATOM 4329 O O . CYS B 1 262 ? -20.484 -15.183 -0.045 1 91.11 262 CYS B O 1
ATOM 4331 N N . ALA B 1 263 ? -18.803 -15.318 -1.455 1 90.92 263 ALA B N 1
ATOM 4332 C CA . ALA B 1 263 ? -19.532 -16.107 -2.445 1 90.92 263 ALA B CA 1
ATOM 4333 C C . ALA B 1 263 ? -18.573 -16.893 -3.334 1 90.92 263 ALA B C 1
ATOM 4335 O O . ALA B 1 263 ? -17.432 -16.478 -3.547 1 90.92 263 ALA B O 1
ATOM 4336 N N . THR B 1 264 ? -19.013 -18.012 -3.76 1 93.52 264 THR B N 1
ATOM 4337 C CA . THR B 1 264 ? -18.31 -18.842 -4.732 1 93.52 264 THR B CA 1
ATOM 4338 C C . THR B 1 264 ? -19.244 -19.251 -5.868 1 93.52 264 THR B C 1
ATOM 4340 O O . THR B 1 264 ? -20.394 -19.625 -5.629 1 93.52 264 THR B O 1
ATOM 4343 N N . VAL B 1 265 ? -18.814 -19.019 -7.059 1 93.43 265 VAL B N 1
ATOM 4344 C CA . VAL B 1 265 ? -19.514 -19.504 -8.244 1 93.43 265 VAL B CA 1
ATOM 4345 C C . VAL B 1 265 ? -18.694 -20.602 -8.916 1 93.43 265 VAL B C 1
ATOM 4347 O O . VAL B 1 265 ? -17.485 -20.451 -9.112 1 93.43 265 VAL B O 1
ATOM 4350 N N . ALA B 1 266 ? -19.345 -21.71 -9.234 1 94.83 266 ALA B N 1
ATOM 4351 C CA . ALA B 1 266 ? -18.666 -22.845 -9.854 1 94.83 266 ALA B CA 1
ATOM 4352 C C . ALA B 1 266 ? -19.397 -23.298 -11.115 1 94.83 266 ALA B C 1
ATOM 4354 O O . ALA B 1 266 ? -20.615 -23.141 -11.225 1 94.83 266 ALA B O 1
ATOM 4355 N N . ARG B 1 267 ? -18.618 -23.746 -12.097 1 91.72 267 ARG B N 1
ATOM 4356 C CA . ARG B 1 267 ? -19.221 -24.388 -13.261 1 91.72 267 ARG B CA 1
ATOM 4357 C C . ARG B 1 267 ? -19.898 -25.698 -12.874 1 91.72 267 ARG B C 1
ATOM 4359 O O . ARG B 1 267 ? -19.41 -26.422 -12.004 1 91.72 267 ARG B O 1
ATOM 4366 N N . ALA B 1 268 ? -21.143 -25.871 -13.473 1 79.73 268 ALA B N 1
ATOM 4367 C CA . ALA B 1 268 ? -21.831 -27.143 -13.263 1 79.73 268 ALA B CA 1
ATOM 4368 C C . ALA B 1 268 ? -20.979 -28.314 -13.745 1 79.73 268 ALA B C 1
ATOM 4370 O O . ALA B 1 268 ? -20.269 -28.201 -14.747 1 79.73 268 ALA B O 1
ATOM 4371 N N . PRO B 1 269 ? -20.917 -29.314 -12.894 1 69.47 269 PRO B N 1
ATOM 4372 C CA . PRO B 1 269 ? -20.165 -30.482 -13.36 1 69.47 269 PRO B CA 1
ATOM 4373 C C . PRO B 1 269 ? -20.622 -30.967 -14.735 1 69.47 269 PRO B C 1
ATOM 4375 O O . PRO B 1 269 ? -21.79 -30.8 -15.095 1 69.47 269 PRO B O 1
ATOM 4378 N N . ASP B 1 270 ? -19.746 -31.099 -15.73 1 53.93 270 ASP B N 1
ATOM 4379 C CA . ASP B 1 270 ? -20.113 -31.716 -17.001 1 53.93 270 ASP B CA 1
ATOM 4380 C C . ASP B 1 270 ? -20.906 -33.002 -16.778 1 53.93 270 ASP B C 1
ATOM 4382 O O . ASP B 1 270 ? -20.404 -33.949 -16.167 1 53.93 270 ASP B O 1
ATOM 4386 N N . THR B 1 271 ? -22.148 -32.923 -16.375 1 47.06 271 THR B N 1
ATOM 4387 C CA . THR B 1 271 ? -22.942 -34.138 -16.228 1 47.06 271 THR B CA 1
ATOM 4388 C C . THR B 1 271 ? -22.896 -34.972 -17.506 1 47.06 271 THR B C 1
ATOM 4390 O O . THR B 1 271 ? -23.457 -36.068 -17.558 1 47.06 271 THR B O 1
ATOM 4393 N N . ALA B 1 272 ? -22.727 -34.707 -18.677 1 45.3 272 ALA B N 1
ATOM 4394 C CA . ALA B 1 272 ? -22.78 -35.643 -19.797 1 45.3 272 ALA B CA 1
ATOM 4395 C C . ALA B 1 272 ? -21.789 -36.788 -19.602 1 45.3 272 ALA B C 1
ATOM 4397 O O . ALA B 1 272 ? -21.992 -37.888 -20.121 1 45.3 272 ALA B O 1
ATOM 4398 N N . ALA B 1 273 ? -20.704 -36.75 -18.983 1 42.11 273 ALA B N 1
ATOM 4399 C CA . ALA B 1 273 ? -19.824 -37.909 -18.86 1 42.11 273 ALA B CA 1
ATOM 4400 C C . ALA B 1 273 ? -20.38 -38.916 -17.857 1 42.11 273 ALA B C 1
ATOM 4402 O O . ALA B 1 273 ? -19.927 -40.062 -17.801 1 42.11 273 ALA B O 1
ATOM 4403 N N . ALA B 1 274 ? -21.224 -38.636 -16.895 1 34.07 274 ALA B N 1
ATOM 4404 C CA . ALA B 1 274 ? -21.73 -39.669 -15.995 1 34.07 274 ALA B CA 1
ATOM 4405 C C . ALA B 1 274 ? -22.739 -40.568 -16.704 1 34.07 274 ALA B C 1
ATOM 4407 O O . ALA B 1 274 ? -23.23 -41.538 -16.123 1 34.07 274 ALA B O 1
ATOM 4408 N N . ARG B 1 275 ? -23.321 -39.972 -17.647 1 35.94 275 ARG B N 1
ATOM 4409 C CA . ARG B 1 275 ? -24.274 -40.912 -18.23 1 35.94 275 ARG B CA 1
ATOM 4410 C C . ARG B 1 275 ? -23.566 -41.927 -19.121 1 35.94 275 ARG B C 1
ATOM 4412 O O . ARG B 1 275 ? -24.217 -42.696 -19.833 1 35.94 275 ARG B O 1
ATOM 4419 N N . LEU B 1 276 ? -22.25 -41.663 -19.26 1 22.83 276 LEU B N 1
ATOM 4420 C CA . LEU B 1 276 ? -21.818 -42.872 -19.953 1 22.83 276 LEU B CA 1
ATOM 4421 C C . LEU B 1 276 ? -21.641 -44.026 -18.972 1 22.83 276 LEU B C 1
ATOM 4423 O O . LEU B 1 276 ? -21.14 -43.832 -17.862 1 22.83 276 LEU B O 1
#

pLDDT: mean 88.89, std 13.37, range [22.83, 98.85]

Radius of gyration: 28.81 Å; Cα contacts (8 Å, |Δi|>4): 1092; chains: 2; bounding box: 73×92×64 Å

InterPro domains:
  IPR002042 Uricase [PF01014] (16-98)
  IPR002042 Uricase [PF01014] (113-261)
  IPR002042 Uricase [PIRSF000241] (18-268)
  IPR002042 Uricase [PR00093] (15-29)
  IPR002042 Uricase [PR00093] (52-65)
  IPR002042 Uricase [PR00093] (119-135)
  IPR002042 Uricase [PR00093] (135-147)
  IPR002042 Uricase [PTHR42874] (18-268)
  IPR002042 Uricase [TIGR03383] (19-267)
  IPR019842 Uricase, conserved site [PS00366] (119-146)

Secondary structure (DSSP, 8-state):
--EEEEEEEE---SS-PPPPPHHHHHHHHHHHHHH-S-TTSHHHHHHHHHHHHHHH-TTEEEEEEEEEEE--EEEEETTEEEEEEEE---S-EEEEEEEEEE-GGGEEEEEEEEEEEEEEEEESSS--B-S----TT--PPPBSS--EEEEEEEEEEE----EEGGGHHHHHTTS-HHHHHHHHHHHHHHHHHH---S-HHHHHHHHHHHHHHH-TTEEEEEEEEEEEPEEE---TTTTT---SGGG---EEE-SS---EEEEEEEPPP--GGGG-/--EEEEEEEE---SS-PPPPPHHHHHHHHHHHHHH-S-TTSHHHHHHHHHHHHHHH-TTEEEEEEEEEEE--EEEEETTEEEEEEEE---S-EEEEEEEEEE-GGGEEEEEEEEEEEEEEEEESSS--B-S----TT--PPPBSS--EEEEEEEEEEE----EEGGGHHHHHTTS-HHHHHHHHHHHHHHHHHH---S-HHHHHHHHHHHHHHH-TTEEEEEEEEEEEPEEE---TTTTT---SGGG---EEE-SS---EEEEEEEPPP--GGGG-

Sequence (552 aa):
MANSSVKVYLDNQETPRPTVSTDSIKNTCYVIAKSSKVVDTLELFAAELGNHFVNTYDWVEKAHVTIIRHRWARMVINGKPHTHSFWRDGEETRQTDVFVKRQTNGRRMTEIKSAIAGLNVLKTTGSSFEDFVRDEYTTLAETKDRILSTIVDASWEFKIPTVATEQSLTILGQIPFNQIYDSVREVTCKTFAEDESASVQATLYKMAEECIHNWRWLERVSYALPNRHFFAVDLSYFRGTKNLQEHADVYQPLSDPSGLICATVARAPDTAAARLMANSSVKVYLDNQETPRPTVSTDSIKNTCYVIAKSSKVVDTLELFAAELGNHFVNTYDWVEKAHVTIIRHRWARMVINGKPHTHSFWRDGEETRQTDVFVKRQTNGRRMTEIKSAIAGLNVLKTTGSSFEDFVRDEYTTLAETKDRILSTIVDASWEFKIPTVATEQSLTILGQIPFNQIYDSVREVTCKTFAEDESASVQATLYKMAEECIHNWRWLERVSYALPNRHFFAVDLSYFRGTKNLQEHADVYQPLSDPSGLICATVARAPDTAAARL

Organism: Mortierella alpina (NCBI:txid64518)